Protein AF-0000000083252903 (afdb_homodimer)

Sequence (616 aa):
MNEPTLRIGMIGLDTSHAIAFAELLHDGQHAYHVPGGRITAAYPGGSSDFELSYSRVGGFTDRLRDQYDVDIADSPEAVAEACDAILLTSVDGRVHPEQFRRIAGFRKPVFVDKPLAVTSADAEAILSLARQYGTPVMSCSALRFAEGLSEALRDEAAGRIIGMDSYGPMAQQPTQPGLFWYGVHLADMLFRSLGPDCVQVSAVSNDAHDLIVGEWANGAIGTMRGNRMGNDRFGVMLHRENDTRSVDVYAHPKPYYASMLEQIMGMFRTGVPAVALEETVRIMRFLEAANESRATGRAIRVKAHIAEMNEPTLRIGMIGLDTSHAIAFAELLHDGQHAYHVPGGRITAAYPGGSSDFELSYSRVGGFTDRLRDQYDVDIADSPEAVAEACDAILLTSVDGRVHPEQFRRIAGFRKPVFVDKPLAVTSADAEAILSLARQYGTPVMSCSALRFAEGLSEALRDEAAGRIIGMDSYGPMAQQPTQPGLFWYGVHLADMLFRSLGPDCVQVSAVSNDAHDLIVGEWANGAIGTMRGNRMGNDRFGVMLHRENDTRSVDVYAHPKPYYASMLEQIMGMFRTGVPAVALEETVRIMRFLEAANESRATGRAIRVKAHIAE

pLDDT: mean 96.58, std 7.53, range [38.03, 98.94]

Solvent-accessible surface area (backbone atoms only — not comparable to full-atom values): 31007 Å² total; per-residue (Å²): 131,85,73,74,68,38,38,25,14,36,35,20,24,18,30,73,60,51,58,53,50,48,47,32,32,65,34,84,79,44,96,64,41,45,81,59,38,38,64,47,29,25,18,46,77,65,39,94,87,37,67,69,18,56,75,33,20,64,63,45,41,49,45,41,37,71,74,59,63,26,44,78,40,95,36,64,50,57,21,55,71,72,30,61,25,35,40,37,32,40,54,57,27,80,50,39,49,60,58,44,63,64,37,39,83,72,44,42,29,31,38,35,39,51,37,62,27,71,42,36,68,48,26,45,50,45,51,51,50,28,60,74,53,64,21,34,48,29,49,58,42,39,62,53,39,8,53,42,51,50,55,60,75,65,43,65,88,32,48,60,74,57,33,36,40,24,36,25,42,41,59,75,43,94,88,32,63,60,40,39,62,33,40,41,45,40,48,39,40,47,36,73,70,74,43,72,52,52,42,32,26,31,30,51,63,60,97,47,37,36,40,37,43,35,35,31,77,89,65,32,46,36,37,39,38,28,32,61,73,48,38,81,59,49,34,36,39,42,32,19,34,62,37,72,45,79,33,50,52,74,73,44,89,64,54,26,62,49,47,35,48,52,47,50,51,47,15,58,73,70,53,53,53,86,43,57,50,67,48,45,34,44,51,35,35,45,41,51,31,35,44,50,5,47,74,68,63,39,74,28,69,35,74,83,68,76,76,127,130,86,73,76,67,39,38,26,13,35,35,19,24,19,29,72,60,50,57,52,51,48,48,31,32,66,34,81,81,44,95,62,41,42,81,58,38,38,64,47,27,25,18,47,76,65,38,92,89,36,67,69,18,57,74,33,19,63,62,44,42,49,46,40,36,72,76,60,64,25,43,78,41,94,36,61,50,57,21,56,70,73,30,61,25,36,41,39,31,40,56,57,25,79,51,39,48,61,57,45,65,64,38,40,82,73,44,42,28,34,38,35,38,50,37,62,27,71,42,36,67,49,27,45,50,45,52,51,49,27,60,73,52,65,21,35,47,31,49,57,41,40,63,53,41,8,54,43,51,49,52,58,75,64,42,63,86,32,47,58,75,56,34,37,39,25,36,27,41,41,60,74,44,95,89,32,64,61,40,38,62,32,40,41,47,40,48,37,39,48,37,73,72,74,43,71,52,51,42,33,25,31,30,52,63,59,96,47,37,38,42,36,41,36,34,29,77,89,64,32,47,38,37,39,38,29,31,62,72,48,38,81,59,50,36,36,38,42,32,17,35,63,38,72,46,80,33,52,52,74,73,44,87,64,54,26,61,48,47,36,48,51,44,50,51,47,16,59,72,69,54,54,53,87,46,58,51,67,49,44,33,44,50,35,34,45,41,49,31,35,45,50,6,50,74,68,64,39,74,28,70,37,73,81,68,77,76,126

Secondary structure (DSSP, 8-state):
--PPPEEEEEE---SHHHHHHHHHHH-TTSTT---SEEEEEEE----TT-HHHHTTHHHHHHHHHHHH--EE-SSHHHHHHH-SEEEE--S-GGGHHHHHHHHGGG---EEEPSPS-SSHHHHHHHHHHHHHHT--EE---GGGG-HHHHHHHH-GGG-SEEEEEEEEE---BTTB-GGGTTHHHHHHHHHHHH-S-EEEEEEEE-SSEEEEEEEETTS-EEEEEEESSS----EEEEEESS-EEEEETTSSSS-HHHHHHHHHHHHHHHS--SS-HHHHHHHHHHHHHHHHHHHH-S-EE-------/---PPEEEEEE---SHHHHHHHHHHH-TTSTT---SEEEEEEE----TT-HHHHTTHHHHHHHHHHHH--EE-SSHHHHHHH-SEEEE--S-GGGHHHHHHHHGGG---EEEPSPS-SSHHHHHHHHHHHHHHT--EE---GGGG-HHHHHHHH-GGG-SEEEEEEEEE---BTTB-GGGTTHHHHHHHHHHHH-S-EEEEEEEE-SSEEEEEEEETTS-EEEEEEESSS----EEEEEESS-EEEEETTSSSS-HHHHHHHHHHHHHHHS--SS-HHHHHHHHHHHHHHHHHHHH-S-EE-------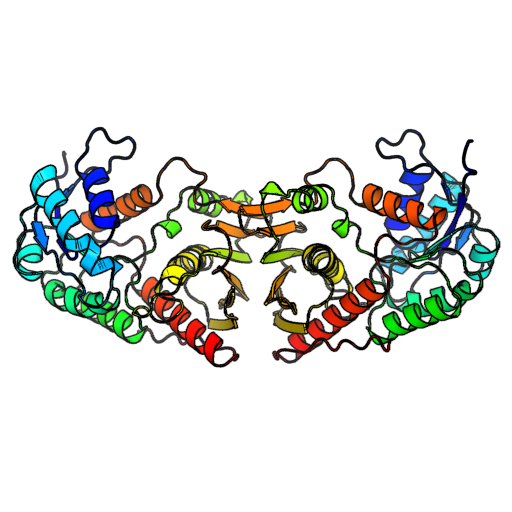

Organism: NCBI:txid582686

InterPro domains:
  IPR000683 Gfo/Idh/MocA-like oxidoreductase, N-terminal [PF01408] (32-138)
  IPR036291 NAD(P)-binding domain superfamily [SSF51735] (5-194)
  IPR051317 Gfo/Idh/MocA family oxidoreductases [PTHR43708] (4-203)

Foldseek 3Di:
DPQAAWAEEEEAQLDPLLVVLQCLEQPPPPPLRDYRYHHAEYELDFDPPFCSTVVRSVVRVCCCCPVRVHHYDHALCVRLVVTQAYEYEHLQQACLLVSCLSNLQSLHAYEYEFPVHLALVSLVSSVVSCVVNVRQYDYADLLLQQPQLVVVLPPCVLAAFQEKEKEFAQDDDPSRQGRRNPVRSRLRNRCSRPNQAFWKKAWDDDPFWIWIWTAGPVGGIYIYIHGNPDDGWIWMWIDHPRDIDITGSPPDPDDSSSRVVNQSVVCSVPVDHPDDSLSSSSSSLVRVQHSVNNVPVDMGTSDSPPDD/DPQAAWAEEEEAQLDPLLVVLQCLEQPPPPPLRDYRYHHAEYELDFDPPFCSTVVRSVVRVCCCCPVRVHHYDHALCVRLVVTQAYEYEHLQQDCLLVSCLSNLQSLHAYEYEFPVHLALVSLVSSVVSCVVNVRQYDYADLLLQQPQLVVVLPPCVLAAFQEKEKEFAQDDDPSRQGCRNPVRSRLRNRCSRPNQAFWKKAWDDDPFWIWIWTAGPVGGIYIYIHGNPDDGWIWMWIDHPRDIDITGSPPDPDDSSSRVVNQSVVCSVPVDHPDDSLSSSSSSLVRVQHSVNNVPVDMGTSDSPPDD

Radius of gyration: 29.29 Å; Cα contacts (8 Å, |Δi|>4): 1433; chains: 2; bounding box: 43×90×61 Å

Structure (mmCIF, N/CA/C/O backbone):
data_AF-0000000083252903-model_v1
#
loop_
_entity.id
_entity.type
_entity.pdbx_description
1 polymer 'Putative dehydrogenase'
#
loop_
_atom_site.group_PDB
_atom_site.id
_atom_site.type_symbol
_atom_site.label_atom_id
_atom_site.label_alt_id
_atom_site.label_comp_id
_atom_site.label_asym_id
_atom_site.label_entity_id
_atom_site.label_seq_id
_atom_site.pdbx_PDB_ins_code
_atom_site.Cartn_x
_atom_site.Cartn_y
_atom_site.Cartn_z
_atom_site.occupancy
_atom_site.B_iso_or_equiv
_atom_site.auth_seq_id
_atom_site.auth_comp_id
_atom_site.auth_asym_id
_atom_site.auth_atom_id
_atom_site.pdbx_PDB_model_num
ATOM 1 N N . MET A 1 1 ? -7.961 -47.125 6.57 1 39.38 1 MET A N 1
ATOM 2 C CA . MET A 1 1 ? -7.527 -47.781 5.332 1 39.38 1 MET A CA 1
ATOM 3 C C . MET A 1 1 ? -6.402 -46.969 4.672 1 39.38 1 MET A C 1
ATOM 5 O O . MET A 1 1 ? -6.496 -45.75 4.527 1 39.38 1 MET A O 1
ATOM 9 N N . ASN A 1 2 ? -5.117 -47.375 4.695 1 54.28 2 ASN A N 1
ATOM 10 C CA . ASN A 1 2 ? -3.885 -46.719 4.262 1 54.28 2 ASN A CA 1
ATOM 11 C C . ASN A 1 2 ? -3.963 -46.281 2.803 1 54.28 2 ASN A C 1
ATOM 13 O O . ASN A 1 2 ? -4.047 -47.125 1.904 1 54.28 2 ASN A O 1
ATOM 17 N N . GLU A 1 3 ? -4.469 -45.156 2.469 1 71.69 3 GLU A N 1
ATOM 18 C CA . GLU A 1 3 ? -4.605 -44.688 1.093 1 71.69 3 GLU A CA 1
ATOM 19 C C . GLU A 1 3 ? -3.316 -44.906 0.306 1 71.69 3 GLU A C 1
ATOM 21 O O . GLU A 1 3 ? -2.219 -44.719 0.837 1 71.69 3 GLU A O 1
ATOM 26 N N . PRO A 1 4 ? -3.398 -45.625 -0.854 1 85.94 4 PRO A N 1
ATOM 27 C CA . PRO A 1 4 ? -2.217 -45.938 -1.664 1 85.94 4 PRO A CA 1
ATOM 28 C C . PRO A 1 4 ? -1.398 -44.688 -1.998 1 85.94 4 PRO A C 1
ATOM 30 O O . PRO A 1 4 ? -1.954 -43.594 -2.113 1 85.94 4 PRO A O 1
ATOM 33 N N . THR A 1 5 ? -0.111 -44.844 -1.939 1 94.56 5 THR A N 1
ATOM 34 C CA . THR A 1 5 ? 0.814 -43.781 -2.322 1 94.56 5 THR A CA 1
ATOM 35 C C . THR A 1 5 ? 0.675 -43.469 -3.807 1 94.56 5 THR A C 1
ATOM 37 O O . THR A 1 5 ? 0.764 -44.344 -4.656 1 94.56 5 THR A O 1
ATOM 40 N N . LEU A 1 6 ? 0.426 -42.25 -4.145 1 98.44 6 LEU A N 1
ATOM 41 C CA . LEU A 1 6 ? 0.274 -41.812 -5.527 1 98.44 6 LEU A CA 1
ATOM 42 C C . LEU A 1 6 ? 1.622 -41.75 -6.238 1 98.44 6 LEU A C 1
ATOM 44 O O . LEU A 1 6 ? 2.609 -41.281 -5.68 1 98.44 6 LEU A O 1
ATOM 48 N N . ARG A 1 7 ? 1.689 -42.344 -7.48 1 98.75 7 ARG A N 1
ATOM 49 C CA . ARG A 1 7 ? 2.822 -42.125 -8.375 1 98.75 7 ARG A CA 1
ATOM 50 C C . ARG A 1 7 ? 2.709 -40.75 -9.062 1 98.75 7 ARG A C 1
ATOM 52 O O . ARG A 1 7 ? 1.848 -40.562 -9.922 1 98.75 7 ARG A O 1
ATOM 59 N N . ILE A 1 8 ? 3.58 -39.906 -8.695 1 98.88 8 ILE A N 1
ATOM 60 C CA . ILE A 1 8 ? 3.531 -38.562 -9.211 1 98.88 8 ILE A CA 1
ATOM 61 C C . ILE A 1 8 ? 4.57 -38.375 -10.312 1 98.88 8 ILE A C 1
ATOM 63 O O . ILE A 1 8 ? 5.727 -38.781 -10.156 1 98.88 8 ILE A O 1
ATOM 67 N N . GLY A 1 9 ? 4.102 -37.906 -11.445 1 98.88 9 GLY A N 1
ATOM 68 C CA . GLY A 1 9 ? 5.012 -37.5 -12.508 1 98.88 9 GLY A CA 1
ATOM 69 C C . GLY A 1 9 ? 5.426 -36.062 -12.438 1 98.88 9 GLY A C 1
ATOM 70 O O . GLY A 1 9 ? 4.668 -35.219 -11.953 1 98.88 9 GLY A O 1
ATOM 71 N N . MET A 1 10 ? 6.602 -35.75 -12.953 1 98.88 10 MET A N 1
ATOM 72 C CA . MET A 1 10 ? 7.078 -34.375 -13.031 1 98.88 10 MET A CA 1
ATOM 73 C C . MET A 1 10 ? 7.559 -34.062 -14.438 1 98.88 10 MET A C 1
ATOM 75 O O . MET A 1 10 ? 8.32 -34.812 -15.031 1 98.88 10 MET A O 1
ATOM 79 N N . ILE A 1 11 ? 7.016 -33 -14.969 1 98.88 11 ILE A N 1
ATOM 80 C CA . ILE A 1 11 ? 7.391 -32.531 -16.297 1 98.88 11 ILE A CA 1
ATOM 81 C C . ILE A 1 11 ? 8.039 -31.156 -16.219 1 98.88 11 ILE A C 1
ATOM 83 O O . ILE A 1 11 ? 7.395 -30.188 -15.805 1 98.88 11 ILE A O 1
ATOM 87 N N . GLY A 1 12 ? 9.227 -31.016 -16.719 1 98.69 12 GLY A N 1
ATOM 88 C CA . GLY A 1 12 ? 10.047 -29.828 -16.484 1 98.69 12 GLY A CA 1
ATOM 89 C C . GLY A 1 12 ? 10.836 -29.891 -15.195 1 98.69 12 GLY A C 1
ATOM 90 O O . GLY A 1 12 ? 10.25 -29.828 -14.109 1 98.69 12 GLY A O 1
ATOM 91 N N . LEU A 1 13 ? 12.172 -30.016 -15.281 1 98.62 13 LEU A N 1
ATOM 92 C CA . LEU A 1 13 ? 13.031 -30.156 -14.109 1 98.62 13 LEU A CA 1
ATOM 93 C C . LEU A 1 13 ? 14.016 -29 -14.016 1 98.62 13 LEU A C 1
ATOM 95 O O . LEU A 1 13 ? 15.203 -29.203 -13.773 1 98.62 13 LEU A O 1
ATOM 99 N N . ASP A 1 14 ? 13.531 -27.781 -14.328 1 98.19 14 ASP A N 1
ATOM 100 C CA . ASP A 1 14 ? 14.406 -26.625 -14.398 1 98.19 14 ASP A CA 1
ATOM 101 C C . ASP A 1 14 ? 13.961 -25.531 -13.43 1 98.19 14 ASP A C 1
ATOM 103 O O . ASP A 1 14 ? 14.422 -24.391 -13.516 1 98.19 14 ASP A O 1
ATOM 107 N N . THR A 1 15 ? 13.055 -25.797 -12.5 1 96.75 15 THR A N 1
ATOM 108 C CA . THR A 1 15 ? 12.656 -24.891 -11.438 1 96.75 15 THR A CA 1
ATOM 109 C C . THR A 1 15 ? 13.062 -25.438 -10.07 1 96.75 15 THR A C 1
ATOM 111 O O . THR A 1 15 ? 13.086 -26.656 -9.867 1 96.75 15 THR A O 1
ATOM 114 N N . SER A 1 16 ? 13.383 -24.562 -9.102 1 93.94 16 SER A N 1
ATOM 115 C CA . SER A 1 16 ? 13.711 -24.969 -7.742 1 93.94 16 SER A CA 1
ATOM 116 C C . SER A 1 16 ? 12.547 -25.719 -7.098 1 93.94 16 SER A C 1
ATOM 118 O O . SER A 1 16 ? 12.742 -26.484 -6.152 1 93.94 16 SER A O 1
ATOM 120 N N . HIS A 1 17 ? 11.359 -25.516 -7.586 1 94.69 17 HIS A N 1
ATOM 121 C CA . HIS A 1 17 ? 10.188 -26.203 -7.074 1 94.69 17 HIS A CA 1
ATOM 122 C C . HIS A 1 17 ? 10.32 -27.719 -7.273 1 94.69 17 HIS A C 1
ATOM 124 O O . HIS A 1 17 ? 9.805 -28.5 -6.473 1 94.69 17 HIS A O 1
ATOM 130 N N . ALA A 1 18 ? 10.969 -28.109 -8.328 1 95.38 18 ALA A N 1
ATOM 131 C CA . ALA A 1 18 ? 11.148 -29.531 -8.594 1 95.38 18 ALA A CA 1
ATOM 132 C C . ALA A 1 18 ? 11.867 -30.234 -7.438 1 95.38 18 ALA A C 1
ATOM 134 O O . ALA A 1 18 ? 11.414 -31.266 -6.953 1 95.38 18 ALA A O 1
ATOM 135 N N . ILE A 1 19 ? 12.898 -29.578 -6.953 1 95.69 19 ILE A N 1
ATOM 136 C CA . ILE A 1 19 ? 13.703 -30.141 -5.887 1 95.69 19 ILE A CA 1
ATOM 137 C C . ILE A 1 19 ? 12.984 -30 -4.551 1 95.69 19 ILE A C 1
ATOM 139 O O . ILE A 1 19 ? 12.969 -30.922 -3.734 1 95.69 19 ILE A O 1
ATOM 143 N N . ALA A 1 20 ? 12.359 -28.844 -4.387 1 96.5 20 ALA A N 1
ATOM 144 C CA . ALA A 1 20 ? 11.648 -28.594 -3.137 1 96.5 20 ALA A CA 1
ATOM 145 C C . ALA A 1 20 ? 10.516 -29.594 -2.938 1 96.5 20 ALA A C 1
ATOM 147 O O . ALA A 1 20 ? 10.336 -30.125 -1.84 1 96.5 20 ALA A O 1
ATOM 148 N N . PHE A 1 21 ? 9.766 -29.875 -3.979 1 97.75 21 PHE A N 1
ATOM 149 C CA . PHE A 1 21 ? 8.648 -30.812 -3.893 1 97.75 21 PHE A CA 1
ATOM 150 C C . PHE A 1 21 ? 9.148 -32.219 -3.652 1 97.75 21 PHE A C 1
ATOM 152 O O . PHE A 1 21 ? 8.562 -32.969 -2.871 1 97.75 21 PHE A O 1
ATOM 159 N N . ALA A 1 22 ? 10.219 -32.594 -4.297 1 97.75 22 ALA A N 1
ATOM 160 C CA . ALA A 1 22 ? 10.797 -33.938 -4.082 1 97.75 22 ALA A CA 1
ATOM 161 C C . ALA A 1 22 ? 11.18 -34.125 -2.619 1 97.75 22 ALA A C 1
ATOM 163 O O . ALA A 1 22 ? 10.883 -35.156 -2.027 1 97.75 22 ALA A O 1
ATOM 164 N N . GLU A 1 23 ? 11.805 -33.094 -2.078 1 97.5 23 GLU A N 1
ATOM 165 C CA . GLU A 1 23 ? 12.227 -33.188 -0.683 1 97.5 23 GLU A CA 1
ATOM 166 C C . GLU A 1 23 ? 11.023 -33.312 0.249 1 97.5 23 GLU A C 1
ATOM 168 O O . GLU A 1 23 ? 11.031 -34.188 1.145 1 97.5 23 GLU A O 1
ATOM 173 N N . LEU A 1 24 ? 9.992 -32.594 0.058 1 98.12 24 LEU A N 1
ATOM 174 C CA . LEU A 1 24 ? 8.82 -32.594 0.917 1 98.12 24 LEU A CA 1
ATOM 175 C C . LEU A 1 24 ? 8.039 -33.875 0.783 1 98.12 24 LEU A C 1
ATOM 177 O O . LEU A 1 24 ? 7.402 -34.344 1.74 1 98.12 24 LEU A O 1
ATOM 181 N N . LEU A 1 25 ? 8.094 -34.5 -0.379 1 98.06 25 LEU A N 1
ATOM 182 C CA . LEU A 1 25 ? 7.324 -35.719 -0.64 1 98.06 25 LEU A CA 1
ATOM 183 C C . LEU A 1 25 ? 8.086 -36.969 -0.178 1 98.06 25 LEU A C 1
ATOM 185 O O . LEU A 1 25 ? 7.492 -37.875 0.398 1 98.06 25 LEU A O 1
ATOM 189 N N . HIS A 1 26 ? 9.414 -37 -0.37 1 97.38 26 HIS A N 1
ATOM 190 C CA . HIS A 1 26 ? 10.18 -38.219 -0.226 1 97.38 26 HIS A CA 1
ATOM 191 C C . HIS A 1 26 ? 10.766 -38.344 1.177 1 97.38 26 HIS A C 1
ATOM 193 O O . HIS A 1 26 ? 10.977 -39.438 1.671 1 97.38 26 HIS A O 1
ATOM 199 N N . ASP A 1 27 ? 11.094 -37.219 1.799 1 96.31 27 ASP A N 1
ATOM 200 C CA . ASP A 1 27 ? 11.75 -37.25 3.104 1 96.31 27 ASP A CA 1
ATOM 201 C C . ASP A 1 27 ? 10.719 -37.344 4.23 1 96.31 27 ASP A C 1
ATOM 203 O O . ASP A 1 27 ? 10.25 -36.312 4.723 1 96.31 27 ASP A O 1
ATOM 207 N N . GLY A 1 28 ? 10.508 -38.5 4.691 1 95.06 28 GLY A N 1
ATOM 208 C CA . GLY A 1 28 ? 9.539 -38.75 5.754 1 95.06 28 GLY A CA 1
ATOM 209 C C . GLY A 1 28 ? 9.914 -38.062 7.059 1 95.06 28 GLY A C 1
ATOM 210 O O . GLY A 1 28 ? 9.07 -37.875 7.938 1 95.06 28 GLY A O 1
ATOM 211 N N . GLN A 1 29 ? 11.125 -37.625 7.246 1 96.12 29 GLN A N 1
ATOM 212 C CA . GLN A 1 29 ? 11.594 -37.031 8.484 1 96.12 29 GLN A CA 1
ATOM 213 C C . GLN A 1 29 ? 11.586 -35.5 8.391 1 96.12 29 GLN A C 1
ATOM 215 O O . GLN A 1 29 ? 11.859 -34.812 9.375 1 96.12 29 GLN A O 1
ATOM 220 N N . HIS A 1 30 ? 11.328 -35.031 7.191 1 95.75 30 HIS A N 1
ATOM 221 C CA . HIS A 1 30 ? 11.227 -33.562 7.043 1 95.75 30 HIS A CA 1
ATOM 222 C C . HIS A 1 30 ? 10.148 -33 7.957 1 95.75 30 HIS A C 1
ATOM 224 O O . HIS A 1 30 ? 9.055 -33.562 8.07 1 95.75 30 HIS A O 1
ATOM 230 N N . ALA A 1 31 ? 10.352 -31.844 8.617 1 97.31 31 ALA A N 1
ATOM 231 C CA . ALA A 1 31 ? 9.438 -31.234 9.586 1 97.31 31 ALA A CA 1
ATOM 232 C C . ALA A 1 31 ? 8.094 -30.922 8.945 1 97.31 31 ALA A C 1
ATOM 234 O O . ALA A 1 31 ? 7.059 -30.938 9.617 1 97.31 31 ALA A O 1
ATOM 235 N N . TYR A 1 32 ? 8.133 -30.734 7.629 1 98 32 TYR A N 1
ATOM 236 C CA . TYR A 1 32 ? 6.91 -30.391 6.914 1 98 32 TYR A CA 1
ATOM 237 C C . TYR A 1 32 ? 6.633 -31.391 5.797 1 98 32 TYR A C 1
ATOM 239 O O . TYR A 1 32 ? 6.137 -31.031 4.73 1 98 32 TYR A O 1
ATOM 247 N N . HIS A 1 33 ? 7.008 -32.594 6.012 1 98.12 33 HIS A N 1
ATOM 248 C CA . HIS A 1 33 ? 6.727 -33.688 5.074 1 98.12 33 HIS A CA 1
ATOM 249 C C . HIS A 1 33 ? 5.258 -33.688 4.66 1 98.12 33 HIS A C 1
ATOM 251 O O . HIS A 1 33 ? 4.371 -33.531 5.5 1 98.12 33 HIS A O 1
ATOM 257 N N . VAL A 1 34 ? 5.062 -33.844 3.348 1 98.19 34 VAL A N 1
ATOM 258 C CA . VAL A 1 34 ? 3.715 -33.969 2.801 1 98.19 34 VAL A CA 1
ATOM 259 C C . VAL A 1 34 ? 3.488 -35.375 2.312 1 98.19 34 VAL A C 1
ATOM 261 O O . VAL A 1 34 ? 3.916 -35.75 1.216 1 98.19 34 VAL A O 1
ATOM 264 N N . PRO A 1 35 ? 2.744 -36.188 3.037 1 96.88 35 PRO A N 1
ATOM 265 C CA . PRO A 1 35 ? 2.607 -37.594 2.713 1 96.88 35 PRO A CA 1
ATOM 266 C C . PRO A 1 35 ? 1.646 -37.844 1.555 1 96.88 35 PRO A C 1
ATOM 268 O O . PRO A 1 35 ? 0.936 -36.938 1.127 1 96.88 35 PRO A O 1
ATOM 271 N N . GLY A 1 36 ? 1.714 -39.094 1.036 1 97.12 36 GLY A N 1
ATOM 272 C CA . GLY A 1 36 ? 0.65 -39.562 0.158 1 97.12 36 GLY A CA 1
ATOM 273 C C . GLY A 1 36 ? 1.105 -39.75 -1.274 1 97.12 36 GLY A C 1
ATOM 274 O O . GLY A 1 36 ? 0.376 -40.312 -2.086 1 97.12 36 GLY A O 1
ATOM 275 N N . GLY A 1 37 ? 2.334 -39.312 -1.561 1 97.81 37 GLY A N 1
ATOM 276 C CA . GLY A 1 37 ? 2.799 -39.438 -2.93 1 97.81 37 GLY A CA 1
ATOM 277 C C . GLY A 1 37 ? 4.312 -39.5 -3.045 1 97.81 37 GLY A C 1
ATOM 278 O O . GLY A 1 37 ? 5.023 -39.156 -2.104 1 97.81 37 GLY A O 1
ATOM 279 N N . ARG A 1 38 ? 4.75 -39.969 -4.199 1 97.94 38 ARG A N 1
ATOM 280 C CA . ARG A 1 38 ? 6.16 -40 -4.562 1 97.94 38 ARG A CA 1
ATOM 281 C C . ARG A 1 38 ? 6.352 -39.688 -6.039 1 97.94 38 ARG A C 1
ATOM 283 O O . ARG A 1 38 ? 5.582 -40.156 -6.887 1 97.94 38 ARG A O 1
ATOM 290 N N . ILE A 1 39 ? 7.398 -38.969 -6.273 1 98.75 39 ILE A N 1
ATOM 291 C CA . ILE A 1 39 ? 7.758 -38.75 -7.672 1 98.75 39 ILE A CA 1
ATOM 292 C C . ILE A 1 39 ? 8.438 -40 -8.227 1 98.75 39 ILE A C 1
ATOM 294 O O . ILE A 1 39 ? 9.477 -40.406 -7.719 1 98.75 39 ILE A O 1
ATOM 298 N N . THR A 1 40 ? 7.852 -40.594 -9.32 1 98.69 40 THR A N 1
ATOM 299 C CA . THR A 1 40 ? 8.367 -41.875 -9.773 1 98.69 40 THR A CA 1
ATOM 300 C C . THR A 1 40 ? 8.891 -41.75 -11.203 1 98.69 40 THR A C 1
ATOM 302 O O . THR A 1 40 ? 9.719 -42.562 -11.633 1 98.69 40 THR A O 1
ATOM 305 N N . ALA A 1 41 ? 8.406 -40.812 -11.961 1 98.81 41 ALA A N 1
ATOM 306 C CA . ALA A 1 41 ? 8.836 -40.594 -13.336 1 98.81 41 ALA A CA 1
ATOM 307 C C . ALA A 1 41 ? 8.898 -39.094 -13.664 1 98.81 41 ALA A C 1
ATOM 309 O O . ALA A 1 41 ? 8.109 -38.312 -13.148 1 98.81 41 ALA A O 1
ATOM 310 N N . ALA A 1 42 ? 9.852 -38.75 -14.5 1 98.88 42 ALA A N 1
ATOM 311 C CA . ALA A 1 42 ? 10 -37.344 -14.82 1 98.88 42 ALA A CA 1
ATOM 312 C C . ALA A 1 42 ? 10.539 -37.156 -16.234 1 98.88 42 ALA A C 1
ATOM 314 O O . ALA A 1 42 ? 11.141 -38.062 -16.797 1 98.88 42 ALA A O 1
ATOM 315 N N . TYR A 1 43 ? 10.258 -36.031 -16.797 1 98.81 43 TYR A N 1
ATOM 316 C CA . TYR A 1 43 ? 10.773 -35.562 -18.062 1 98.81 43 TYR A CA 1
ATOM 317 C C . TYR A 1 43 ? 11.484 -34.219 -17.906 1 98.81 43 TYR A C 1
ATOM 319 O O . TYR A 1 43 ? 10.891 -33.25 -17.422 1 98.81 43 TYR A O 1
ATOM 327 N N . PRO A 1 44 ? 12.727 -34.125 -18.297 1 98.38 44 PRO A N 1
ATOM 328 C CA . PRO A 1 44 ? 13.516 -32.938 -17.938 1 98.38 44 PRO A CA 1
ATOM 329 C C . PRO A 1 44 ? 12.961 -31.641 -18.547 1 98.38 44 PRO A C 1
ATOM 331 O O . PRO A 1 44 ? 12.844 -30.625 -17.859 1 98.38 44 PRO A O 1
ATOM 334 N N . GLY A 1 45 ? 12.547 -31.781 -19.844 1 96.62 45 GLY A N 1
ATOM 335 C CA . GLY A 1 45 ? 12.18 -30.562 -20.531 1 96.62 45 GLY A CA 1
ATOM 336 C C . GLY A 1 45 ? 13.336 -29.594 -20.703 1 96.62 45 GLY A C 1
ATOM 337 O O . GLY A 1 45 ? 14.43 -29.984 -21.094 1 96.62 45 GLY A O 1
ATOM 338 N N . GLY A 1 46 ? 13.094 -28.266 -20.422 1 94.56 46 GLY A N 1
ATOM 339 C CA . GLY A 1 46 ? 14.109 -27.234 -20.547 1 94.56 46 GLY A CA 1
ATOM 340 C C . GLY A 1 46 ? 13.844 -26.266 -21.688 1 94.56 46 GLY A C 1
ATOM 341 O O . GLY A 1 46 ? 13.141 -26.594 -22.641 1 94.56 46 GLY A O 1
ATOM 342 N N . SER A 1 47 ? 14.375 -25.047 -21.516 1 97.19 47 SER A N 1
ATOM 343 C CA . SER A 1 47 ? 14.352 -24 -22.516 1 97.19 47 SER A CA 1
ATOM 344 C C . SER A 1 47 ? 15.75 -23.469 -22.828 1 97.19 47 SER A C 1
ATOM 346 O O . SER A 1 47 ? 16.453 -23.016 -21.922 1 97.19 47 SER A O 1
ATOM 348 N N . SER A 1 48 ? 16.141 -23.516 -24.094 1 95.94 48 SER A N 1
ATOM 349 C CA . SER A 1 48 ? 17.516 -23.219 -24.469 1 95.94 48 SER A CA 1
ATOM 350 C C . SER A 1 48 ? 17.781 -21.719 -24.422 1 95.94 48 SER A C 1
ATOM 352 O O . SER A 1 48 ? 18.938 -21.281 -24.391 1 95.94 48 SER A O 1
ATOM 354 N N . ASP A 1 49 ? 16.781 -20.875 -24.391 1 97.12 49 ASP A N 1
ATOM 355 C CA . ASP A 1 49 ? 16.984 -19.422 -24.453 1 97.12 49 ASP A CA 1
ATOM 356 C C . ASP A 1 49 ? 16.578 -18.766 -23.141 1 97.12 49 ASP A C 1
ATOM 358 O O . ASP A 1 49 ? 16.359 -17.547 -23.094 1 97.12 49 ASP A O 1
ATOM 362 N N . PHE A 1 50 ? 16.422 -19.578 -22.141 1 96.75 50 PHE A N 1
ATOM 363 C CA . PHE A 1 50 ? 16.109 -19.094 -20.797 1 96.75 50 PHE A CA 1
ATOM 364 C C . PHE A 1 50 ? 17.156 -19.578 -19.797 1 96.75 50 PHE A C 1
ATOM 366 O O . PHE A 1 50 ? 17.125 -20.734 -19.375 1 96.75 50 PHE A O 1
ATOM 373 N N . GLU A 1 51 ? 18 -18.719 -19.328 1 96.06 51 GLU A N 1
ATOM 374 C CA . GLU A 1 51 ? 19.172 -19.062 -18.531 1 96.06 51 GLU A CA 1
ATOM 375 C C . GLU A 1 51 ? 18.781 -19.828 -17.281 1 96.06 51 GLU A C 1
ATOM 377 O O . GLU A 1 51 ? 19.438 -20.781 -16.891 1 96.06 51 GLU A O 1
ATOM 382 N N . LEU A 1 52 ? 17.703 -19.438 -16.656 1 95.44 52 LEU A N 1
ATOM 383 C CA . LEU A 1 52 ? 17.266 -20.109 -15.43 1 95.44 52 LEU A CA 1
ATOM 384 C C . LEU A 1 52 ? 16.828 -21.531 -15.719 1 95.44 52 LEU A C 1
ATOM 386 O O . LEU A 1 52 ? 16.672 -22.344 -14.797 1 95.44 52 LEU A O 1
ATOM 390 N N . SER A 1 53 ? 16.562 -21.766 -16.984 1 97.44 53 SER A N 1
ATOM 391 C CA . SER A 1 53 ? 16.203 -23.125 -17.391 1 97.44 53 SER A CA 1
ATOM 392 C C . SER A 1 53 ? 17.422 -23.938 -17.766 1 97.44 53 SER A C 1
ATOM 394 O O . SER A 1 53 ? 17.797 -24.891 -17.078 1 97.44 53 SER A O 1
ATOM 396 N N . TYR A 1 54 ? 18.172 -23.516 -18.734 1 97.19 54 TYR A N 1
ATOM 397 C CA . TYR A 1 54 ? 19.234 -24.328 -19.297 1 97.19 54 TYR A CA 1
ATOM 398 C C . TYR A 1 54 ? 20.391 -24.484 -18.312 1 97.19 54 TYR A C 1
ATOM 400 O O . TYR A 1 54 ? 21.141 -25.453 -18.391 1 97.19 54 TYR A O 1
ATOM 408 N N . SER A 1 55 ? 20.5 -23.578 -17.359 1 97.75 55 SER A N 1
ATOM 409 C CA . SER A 1 55 ? 21.625 -23.672 -16.422 1 97.75 55 SER A CA 1
ATOM 410 C C . SER A 1 55 ? 21.312 -24.625 -15.281 1 97.75 55 SER A C 1
ATOM 412 O O . SER A 1 55 ? 22.203 -25.031 -14.539 1 97.75 55 SER A O 1
ATOM 414 N N . ARG A 1 56 ? 20.016 -25.062 -15.148 1 98.12 56 ARG A N 1
ATOM 415 C CA . ARG A 1 56 ? 19.641 -25.781 -13.945 1 98.12 56 ARG A CA 1
ATOM 416 C C . ARG A 1 56 ? 19.109 -27.172 -14.289 1 98.12 56 ARG A C 1
ATOM 418 O O . ARG A 1 56 ? 19.172 -28.094 -13.461 1 98.12 56 ARG A O 1
ATOM 425 N N . VAL A 1 57 ? 18.594 -27.359 -15.461 1 98.38 57 VAL A N 1
ATOM 426 C CA . VAL A 1 57 ? 17.828 -28.547 -15.812 1 98.38 57 VAL A CA 1
ATOM 427 C C . VAL A 1 57 ? 18.688 -29.797 -15.641 1 98.38 57 VAL A C 1
ATOM 429 O O . VAL A 1 57 ? 18.234 -30.812 -15.133 1 98.38 57 VAL A O 1
ATOM 432 N N . GLY A 1 58 ? 19.938 -29.766 -16.047 1 98.25 58 GLY A N 1
ATOM 433 C CA . GLY A 1 58 ? 20.828 -30.906 -15.906 1 98.25 58 GLY A CA 1
ATOM 434 C C . GLY A 1 58 ? 21.062 -31.297 -14.461 1 98.25 58 GLY A C 1
ATOM 435 O O . GLY A 1 58 ? 20.906 -32.469 -14.102 1 98.25 58 GLY A O 1
ATOM 436 N N . GLY A 1 59 ? 21.438 -30.328 -13.641 1 98.38 59 GLY A N 1
ATOM 437 C CA . GLY A 1 59 ? 21.688 -30.578 -12.234 1 98.38 59 GLY A CA 1
ATOM 438 C C . GLY A 1 59 ? 20.484 -31.125 -11.492 1 98.38 59 GLY A C 1
ATOM 439 O O . GLY A 1 59 ? 20.609 -32.062 -10.711 1 98.38 59 GLY A O 1
ATOM 440 N N . PHE A 1 60 ? 19.344 -30.562 -11.758 1 98.5 60 PHE A N 1
ATOM 441 C CA . PHE A 1 60 ? 18.125 -31.016 -11.094 1 98.5 60 PHE A CA 1
ATOM 442 C C . PHE A 1 60 ? 17.734 -32.406 -11.562 1 98.5 60 PHE A C 1
ATOM 444 O O . PHE A 1 60 ? 17.266 -33.219 -10.773 1 98.5 60 PHE A O 1
ATOM 451 N N . THR A 1 61 ? 17.922 -32.688 -12.844 1 98.56 61 THR A N 1
ATOM 452 C CA . THR A 1 61 ? 17.656 -34.031 -13.375 1 98.56 61 THR A CA 1
ATOM 453 C C . THR A 1 61 ? 18.516 -35.062 -12.68 1 98.56 61 THR A C 1
ATOM 455 O O . THR A 1 61 ? 18.016 -36.094 -12.242 1 98.56 61 THR A O 1
ATOM 458 N N . ASP A 1 62 ? 19.766 -34.75 -12.516 1 98.56 62 ASP A N 1
ATOM 459 C CA . ASP A 1 62 ? 20.688 -35.656 -11.852 1 98.56 62 ASP A CA 1
ATOM 460 C C . ASP A 1 62 ? 20.266 -35.906 -10.406 1 98.56 62 ASP A C 1
ATOM 462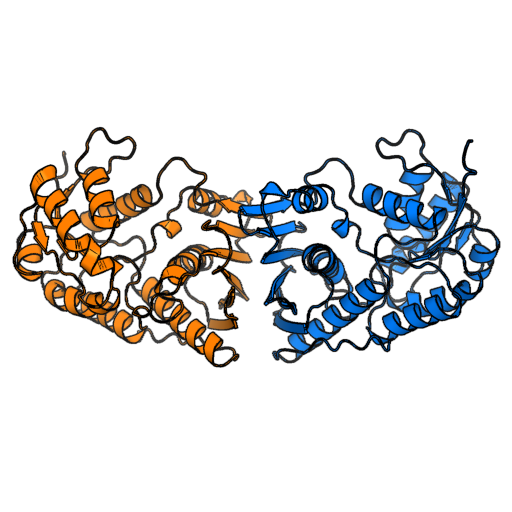 O O . ASP A 1 62 ? 20.312 -37.062 -9.93 1 98.56 62 ASP A O 1
ATOM 466 N N . ARG A 1 63 ? 19.891 -34.906 -9.773 1 98.12 63 ARG A N 1
ATOM 467 C CA . ARG A 1 63 ? 19.484 -35.031 -8.375 1 98.12 63 ARG A CA 1
ATOM 468 C C . ARG A 1 63 ? 18.234 -35.906 -8.234 1 98.12 63 ARG A C 1
ATOM 470 O O . ARG A 1 63 ? 18.172 -36.781 -7.355 1 98.12 63 ARG A O 1
ATOM 477 N N . LEU A 1 64 ? 17.25 -35.688 -9.094 1 98.38 64 LEU A N 1
ATOM 478 C CA . LEU A 1 64 ? 16.016 -36.469 -9.031 1 98.38 64 LEU A CA 1
ATOM 479 C C . LEU A 1 64 ? 16.297 -37.938 -9.352 1 98.38 64 LEU A C 1
ATOM 481 O O . LEU A 1 64 ? 15.766 -38.812 -8.68 1 98.38 64 LEU A O 1
ATOM 485 N N . ARG A 1 65 ? 17.109 -38.125 -10.328 1 98.31 65 ARG A N 1
ATOM 486 C CA . ARG A 1 65 ? 17.469 -39.5 -10.734 1 98.31 65 ARG A CA 1
ATOM 487 C C . ARG A 1 65 ? 18.266 -40.188 -9.648 1 98.31 65 ARG A C 1
ATOM 489 O O . ARG A 1 65 ? 17.922 -41.312 -9.227 1 98.31 65 ARG A O 1
ATOM 496 N N . ASP A 1 66 ? 19.281 -39.531 -9.117 1 98.19 66 ASP A N 1
ATOM 497 C CA . ASP A 1 66 ? 20.297 -40.219 -8.312 1 98.19 66 ASP A CA 1
ATOM 498 C C . ASP A 1 66 ? 19.922 -40.188 -6.832 1 98.19 66 ASP A C 1
ATOM 500 O O . ASP A 1 66 ? 20.203 -41.156 -6.113 1 98.19 66 ASP A O 1
ATOM 504 N N . GLN A 1 67 ? 19.344 -39.156 -6.395 1 97 67 GLN A N 1
ATOM 505 C CA . GLN A 1 67 ? 19.047 -39.031 -4.973 1 97 67 GLN A CA 1
ATOM 506 C C . GLN A 1 67 ? 17.641 -39.562 -4.656 1 97 67 GLN A C 1
ATOM 508 O O . GLN A 1 67 ? 17.406 -40.062 -3.555 1 97 67 GLN A O 1
ATOM 513 N N . TYR A 1 68 ? 16.719 -39.469 -5.637 1 97.19 68 TYR A N 1
ATOM 514 C CA . TYR A 1 68 ? 15.344 -39.812 -5.316 1 97.19 68 TYR A CA 1
ATOM 515 C C . TYR A 1 68 ? 14.859 -41 -6.141 1 97.19 68 TYR A C 1
ATOM 517 O O . TYR A 1 68 ? 13.695 -41.406 -6.055 1 97.19 68 TYR A O 1
ATOM 525 N N . ASP A 1 69 ? 15.703 -41.562 -6.988 1 97.31 69 ASP A N 1
ATOM 526 C CA . ASP A 1 69 ? 15.43 -42.75 -7.777 1 97.31 69 ASP A CA 1
ATOM 527 C C . ASP A 1 69 ? 14.242 -42.531 -8.719 1 97.31 69 ASP A C 1
ATOM 529 O O . ASP A 1 69 ? 13.375 -43.375 -8.836 1 97.31 69 ASP A O 1
ATOM 533 N N . VAL A 1 70 ? 14.172 -41.375 -9.305 1 98.69 70 VAL A N 1
ATOM 534 C CA . VAL A 1 70 ? 13.109 -41.031 -10.25 1 98.69 70 VAL A CA 1
ATOM 535 C C . VAL A 1 70 ? 13.492 -41.5 -11.648 1 98.69 70 VAL A C 1
ATOM 537 O O . VAL A 1 70 ? 14.617 -41.281 -12.102 1 98.69 70 VAL A O 1
ATOM 540 N N . ASP A 1 71 ? 12.617 -42.219 -12.289 1 98.81 71 ASP A N 1
ATOM 541 C CA . ASP A 1 71 ? 12.828 -42.656 -13.672 1 98.81 71 ASP A CA 1
ATOM 542 C C . ASP A 1 71 ? 12.742 -41.469 -14.633 1 98.81 71 ASP A C 1
ATOM 544 O O . ASP A 1 71 ? 11.742 -40.75 -14.641 1 98.81 71 ASP A O 1
ATOM 548 N N . ILE A 1 72 ? 13.766 -41.25 -15.422 1 98.81 72 ILE A N 1
ATOM 549 C CA . ILE A 1 72 ? 13.766 -40.156 -16.375 1 98.81 72 ILE A CA 1
ATOM 550 C C . ILE A 1 72 ? 13.242 -40.656 -17.734 1 98.81 72 ILE A C 1
ATOM 552 O O . ILE A 1 72 ? 13.891 -41.469 -18.391 1 98.81 72 ILE A O 1
ATOM 556 N N . ALA A 1 73 ? 12.102 -40.125 -18.109 1 98.69 73 ALA A N 1
ATOM 557 C CA . ALA A 1 73 ? 11.422 -40.531 -19.344 1 98.69 73 ALA A CA 1
ATOM 558 C C . ALA A 1 73 ? 11.859 -39.656 -20.516 1 98.69 73 ALA A C 1
ATOM 560 O O . ALA A 1 73 ? 12.484 -38.625 -20.344 1 98.69 73 ALA A O 1
ATOM 561 N N . ASP A 1 74 ? 11.445 -40.125 -21.734 1 97.69 74 ASP A N 1
ATOM 562 C CA . ASP A 1 74 ? 11.906 -39.438 -22.953 1 97.69 74 ASP A CA 1
ATOM 563 C C . ASP A 1 74 ? 10.836 -38.5 -23.5 1 97.69 74 ASP A C 1
ATOM 565 O O . ASP A 1 74 ? 11.07 -37.781 -24.469 1 97.69 74 ASP A O 1
ATOM 569 N N . SER A 1 75 ? 9.656 -38.5 -22.812 1 98.56 75 SER A N 1
ATOM 570 C CA . SER A 1 75 ? 8.586 -37.625 -23.266 1 98.56 75 SER A CA 1
ATOM 571 C C . SER A 1 75 ? 7.586 -37.344 -22.141 1 98.56 75 SER A C 1
ATOM 573 O O . SER A 1 75 ? 7.473 -38.125 -21.203 1 98.56 75 SER A O 1
ATOM 575 N N . PRO A 1 76 ? 6.848 -36.219 -22.281 1 98.81 76 PRO A N 1
ATOM 576 C CA . PRO A 1 76 ? 5.766 -35.969 -21.328 1 98.81 76 PRO A CA 1
ATOM 577 C C . PRO A 1 76 ? 4.703 -37.062 -21.328 1 98.81 76 PRO A C 1
ATOM 579 O O . PRO A 1 76 ? 4.168 -37.406 -20.266 1 98.81 76 PRO A O 1
ATOM 582 N N . GLU A 1 77 ? 4.395 -37.625 -22.453 1 98.88 77 GLU A N 1
ATOM 583 C CA . GLU A 1 77 ? 3.385 -38.688 -22.562 1 98.88 77 GLU A CA 1
ATOM 584 C C . GLU A 1 77 ? 3.795 -39.938 -21.781 1 98.88 77 GLU A C 1
ATOM 586 O O . GLU A 1 77 ? 2.959 -40.562 -21.125 1 98.88 77 GLU A O 1
ATOM 591 N N . ALA A 1 78 ? 5.07 -40.25 -21.891 1 98.88 78 ALA A N 1
ATOM 592 C CA . ALA A 1 78 ? 5.566 -41.406 -21.141 1 98.88 78 ALA A CA 1
ATOM 593 C C . ALA A 1 78 ? 5.402 -41.188 -19.641 1 98.88 78 ALA A C 1
ATOM 595 O O . ALA A 1 78 ? 5.082 -42.125 -18.906 1 98.88 78 ALA A O 1
ATOM 596 N N . VAL A 1 79 ? 5.645 -39.969 -19.172 1 98.88 79 VAL A N 1
ATOM 597 C CA . VAL A 1 79 ? 5.434 -39.656 -17.766 1 98.88 79 VAL A CA 1
ATOM 598 C C . VAL A 1 79 ? 3.957 -39.812 -17.422 1 98.88 79 VAL A C 1
ATOM 600 O O . VAL A 1 79 ? 3.621 -40.438 -16.406 1 98.88 79 VAL A O 1
ATOM 603 N N . ALA A 1 80 ? 3.068 -39.25 -18.266 1 98.81 80 ALA A N 1
ATOM 604 C CA . ALA A 1 80 ? 1.631 -39.281 -18 1 98.81 80 ALA A CA 1
ATOM 605 C C . ALA A 1 80 ? 1.131 -40.75 -17.953 1 98.81 80 ALA A C 1
ATOM 607 O O . ALA A 1 80 ? 0.263 -41.062 -17.141 1 98.81 80 ALA A O 1
ATOM 608 N N . GLU A 1 81 ? 1.687 -41.562 -18.781 1 98.5 81 GLU A N 1
ATOM 609 C CA . GLU A 1 81 ? 1.29 -42.969 -18.828 1 98.5 81 GLU A CA 1
ATOM 610 C C . GLU A 1 81 ? 1.68 -43.688 -17.531 1 98.5 81 GLU A C 1
ATOM 612 O O . GLU A 1 81 ? 0.948 -44.562 -17.047 1 98.5 81 GLU A O 1
ATOM 617 N N . ALA A 1 82 ? 2.742 -43.312 -16.969 1 98.5 82 ALA A N 1
ATOM 618 C CA . ALA A 1 82 ? 3.359 -44.094 -15.891 1 98.5 82 ALA A CA 1
ATOM 619 C C . ALA A 1 82 ? 2.877 -43.594 -14.523 1 98.5 82 ALA A C 1
ATOM 621 O O . ALA A 1 82 ? 3.172 -44.219 -13.5 1 98.5 82 ALA A O 1
ATOM 622 N N . CYS A 1 83 ? 2.086 -42.531 -14.438 1 98.69 83 CYS A N 1
ATOM 623 C CA . CYS A 1 83 ? 1.842 -41.906 -13.141 1 98.69 83 CYS A CA 1
ATOM 624 C C . CYS A 1 83 ? 0.351 -41.688 -12.914 1 98.69 83 CYS A C 1
ATOM 626 O O . CYS A 1 83 ? -0.456 -41.906 -13.82 1 98.69 83 CYS A O 1
ATOM 628 N N . ASP A 1 84 ? -0.029 -41.312 -11.672 1 98.62 84 ASP A N 1
ATOM 629 C CA . ASP A 1 84 ? -1.411 -41.094 -11.258 1 98.62 84 ASP A CA 1
ATOM 630 C C . ASP A 1 84 ? -1.771 -39.625 -11.305 1 98.62 84 ASP A C 1
ATOM 632 O O . ASP A 1 84 ? -2.945 -39.281 -11.406 1 98.62 84 ASP A O 1
ATOM 636 N N . ALA A 1 85 ? -0.812 -38.781 -11.164 1 98.88 85 ALA A N 1
ATOM 637 C CA . ALA A 1 85 ? -0.934 -37.312 -11.148 1 98.88 85 ALA A CA 1
ATOM 638 C C . ALA A 1 85 ? 0.354 -36.656 -11.633 1 98.88 85 ALA A C 1
ATOM 640 O O . ALA A 1 85 ? 1.403 -37.281 -11.703 1 98.88 85 ALA A O 1
ATOM 641 N N . ILE A 1 86 ? 0.269 -35.375 -12 1 98.94 86 ILE A N 1
ATOM 642 C CA . ILE A 1 86 ? 1.418 -34.781 -12.68 1 98.94 86 ILE A CA 1
ATOM 643 C C . ILE A 1 86 ? 1.695 -33.375 -12.117 1 98.94 86 ILE A C 1
ATOM 645 O O . ILE A 1 86 ? 0.774 -32.594 -11.953 1 98.94 86 ILE A O 1
ATOM 649 N N . LEU A 1 87 ? 2.936 -33.094 -11.773 1 98.88 87 LEU A N 1
ATOM 650 C CA . LEU A 1 87 ? 3.484 -31.781 -11.547 1 98.88 87 LEU A CA 1
ATOM 651 C C . LEU A 1 87 ? 4.172 -31.25 -12.805 1 98.88 87 LEU A C 1
ATOM 653 O O . LEU A 1 87 ? 5.219 -31.75 -13.203 1 98.88 87 LEU A O 1
ATOM 657 N N . LEU A 1 88 ? 3.537 -30.312 -13.461 1 98.88 88 LEU A N 1
ATOM 658 C CA . LEU A 1 88 ? 4.172 -29.609 -14.578 1 98.88 88 LEU A CA 1
ATOM 659 C C . LEU A 1 88 ? 4.934 -28.391 -14.086 1 98.88 88 LEU A C 1
ATOM 661 O O . LEU A 1 88 ? 4.336 -27.328 -13.852 1 98.88 88 LEU A O 1
ATOM 665 N N . THR A 1 89 ? 6.328 -28.453 -14.023 1 98.44 89 THR A N 1
ATOM 666 C CA . THR A 1 89 ? 7.102 -27.484 -13.25 1 98.44 89 THR A CA 1
ATOM 667 C C . THR A 1 89 ? 8.148 -26.797 -14.125 1 98.44 89 THR A C 1
ATOM 669 O O . THR A 1 89 ? 9.172 -26.344 -13.625 1 98.44 89 THR A O 1
ATOM 672 N N . SER A 1 90 ? 7.914 -26.844 -15.492 1 98.38 90 SER A N 1
ATOM 673 C CA . SER A 1 90 ? 8.82 -26.047 -16.312 1 98.38 90 SER A CA 1
ATOM 674 C C . SER A 1 90 ? 8.844 -24.594 -15.859 1 98.38 90 SER A C 1
ATOM 676 O O . SER A 1 90 ? 7.797 -23.984 -15.641 1 98.38 90 SER A O 1
ATOM 678 N N . VAL A 1 91 ? 10.086 -24.016 -15.711 1 97.56 91 VAL A N 1
ATOM 679 C CA . VAL A 1 91 ? 10.227 -22.656 -15.203 1 97.56 91 VAL A CA 1
ATOM 680 C C . VAL A 1 91 ? 9.727 -21.656 -16.25 1 97.56 91 VAL A C 1
ATOM 682 O O . VAL A 1 91 ? 9.219 -20.594 -15.891 1 97.56 91 VAL A O 1
ATOM 685 N N . ASP A 1 92 ? 9.812 -22.016 -17.547 1 97.88 92 ASP A N 1
ATOM 686 C CA . ASP A 1 92 ? 9.406 -21.172 -18.672 1 97.88 92 ASP A CA 1
ATOM 687 C C . ASP A 1 92 ? 7.914 -21.297 -18.938 1 97.88 92 ASP A C 1
ATOM 689 O O . ASP A 1 92 ? 7.457 -22.297 -19.484 1 97.88 92 ASP A O 1
ATOM 693 N N . GLY A 1 93 ? 7.145 -20.234 -18.594 1 98 93 GLY A N 1
ATOM 694 C CA . GLY A 1 93 ? 5.703 -20.25 -18.781 1 98 93 GLY A CA 1
ATOM 695 C C . GLY A 1 93 ? 5.297 -20.391 -20.234 1 98 93 GLY A C 1
ATOM 696 O O . GLY A 1 93 ? 4.168 -20.797 -20.531 1 98 93 GLY A O 1
ATOM 697 N N . ARG A 1 94 ? 6.18 -20.219 -21.234 1 97.81 94 ARG A N 1
ATOM 698 C CA . ARG A 1 94 ? 5.895 -20.266 -22.656 1 97.81 94 ARG A CA 1
ATOM 699 C C . ARG A 1 94 ? 5.652 -21.703 -23.109 1 97.81 94 ARG A C 1
ATOM 701 O O . ARG A 1 94 ? 4.961 -21.938 -24.109 1 97.81 94 ARG A O 1
ATOM 708 N N . VAL A 1 95 ? 6.137 -22.641 -22.359 1 98.31 95 VAL A N 1
ATOM 709 C CA . VAL A 1 95 ? 6.094 -24.016 -22.859 1 98.31 95 VAL A CA 1
ATOM 710 C C . VAL A 1 95 ? 4.906 -24.75 -22.234 1 98.31 95 VAL A C 1
ATOM 712 O O . VAL A 1 95 ? 4.551 -25.844 -22.656 1 98.31 95 VAL A O 1
ATOM 715 N N . HIS A 1 96 ? 4.266 -24.172 -21.25 1 98.81 96 HIS A N 1
ATOM 716 C CA . HIS A 1 96 ? 3.213 -24.844 -20.484 1 98.81 96 HIS A CA 1
ATOM 717 C C . HIS A 1 96 ? 2.053 -25.25 -21.391 1 98.81 96 HIS A C 1
ATOM 719 O O . HIS A 1 96 ? 1.544 -26.359 -21.297 1 98.81 96 HIS A O 1
ATOM 725 N N . PRO A 1 97 ? 1.598 -24.359 -22.312 1 98.69 97 PRO A N 1
ATOM 726 C CA . PRO A 1 97 ? 0.461 -24.75 -23.156 1 98.69 97 PRO A CA 1
ATOM 727 C C . PRO A 1 97 ? 0.734 -26.016 -23.969 1 98.69 97 PRO A C 1
ATOM 729 O O . PRO A 1 97 ? -0.099 -26.922 -24 1 98.69 97 PRO A O 1
ATOM 732 N N . GLU A 1 98 ? 1.854 -26.078 -24.562 1 98.62 98 GLU A N 1
ATOM 733 C CA . GLU A 1 98 ? 2.189 -27.25 -25.375 1 98.62 98 GLU A CA 1
ATOM 734 C C . GLU A 1 98 ? 2.402 -28.484 -24.5 1 98.62 98 GLU A C 1
ATOM 736 O O . GLU A 1 98 ? 1.953 -29.578 -24.844 1 98.62 98 GLU A O 1
ATOM 741 N N . GLN A 1 99 ? 3.109 -28.359 -23.422 1 98.81 99 GLN A N 1
ATOM 742 C CA . GLN A 1 99 ? 3.322 -29.5 -22.516 1 98.81 99 GLN A CA 1
ATOM 743 C C . GLN A 1 99 ? 1.995 -30.047 -22 1 98.81 99 GLN A C 1
ATOM 745 O O . GLN A 1 99 ? 1.8 -31.25 -21.938 1 98.81 99 GLN A O 1
ATOM 750 N N . PHE A 1 100 ? 1.105 -29.156 -21.609 1 98.88 100 PHE A N 1
ATOM 751 C CA . PHE A 1 100 ? -0.197 -29.594 -21.125 1 98.88 100 PHE A CA 1
ATOM 752 C C . PHE A 1 100 ? -0.991 -30.281 -22.234 1 98.88 100 PHE A C 1
ATOM 754 O O . PHE A 1 100 ? -1.645 -31.297 -22 1 98.88 100 PHE A O 1
ATOM 761 N N . ARG A 1 101 ? -0.958 -29.672 -23.422 1 98.81 101 ARG A N 1
ATOM 762 C CA . ARG A 1 101 ? -1.664 -30.266 -24.547 1 98.81 101 ARG A CA 1
ATOM 763 C C . ARG A 1 101 ? -1.266 -31.719 -24.75 1 98.81 101 ARG A C 1
ATOM 765 O O . ARG A 1 101 ? -2.109 -32.562 -25.062 1 98.81 101 ARG A O 1
ATOM 772 N N . ARG A 1 102 ? -0.054 -32.031 -24.531 1 98.75 102 ARG A N 1
ATOM 773 C CA . ARG A 1 102 ? 0.491 -33.375 -24.781 1 98.75 102 ARG A CA 1
ATOM 774 C C . ARG A 1 102 ? -0.01 -34.375 -23.734 1 98.75 102 ARG A C 1
ATOM 776 O O . ARG A 1 102 ? 0.028 -35.562 -23.953 1 98.75 102 ARG A O 1
ATOM 783 N N . ILE A 1 103 ? -0.5 -33.875 -22.594 1 98.81 103 ILE A N 1
ATOM 784 C CA . ILE A 1 103 ? -0.801 -34.812 -21.516 1 98.81 103 ILE A CA 1
ATOM 785 C C . ILE A 1 103 ? -2.271 -34.688 -21.125 1 98.81 103 ILE A C 1
ATOM 787 O O . ILE A 1 103 ? -2.793 -35.531 -20.391 1 98.81 103 ILE A O 1
ATOM 791 N N . ALA A 1 104 ? -3.002 -33.719 -21.625 1 98.69 104 ALA A N 1
ATOM 792 C CA . ALA A 1 104 ? -4.371 -33.406 -21.203 1 98.69 104 ALA A CA 1
ATOM 793 C C . ALA A 1 104 ? -5.277 -34.625 -21.406 1 98.69 104 ALA A C 1
ATOM 795 O O . ALA A 1 104 ? -6.133 -34.938 -20.578 1 98.69 104 ALA A O 1
ATOM 796 N N . GLY A 1 105 ? -5.062 -35.375 -22.422 1 98.38 105 GLY A N 1
ATOM 797 C CA . GLY A 1 105 ? -5.926 -36.469 -22.797 1 98.38 105 GLY A CA 1
ATOM 798 C C . GLY A 1 105 ? -5.793 -37.688 -21.875 1 98.38 105 GLY A C 1
ATOM 799 O O . GLY A 1 105 ? -6.629 -38.594 -21.906 1 98.38 105 GLY A O 1
ATOM 800 N N . PHE A 1 106 ? -4.75 -37.719 -21.047 1 98.62 106 PHE A N 1
ATOM 801 C CA . PHE A 1 106 ? -4.59 -38.812 -20.078 1 98.62 106 PHE A CA 1
ATOM 802 C C . PHE A 1 106 ? -5.523 -38.594 -18.891 1 98.62 106 PHE A C 1
ATOM 804 O O . PHE A 1 106 ? -5.703 -39.5 -18.078 1 98.62 106 PHE A O 1
ATOM 811 N N . ARG A 1 107 ? -6.086 -37.375 -18.719 1 98.5 107 ARG A N 1
ATOM 812 C CA . ARG A 1 107 ? -7.152 -37.062 -17.781 1 98.5 107 ARG A CA 1
ATOM 813 C C . ARG A 1 107 ? -6.691 -37.219 -16.344 1 98.5 107 ARG A C 1
ATOM 815 O O . ARG A 1 107 ? -7.488 -37.594 -15.469 1 98.5 107 ARG A O 1
ATOM 822 N N . LYS A 1 108 ? -5.348 -37.156 -16.156 1 98.56 108 LYS A N 1
ATOM 823 C CA . LYS A 1 108 ? -4.781 -37.188 -14.812 1 98.56 108 LYS A CA 1
ATOM 824 C C . LYS A 1 108 ? -4.773 -35.781 -14.203 1 98.56 108 LYS A C 1
ATOM 826 O O . LYS A 1 108 ? -4.602 -34.781 -14.922 1 98.56 108 LYS A O 1
ATOM 831 N N . PRO A 1 109 ? -4.973 -35.656 -12.836 1 98.88 109 PRO A N 1
ATOM 832 C CA . PRO A 1 109 ? -4.828 -34.344 -12.219 1 98.88 109 PRO A CA 1
ATOM 833 C C . PRO A 1 109 ? -3.453 -33.719 -12.461 1 98.88 109 PRO A C 1
ATOM 835 O O . PRO A 1 109 ? -2.438 -34.438 -12.375 1 98.88 109 PRO A O 1
ATOM 838 N N . VAL A 1 110 ? -3.447 -32.406 -12.789 1 98.94 110 VAL A N 1
ATOM 839 C CA . VAL A 1 110 ? -2.199 -31.734 -13.141 1 98.94 110 VAL A CA 1
ATOM 840 C C . VAL A 1 110 ? -2.082 -30.406 -12.375 1 98.94 110 VAL A C 1
ATOM 842 O O . VAL A 1 110 ? -3.012 -29.594 -12.375 1 98.94 110 VAL A O 1
ATOM 845 N N . PHE A 1 111 ? -0.99 -30.234 -11.68 1 98.94 111 PHE A N 1
ATOM 846 C CA . PHE A 1 111 ? -0.583 -28.906 -11.219 1 98.94 111 PHE A CA 1
ATOM 847 C C . PHE A 1 111 ? 0.39 -28.266 -12.195 1 98.94 111 PHE A C 1
ATOM 849 O O . PHE A 1 111 ? 1.396 -28.875 -12.57 1 98.94 111 PHE A O 1
ATOM 856 N N . VAL A 1 112 ? 0.11 -27.094 -12.633 1 98.88 112 VAL A N 1
ATOM 857 C CA . VAL A 1 112 ? 1.017 -26.328 -13.477 1 98.88 112 VAL A CA 1
ATOM 858 C C . VAL A 1 112 ? 1.649 -25.188 -12.68 1 98.88 112 VAL A C 1
ATOM 860 O O . VAL A 1 112 ? 0.944 -24.344 -12.133 1 98.88 112 VAL A O 1
ATOM 863 N N . ASP A 1 113 ? 2.928 -25.156 -12.562 1 98.25 113 ASP A N 1
ATOM 864 C CA . ASP A 1 113 ? 3.623 -24.125 -11.805 1 98.25 113 ASP A CA 1
ATOM 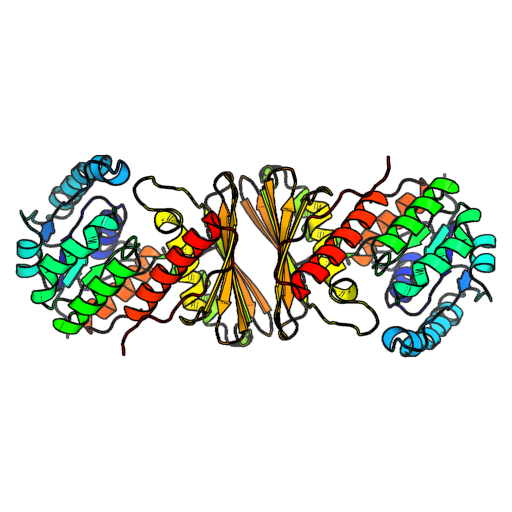865 C C . ASP A 1 113 ? 3.404 -22.75 -12.438 1 98.25 113 ASP A C 1
ATOM 867 O O . ASP A 1 113 ? 3.051 -22.641 -13.617 1 98.25 113 ASP A O 1
ATOM 871 N N . LYS A 1 114 ? 3.568 -21.734 -11.664 1 98.31 114 LYS A N 1
ATOM 872 C CA . LYS A 1 114 ? 3.334 -20.375 -12.117 1 98.31 114 LYS A CA 1
ATOM 873 C C . LYS A 1 114 ? 4.492 -19.859 -12.977 1 98.31 114 LYS A C 1
ATOM 875 O O . LYS A 1 114 ? 5.637 -20.281 -12.789 1 98.31 114 LYS A O 1
ATOM 880 N N . PRO A 1 115 ? 4.281 -18.953 -13.875 1 98.19 115 PRO A N 1
ATOM 881 C CA . PRO A 1 115 ? 2.924 -18.594 -14.297 1 98.19 115 PRO A CA 1
ATOM 882 C C . PRO A 1 115 ? 2.279 -19.672 -15.18 1 98.19 115 PRO A C 1
ATOM 884 O O . PRO A 1 115 ? 2.982 -20.406 -15.867 1 98.19 115 PRO A O 1
ATOM 887 N N . LEU A 1 116 ? 0.937 -19.75 -15.172 1 98.69 116 LEU A N 1
ATOM 888 C CA . LEU A 1 116 ? 0.219 -20.719 -15.984 1 98.69 116 LEU A CA 1
ATOM 889 C C . LEU A 1 116 ? 0.61 -20.594 -17.453 1 98.69 116 LEU A C 1
ATOM 891 O O . LEU A 1 116 ? 0.832 -21.594 -18.125 1 98.69 116 LEU A O 1
ATOM 895 N N . ALA A 1 117 ? 0.66 -19.422 -17.938 1 98.38 117 ALA A N 1
ATOM 896 C CA . ALA A 1 117 ? 1.053 -19.016 -19.281 1 98.38 117 ALA A CA 1
ATOM 897 C C . ALA A 1 117 ? 1.533 -17.562 -19.297 1 98.38 117 ALA A C 1
ATOM 899 O O . ALA A 1 117 ? 1.441 -16.875 -18.281 1 98.38 117 ALA A O 1
ATOM 900 N N . VAL A 1 118 ? 2.059 -17.125 -20.484 1 98.31 118 VAL A N 1
ATOM 901 C CA . VAL A 1 118 ? 2.576 -15.758 -20.5 1 98.31 118 VAL A CA 1
ATOM 902 C C . VAL A 1 118 ? 1.69 -14.891 -21.391 1 98.31 118 VAL A C 1
ATOM 904 O O . VAL A 1 118 ? 2.096 -13.797 -21.812 1 98.31 118 VAL A O 1
ATOM 907 N N . THR A 1 119 ? 0.539 -15.367 -21.766 1 97.69 119 THR A N 1
ATOM 908 C CA . THR A 1 119 ? -0.565 -14.625 -22.375 1 97.69 119 THR A CA 1
ATOM 909 C C . THR A 1 119 ? -1.907 -15.156 -21.875 1 97.69 119 THR A C 1
ATOM 911 O O . THR A 1 119 ? -2.021 -16.328 -21.516 1 97.69 119 THR A O 1
ATOM 914 N N . SER A 1 120 ? -2.891 -14.312 -21.875 1 97.06 120 SER A N 1
ATOM 915 C CA . SER A 1 120 ? -4.223 -14.758 -21.469 1 97.06 120 SER A CA 1
ATOM 916 C C . SER A 1 120 ? -4.812 -15.727 -22.484 1 97.06 120 SER A C 1
ATOM 918 O O . SER A 1 120 ? -5.555 -16.641 -22.125 1 97.06 120 SER A O 1
ATOM 920 N N . ALA A 1 121 ? -4.484 -15.57 -23.734 1 97.69 121 ALA A N 1
ATOM 921 C CA . ALA A 1 121 ? -4.949 -16.484 -24.766 1 97.69 121 ALA A CA 1
ATOM 922 C C . ALA A 1 121 ? -4.438 -17.906 -24.516 1 97.69 121 ALA A C 1
ATOM 924 O O . ALA A 1 121 ? -5.195 -18.875 -24.625 1 97.69 121 ALA A O 1
ATOM 925 N N . ASP A 1 122 ? -3.174 -18.031 -24.188 1 98.44 122 ASP A N 1
ATOM 926 C CA . ASP A 1 122 ? -2.592 -19.344 -23.891 1 98.44 122 ASP A CA 1
ATOM 927 C C . ASP A 1 122 ? -3.209 -19.938 -22.625 1 98.44 122 ASP A C 1
ATOM 929 O O . ASP A 1 122 ? -3.426 -21.141 -22.547 1 98.44 122 ASP A O 1
ATOM 933 N N . ALA A 1 123 ? -3.418 -19.109 -21.641 1 98.44 123 ALA A N 1
ATOM 934 C CA . ALA A 1 123 ? -4.082 -19.578 -20.422 1 98.44 123 ALA A CA 1
ATOM 935 C C . ALA A 1 123 ? -5.477 -20.125 -20.734 1 98.44 123 ALA A C 1
ATOM 937 O O . ALA A 1 123 ? -5.867 -21.172 -20.234 1 98.44 123 ALA A O 1
ATOM 938 N N . GLU A 1 124 ? -6.188 -19.422 -21.562 1 97.81 124 GLU A N 1
ATOM 939 C CA . GLU A 1 124 ? -7.523 -19.844 -21.969 1 97.81 124 GLU A CA 1
ATOM 940 C C . GLU A 1 124 ? -7.465 -21.156 -22.75 1 97.81 124 GLU A C 1
ATOM 942 O O . GLU A 1 124 ? -8.367 -22 -22.625 1 97.81 124 GLU A O 1
ATOM 947 N N . ALA A 1 125 ? -6.484 -21.281 -23.531 1 98.31 125 ALA A N 1
ATOM 948 C CA . ALA A 1 125 ? -6.309 -22.531 -24.266 1 98.31 125 ALA A CA 1
ATOM 949 C C . ALA A 1 125 ? -6.121 -23.719 -23.312 1 98.31 125 ALA A C 1
ATOM 951 O O . ALA A 1 125 ? -6.68 -24.797 -23.531 1 98.31 125 ALA A O 1
ATOM 952 N N . ILE A 1 126 ? -5.344 -23.516 -22.281 1 98.75 126 ILE A N 1
ATOM 953 C CA . ILE A 1 126 ? -5.156 -24.562 -21.281 1 98.75 126 ILE A CA 1
ATOM 954 C C . ILE A 1 126 ? -6.492 -24.891 -20.609 1 98.75 126 ILE A C 1
ATOM 956 O O . ILE A 1 126 ? -6.844 -26.047 -20.438 1 98.75 126 ILE A O 1
ATOM 960 N N . LEU A 1 127 ? -7.219 -23.844 -20.25 1 98.62 127 LEU A N 1
ATOM 961 C CA . LEU A 1 127 ? -8.523 -24.031 -19.625 1 98.62 127 LEU A CA 1
ATOM 962 C C . LEU A 1 127 ? -9.461 -24.812 -20.531 1 98.62 127 LEU A C 1
ATOM 964 O O . LEU A 1 127 ? -10.133 -25.75 -20.078 1 98.62 127 LEU A O 1
ATOM 968 N N . SER A 1 128 ? -9.523 -24.422 -21.766 1 98.31 128 SER A N 1
ATOM 969 C CA . SER A 1 128 ? -10.391 -25.078 -22.734 1 98.31 128 SER A CA 1
ATOM 970 C C . SER A 1 128 ? -10.055 -26.562 -22.875 1 98.31 128 SER A C 1
ATOM 972 O O . SER A 1 128 ? -10.945 -27.406 -22.891 1 98.31 128 SER A O 1
ATOM 974 N N . LEU A 1 129 ? -8.805 -26.859 -22.953 1 98.56 129 LEU A N 1
ATOM 975 C CA . LEU A 1 129 ? -8.359 -28.25 -23.078 1 98.56 129 LEU A CA 1
ATOM 976 C C . LEU A 1 129 ? -8.711 -29.031 -21.812 1 98.56 129 LEU A C 1
ATOM 978 O O . LEU A 1 129 ? -9.125 -30.203 -21.906 1 98.56 129 LEU A O 1
ATOM 982 N N . ALA A 1 130 ? -8.438 -28.438 -20.672 1 98.81 130 ALA A N 1
ATOM 983 C CA . ALA A 1 130 ? -8.797 -29.078 -19.406 1 98.81 130 ALA A CA 1
ATOM 984 C C . ALA A 1 130 ? -10.273 -29.438 -19.375 1 98.81 130 ALA A C 1
ATOM 986 O O . ALA A 1 130 ? -10.648 -30.547 -18.953 1 98.81 130 ALA A O 1
ATOM 987 N N . ARG A 1 131 ? -11.117 -28.547 -19.812 1 98.12 131 ARG A N 1
ATOM 988 C CA . ARG A 1 131 ? -12.562 -28.766 -19.844 1 98.12 131 ARG A CA 1
ATOM 989 C C . ARG A 1 131 ? -12.914 -29.859 -20.844 1 98.12 131 ARG A C 1
ATOM 991 O O . ARG A 1 131 ? -13.734 -30.734 -20.531 1 98.12 131 ARG A O 1
ATOM 998 N N . GLN A 1 132 ? -12.352 -29.797 -21.953 1 98.38 132 GLN A N 1
ATOM 999 C CA . GLN A 1 132 ? -12.617 -30.781 -23 1 98.38 132 GLN A CA 1
ATOM 1000 C C . GLN A 1 132 ? -12.383 -32.188 -22.5 1 98.38 132 GLN A C 1
ATOM 1002 O O . GLN A 1 132 ? -13.195 -33.094 -22.75 1 98.38 132 GLN A O 1
ATOM 1007 N N . TYR A 1 133 ? -11.344 -32.406 -21.781 1 98.5 133 TYR A N 1
ATOM 1008 C CA . TYR A 1 133 ? -10.969 -33.781 -21.375 1 98.5 133 TYR A CA 1
ATOM 1009 C C . TYR A 1 133 ? -11.453 -34.062 -19.969 1 98.5 133 TYR A C 1
ATOM 1011 O O . TYR A 1 133 ? -11.359 -35.219 -19.5 1 98.5 133 TYR A O 1
ATOM 1019 N N . GLY A 1 134 ? -11.945 -33.031 -19.25 1 98.31 134 GLY A N 1
ATOM 1020 C CA . GLY A 1 134 ? -12.32 -33.188 -17.859 1 98.31 134 GLY A CA 1
ATOM 1021 C C . GLY A 1 134 ? -11.125 -33.375 -16.938 1 98.31 134 GLY A C 1
ATOM 1022 O O . GLY A 1 134 ? -11.219 -34.094 -15.93 1 98.31 134 GLY A O 1
ATOM 1023 N N . THR A 1 135 ? -9.969 -32.906 -17.344 1 98.62 135 THR A N 1
ATOM 1024 C CA . THR A 1 135 ? -8.742 -33.031 -16.562 1 98.62 135 THR A CA 1
ATOM 1025 C C . THR A 1 135 ? -8.703 -32 -15.438 1 98.62 135 THR A C 1
ATOM 1027 O O . THR A 1 135 ? -8.766 -30.797 -15.703 1 98.62 135 THR A O 1
ATOM 1030 N N . PRO A 1 136 ? -8.555 -32.406 -14.109 1 98.62 136 PRO A N 1
ATOM 1031 C CA . PRO A 1 136 ? -8.383 -31.438 -13.039 1 98.62 136 PRO A CA 1
ATOM 1032 C C . PRO A 1 136 ? -7.051 -30.688 -13.133 1 98.62 136 PRO A C 1
ATOM 1034 O O . PRO A 1 136 ? -5.996 -31.312 -13.281 1 98.62 136 PRO A O 1
ATOM 1037 N N . VAL A 1 137 ? -7.094 -29.359 -13.141 1 98.88 137 VAL A N 1
ATOM 1038 C CA . VAL A 1 137 ? -5.883 -28.547 -13.258 1 98.88 137 VAL A CA 1
ATOM 1039 C C . VAL A 1 137 ? -5.895 -27.453 -12.195 1 98.88 137 VAL A C 1
ATOM 1041 O O . VAL A 1 137 ? -6.93 -26.828 -11.945 1 98.88 137 VAL A O 1
ATOM 1044 N N . MET A 1 138 ? -4.762 -27.281 -11.562 1 98.81 138 MET A N 1
ATOM 1045 C CA . MET A 1 138 ? -4.539 -26.188 -10.617 1 98.81 138 MET A CA 1
ATOM 1046 C C . MET A 1 138 ? -3.223 -25.469 -10.914 1 98.81 138 MET A C 1
ATOM 1048 O O . MET A 1 138 ? -2.242 -26.109 -11.305 1 98.81 138 MET A O 1
ATOM 1052 N N . SER A 1 139 ? -3.195 -24.188 -10.836 1 98.88 139 SER A N 1
ATOM 1053 C CA . SER A 1 139 ? -2.002 -23.359 -10.922 1 98.88 139 SER A CA 1
ATOM 1054 C C . SER A 1 139 ? -2.082 -22.172 -9.969 1 98.88 139 SER A C 1
ATOM 1056 O O . SER A 1 139 ? -3.127 -21.531 -9.852 1 98.88 139 SER A O 1
ATOM 1058 N N . CYS A 1 140 ? -0.956 -21.938 -9.266 1 98.56 140 CYS A N 1
ATOM 1059 C CA . CYS A 1 140 ? -0.911 -20.781 -8.367 1 98.56 140 CYS A CA 1
ATOM 1060 C C . CYS A 1 140 ? 0.516 -20.5 -7.914 1 98.56 140 CYS A C 1
ATOM 1062 O O . CYS A 1 140 ? 1.406 -21.344 -8.094 1 98.56 140 CYS A O 1
ATOM 1064 N N . SER A 1 141 ? 0.716 -19.312 -7.438 1 98.5 141 SER A N 1
ATOM 1065 C CA . SER A 1 141 ? 1.911 -19 -6.66 1 98.5 141 SER A CA 1
ATOM 1066 C C . SER A 1 141 ? 1.845 -19.625 -5.266 1 98.5 141 SER A C 1
ATOM 1068 O O . SER A 1 141 ? 0.775 -19.672 -4.656 1 98.5 141 SER A O 1
ATOM 1070 N N . ALA A 1 142 ? 2.996 -20.062 -4.73 1 98.25 142 ALA A N 1
ATOM 1071 C CA . ALA A 1 142 ? 3.043 -20.594 -3.369 1 98.25 142 ALA A CA 1
ATOM 1072 C C . ALA A 1 142 ? 2.646 -19.531 -2.35 1 98.25 142 ALA A C 1
ATOM 1074 O O . ALA A 1 142 ? 2.111 -19.844 -1.286 1 98.25 142 ALA A O 1
ATOM 1075 N N . LEU A 1 143 ? 2.861 -18.234 -2.676 1 98.62 143 LEU A N 1
ATOM 1076 C CA . LEU A 1 143 ? 2.611 -17.141 -1.739 1 98.62 143 LEU A CA 1
ATOM 1077 C C . LEU A 1 143 ? 1.121 -17.016 -1.438 1 98.62 143 LEU A C 1
ATOM 1079 O O . LEU A 1 143 ? 0.738 -16.484 -0.389 1 98.62 143 LEU A O 1
ATOM 1083 N N . ARG A 1 144 ? 0.288 -17.5 -2.355 1 98.62 144 ARG A N 1
ATOM 1084 C CA . ARG A 1 144 ? -1.153 -17.547 -2.133 1 98.62 144 ARG A CA 1
ATOM 1085 C C . ARG A 1 144 ? -1.483 -18.281 -0.839 1 98.62 144 ARG A C 1
ATOM 1087 O O . ARG A 1 144 ? -2.469 -17.969 -0.17 1 98.62 144 ARG A O 1
ATOM 1094 N N . PHE A 1 145 ? -0.587 -19.219 -0.491 1 98.56 145 PHE A N 1
ATOM 1095 C CA . PHE A 1 145 ? -0.874 -20.094 0.641 1 98.56 145 PHE A CA 1
ATOM 1096 C C . PHE A 1 145 ? 0.112 -19.859 1.776 1 98.56 145 PHE A C 1
ATOM 1098 O O . PHE A 1 145 ? 0.319 -20.719 2.625 1 98.56 145 PHE A O 1
ATOM 1105 N N . ALA A 1 146 ? 0.835 -18.734 1.731 1 98.69 146 ALA A N 1
ATOM 1106 C CA . ALA A 1 146 ? 1.626 -18.375 2.906 1 98.69 146 ALA A CA 1
ATOM 1107 C C . ALA A 1 146 ? 0.769 -18.375 4.168 1 98.69 146 ALA A C 1
ATOM 1109 O O . ALA A 1 146 ? -0.32 -17.797 4.191 1 98.69 146 ALA A O 1
ATOM 1110 N N . GLU A 1 147 ? 1.318 -19 5.184 1 98.56 147 GLU A N 1
ATOM 1111 C CA . GLU A 1 147 ? 0.523 -19.219 6.387 1 98.56 147 GLU A CA 1
ATOM 1112 C C . GLU A 1 147 ? 0.088 -17.891 7.004 1 98.56 147 GLU A C 1
ATOM 1114 O O . GLU A 1 147 ? -1.042 -17.766 7.48 1 98.56 147 GLU A O 1
ATOM 1119 N N . GLY A 1 148 ? 0.934 -16.922 7.039 1 98.31 148 GLY A N 1
ATOM 1120 C CA . GLY A 1 148 ? 0.569 -15.609 7.559 1 98.31 148 GLY A CA 1
ATOM 1121 C C . GLY A 1 148 ? -0.618 -14.992 6.844 1 98.31 148 GLY A C 1
ATOM 1122 O O . GLY A 1 148 ? -1.494 -14.398 7.477 1 98.31 148 GLY A O 1
ATOM 1123 N N . LEU A 1 149 ? -0.667 -15.07 5.523 1 98.69 149 LEU A N 1
ATOM 1124 C CA . LEU A 1 149 ? -1.799 -14.562 4.754 1 98.69 149 LEU A CA 1
ATOM 1125 C C . LEU A 1 149 ? -3.062 -15.359 5.062 1 98.69 149 LEU A C 1
ATOM 1127 O O . LEU A 1 149 ? -4.129 -14.781 5.281 1 98.69 149 LEU A O 1
ATOM 1131 N N . SER A 1 150 ? -2.887 -16.703 5.074 1 98.5 150 SER A N 1
ATOM 1132 C CA . SER A 1 150 ? -4.027 -17.562 5.387 1 98.5 150 SER A CA 1
ATOM 1133 C C . SER A 1 150 ? -4.621 -17.203 6.746 1 98.5 150 SER A C 1
ATOM 1135 O O . SER A 1 150 ? -5.844 -17.141 6.895 1 98.5 150 SER A O 1
ATOM 1137 N N . GLU A 1 151 ? -3.75 -17.031 7.738 1 97.88 151 GLU A N 1
ATOM 1138 C CA . GLU A 1 151 ? -4.199 -16.656 9.07 1 97.88 151 GLU A CA 1
ATOM 1139 C C . GLU A 1 151 ? -4.938 -15.312 9.039 1 97.88 151 GLU A C 1
ATOM 1141 O O . GLU A 1 151 ? -5.996 -15.172 9.656 1 97.88 151 GLU A O 1
ATOM 1146 N N . ALA A 1 152 ? -4.406 -14.344 8.352 1 98.06 152 ALA A N 1
ATOM 1147 C CA . ALA A 1 152 ? -5.031 -13.031 8.242 1 98.06 152 ALA A CA 1
ATOM 1148 C C . ALA A 1 152 ? -6.406 -13.125 7.586 1 98.06 152 ALA A C 1
ATOM 1150 O O . ALA A 1 152 ? -7.352 -12.453 8 1 98.06 152 ALA A O 1
ATOM 1151 N N . LEU A 1 153 ? -6.562 -13.953 6.598 1 98.12 153 LEU A N 1
ATOM 1152 C CA . LEU A 1 153 ? -7.805 -14.078 5.84 1 98.12 153 LEU A CA 1
ATOM 1153 C C . LEU A 1 153 ? -8.875 -14.789 6.668 1 98.12 153 LEU A C 1
ATOM 1155 O O . LEU A 1 153 ? -10.07 -14.633 6.406 1 98.12 153 LEU A O 1
ATOM 1159 N N . ARG A 1 154 ? -8.453 -15.523 7.664 1 97.19 154 ARG A N 1
ATOM 1160 C CA . ARG A 1 154 ? -9.398 -16.266 8.492 1 97.19 154 ARG A CA 1
ATOM 1161 C C . ARG A 1 154 ? -9.852 -15.438 9.688 1 97.19 154 ARG A C 1
ATOM 1163 O O . ARG A 1 154 ? -10.75 -15.852 10.422 1 97.19 154 ARG A O 1
ATOM 1170 N N . ASP A 1 155 ? -9.227 -14.281 9.859 1 96.25 155 ASP A N 1
ATOM 1171 C CA . ASP A 1 155 ? -9.562 -13.453 11.016 1 96.25 155 ASP A CA 1
ATOM 1172 C C . ASP A 1 155 ? -10.922 -12.781 10.828 1 96.25 155 ASP A C 1
ATOM 1174 O O . ASP A 1 155 ? -10.992 -11.617 10.43 1 96.25 155 ASP A O 1
ATOM 1178 N N . GLU A 1 156 ? -11.922 -13.359 11.227 1 93.44 156 GLU A N 1
ATOM 1179 C CA . GLU A 1 156 ? -13.289 -12.875 11.047 1 93.44 156 GLU A CA 1
ATOM 1180 C C . GLU A 1 156 ? -13.555 -11.641 11.898 1 93.44 156 GLU A C 1
ATOM 1182 O O . GLU A 1 156 ? -14.398 -10.812 11.555 1 93.44 156 GLU A O 1
ATOM 1187 N N . ALA A 1 157 ? -12.891 -11.562 12.969 1 96.12 157 ALA A N 1
ATOM 1188 C CA . ALA A 1 157 ? -13.109 -10.453 13.883 1 96.12 157 ALA A CA 1
ATOM 1189 C C . ALA A 1 157 ? -12.711 -9.125 13.242 1 96.12 157 ALA A C 1
ATOM 1191 O O . ALA A 1 157 ? -13.227 -8.07 13.617 1 96.12 157 ALA A O 1
ATOM 1192 N N . ALA A 1 158 ? -11.922 -9.203 12.211 1 95.88 158 ALA A N 1
ATOM 1193 C CA . ALA A 1 158 ? -11.422 -7.996 11.547 1 95.88 158 ALA A CA 1
ATOM 1194 C C . ALA A 1 158 ? -12.438 -7.477 10.531 1 95.88 158 ALA A C 1
ATOM 1196 O O . ALA A 1 158 ? -12.242 -6.414 9.938 1 95.88 158 ALA A O 1
ATOM 1197 N N . GLY A 1 159 ? -13.547 -8.227 10.305 1 97.44 159 GLY A N 1
ATOM 1198 C CA . GLY A 1 159 ? -14.586 -7.77 9.398 1 97.44 159 GLY A CA 1
ATOM 1199 C C . GLY A 1 159 ? -14.281 -8.078 7.945 1 97.44 159 GLY A C 1
ATOM 1200 O O . GLY A 1 159 ? -13.312 -8.773 7.641 1 97.44 159 GLY A O 1
ATOM 1201 N N . ARG A 1 160 ? -15.133 -7.574 7.102 1 97.25 160 ARG A N 1
ATOM 1202 C CA . ARG A 1 160 ? -15.016 -7.832 5.672 1 97.25 160 ARG A CA 1
ATOM 1203 C C . ARG A 1 160 ? -13.766 -7.176 5.098 1 97.25 160 ARG A C 1
ATOM 1205 O O . ARG A 1 160 ? -13.328 -6.133 5.582 1 97.25 160 ARG A O 1
ATOM 1212 N N . ILE A 1 161 ? -13.18 -7.781 4.113 1 98.19 161 ILE A N 1
ATOM 1213 C CA . ILE A 1 161 ? -12.047 -7.207 3.4 1 98.19 161 ILE A CA 1
ATOM 1214 C C . ILE A 1 161 ? -12.516 -6.051 2.525 1 98.19 161 ILE A C 1
ATOM 1216 O O . ILE A 1 161 ? -13.477 -6.188 1.764 1 98.19 161 ILE A O 1
ATOM 1220 N N . ILE A 1 162 ? -11.836 -4.914 2.562 1 97.88 162 ILE A N 1
ATOM 1221 C CA . ILE A 1 162 ? -12.273 -3.758 1.786 1 97.88 162 ILE A CA 1
ATOM 1222 C C . ILE A 1 162 ? -11.188 -3.361 0.79 1 97.88 162 ILE A C 1
ATOM 1224 O O . ILE A 1 162 ? -11.398 -2.479 -0.046 1 97.88 162 ILE A O 1
ATOM 1228 N N . GLY A 1 163 ? -10.047 -3.939 0.861 1 98.44 163 GLY A N 1
ATOM 1229 C CA . GLY A 1 163 ? -8.945 -3.686 -0.052 1 98.44 163 GLY A CA 1
ATOM 1230 C C . GLY A 1 163 ? -7.664 -4.387 0.353 1 98.44 163 GLY A C 1
ATOM 1231 O O . GLY A 1 163 ? -7.586 -4.973 1.434 1 98.44 163 GLY A O 1
ATOM 1232 N N . MET A 1 164 ? -6.641 -4.312 -0.516 1 98.81 164 MET A N 1
ATOM 1233 C CA . MET A 1 164 ? -5.344 -4.914 -0.214 1 98.81 164 MET A CA 1
ATOM 1234 C C . MET A 1 164 ? -4.242 -4.285 -1.058 1 98.81 164 MET A C 1
ATOM 1236 O O . MET A 1 164 ? -4.465 -3.941 -2.221 1 98.81 164 MET A O 1
ATOM 1240 N N . ASP A 1 165 ? -3.08 -4.168 -0.465 1 98.88 165 ASP A N 1
ATOM 1241 C CA . ASP A 1 165 ? -1.866 -3.746 -1.158 1 98.88 165 ASP A CA 1
ATOM 1242 C C . ASP A 1 165 ? -0.783 -4.82 -1.07 1 98.88 165 ASP A C 1
ATOM 1244 O O . ASP A 1 165 ? -0.311 -5.145 0.021 1 98.88 165 ASP A O 1
ATOM 1248 N N . SER A 1 166 ? -0.43 -5.371 -2.168 1 98.88 166 SER A N 1
ATOM 1249 C CA . SER A 1 166 ? 0.665 -6.336 -2.199 1 98.88 166 SER A CA 1
ATOM 1250 C C . SER A 1 166 ? 1.955 -5.691 -2.693 1 98.88 166 SER A C 1
ATOM 1252 O O . SER A 1 166 ? 1.92 -4.676 -3.393 1 98.88 166 SER A O 1
ATOM 1254 N N . TYR A 1 167 ? 3.078 -6.238 -2.24 1 98.81 167 TYR A N 1
ATOM 1255 C CA . TYR A 1 167 ? 4.359 -5.691 -2.668 1 98.81 167 TYR A CA 1
ATOM 1256 C C . TYR A 1 167 ? 5.418 -6.785 -2.754 1 98.81 167 TYR A C 1
ATOM 1258 O O . TYR A 1 167 ? 5.301 -7.824 -2.1 1 98.81 167 TYR A O 1
ATOM 1266 N N . GLY A 1 168 ? 6.414 -6.559 -3.576 1 98.5 168 GLY A N 1
ATOM 1267 C CA . GLY A 1 168 ? 7.547 -7.469 -3.701 1 98.5 168 GLY A CA 1
ATOM 1268 C C . GLY A 1 168 ? 8.5 -7.078 -4.809 1 98.5 168 GLY A C 1
ATOM 1269 O O . GLY A 1 168 ? 8.312 -6.059 -5.473 1 98.5 168 GLY A O 1
ATOM 1270 N N . PRO A 1 169 ? 9.562 -7.898 -4.934 1 98 169 PRO A N 1
ATOM 1271 C CA . PRO A 1 169 ? 10.445 -7.695 -6.078 1 98 169 PRO A CA 1
ATOM 1272 C C . PRO A 1 169 ? 9.734 -7.891 -7.418 1 98 169 PRO A C 1
ATOM 1274 O O . PRO A 1 169 ? 8.766 -8.656 -7.5 1 98 169 PRO A O 1
ATOM 1277 N N . MET A 1 170 ? 10.219 -7.168 -8.422 1 98.06 170 MET A N 1
ATOM 1278 C CA . MET A 1 170 ? 9.617 -7.23 -9.75 1 98.06 170 MET A CA 1
ATOM 1279 C C . MET A 1 170 ? 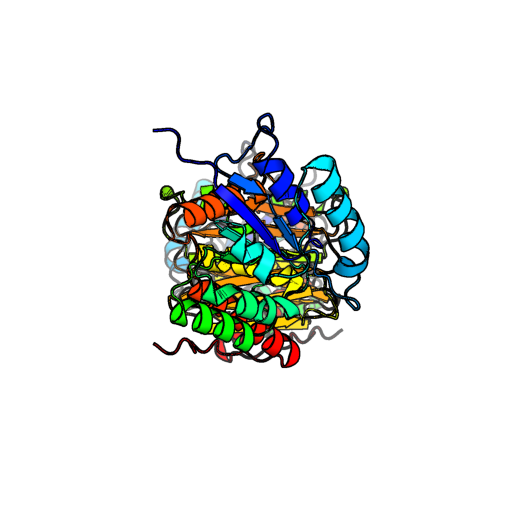10.688 -7.355 -10.828 1 98.06 170 MET A C 1
ATOM 1281 O O . MET A 1 170 ? 10.711 -6.578 -11.789 1 98.06 170 MET A O 1
ATOM 1285 N N . ALA A 1 171 ? 11.492 -8.344 -10.609 1 95.69 171 ALA A N 1
ATOM 1286 C CA . ALA A 1 171 ? 12.5 -8.609 -11.633 1 95.69 171 ALA A CA 1
ATOM 1287 C C . ALA A 1 171 ? 11.852 -8.938 -12.977 1 95.69 171 ALA A C 1
ATOM 1289 O O . ALA A 1 171 ? 10.766 -9.531 -13.023 1 95.69 171 ALA A O 1
ATOM 1290 N N . GLN A 1 172 ? 12.57 -8.562 -14 1 94.12 172 GLN A N 1
ATOM 1291 C CA . GLN A 1 172 ? 12.109 -8.852 -15.359 1 94.12 172 GLN A CA 1
ATOM 1292 C C . GLN A 1 172 ? 12.961 -9.938 -16.016 1 94.12 172 GLN A C 1
ATOM 1294 O O . GLN A 1 172 ? 14.156 -10.047 -15.727 1 94.12 172 GLN A O 1
ATOM 1299 N N . GLN A 1 173 ? 12.289 -10.719 -16.734 1 94.31 173 GLN A N 1
ATOM 1300 C CA . GLN A 1 173 ? 12.922 -11.742 -17.547 1 94.31 173 GLN A CA 1
ATOM 1301 C C . GLN A 1 173 ? 12.57 -11.562 -19.031 1 94.31 173 GLN A C 1
ATOM 1303 O O . GLN A 1 173 ? 11.391 -11.531 -19.391 1 94.31 173 GLN A O 1
ATOM 1308 N N . PRO A 1 174 ? 13.547 -11.469 -19.875 1 92 174 PRO A N 1
ATOM 1309 C CA . PRO A 1 174 ? 13.289 -11.18 -21.297 1 92 174 PRO A CA 1
ATOM 1310 C C . PRO A 1 174 ? 12.289 -12.156 -21.922 1 92 174 PRO A C 1
ATOM 1312 O O . PRO A 1 174 ? 11.508 -11.766 -22.781 1 92 174 PRO A O 1
ATOM 1315 N N . THR A 1 175 ? 12.273 -13.336 -21.453 1 94.19 175 THR A N 1
ATOM 1316 C CA . THR A 1 175 ? 11.43 -14.344 -22.078 1 94.19 175 THR A CA 1
ATOM 1317 C C . THR A 1 175 ? 10.031 -14.352 -21.453 1 94.19 175 THR A C 1
ATOM 1319 O O . THR A 1 175 ? 9.125 -15.023 -21.969 1 94.19 175 THR A O 1
ATOM 1322 N N . GLN A 1 176 ? 9.844 -13.734 -20.359 1 95.19 176 GLN A N 1
ATOM 1323 C CA . GLN A 1 176 ? 8.562 -13.602 -19.672 1 95.19 176 GLN A CA 1
ATOM 1324 C C . GLN A 1 176 ? 8.062 -12.164 -19.719 1 95.19 176 GLN A C 1
ATOM 1326 O O . GLN A 1 176 ? 8.531 -11.312 -18.969 1 95.19 176 GLN A O 1
ATOM 1331 N N . PRO A 1 177 ? 7.164 -11.883 -20.531 1 95 177 PRO A N 1
ATOM 1332 C CA . PRO A 1 177 ? 6.781 -10.492 -20.797 1 95 177 PRO A CA 1
ATOM 1333 C C . PRO A 1 177 ? 6.289 -9.773 -19.547 1 95 177 PRO A C 1
ATOM 1335 O O . PRO A 1 177 ? 5.281 -10.172 -18.953 1 95 177 PRO A O 1
ATOM 1338 N N . GLY A 1 178 ? 7.023 -8.727 -19.188 1 96.38 178 GLY A N 1
ATOM 1339 C CA . GLY A 1 178 ? 6.594 -7.77 -18.188 1 96.38 178 GLY A CA 1
ATOM 1340 C C . GLY A 1 178 ? 6.363 -8.398 -16.828 1 96.38 178 GLY A C 1
ATOM 1341 O O . GLY A 1 178 ? 7.281 -8.977 -16.234 1 96.38 178 GLY A O 1
ATOM 1342 N N . LEU A 1 179 ? 5.039 -8.43 -16.438 1 98.25 179 LEU A N 1
ATOM 1343 C CA . LEU A 1 179 ? 4.676 -8.711 -15.047 1 98.25 179 LEU A CA 1
ATOM 1344 C C . LEU A 1 179 ? 4.398 -10.195 -14.852 1 98.25 179 LEU A C 1
ATOM 1346 O O . LEU A 1 179 ? 4.133 -10.641 -13.734 1 98.25 179 LEU A O 1
ATOM 1350 N N . PHE A 1 180 ? 4.516 -11.031 -15.852 1 98.31 180 PHE A N 1
ATOM 1351 C CA . PHE A 1 180 ? 4.164 -12.438 -15.727 1 98.31 180 PHE A CA 1
ATOM 1352 C C . PHE A 1 180 ? 5.145 -13.164 -14.812 1 98.31 180 PHE A C 1
ATOM 1354 O O . PHE A 1 180 ? 4.758 -14.078 -14.086 1 98.31 180 PHE A O 1
ATOM 1361 N N . TRP A 1 181 ? 6.41 -12.742 -14.766 1 96.19 181 TRP A N 1
ATOM 1362 C CA . TRP A 1 181 ? 7.465 -13.461 -14.055 1 96.19 181 TRP A CA 1
ATOM 1363 C C . TRP A 1 181 ? 7.32 -13.297 -12.547 1 96.19 181 TRP A C 1
ATOM 1365 O O . TRP A 1 181 ? 7.035 -14.258 -11.836 1 96.19 181 TRP A O 1
ATOM 1375 N N . TYR A 1 182 ? 7.363 -12.055 -12.062 1 97.31 182 TYR A N 1
ATOM 1376 C CA . TYR A 1 182 ? 7.285 -11.852 -10.625 1 97.31 182 TYR A CA 1
ATOM 1377 C C . TYR A 1 182 ? 5.938 -11.266 -10.219 1 97.31 182 TYR A C 1
ATOM 1379 O O . TYR A 1 182 ? 5.48 -11.461 -9.094 1 97.31 182 TYR A O 1
ATOM 1387 N N . GLY A 1 183 ? 5.273 -10.617 -11.125 1 98.31 183 GLY A N 1
ATOM 1388 C CA . GLY A 1 183 ? 3.988 -10.016 -10.812 1 98.31 183 GLY A CA 1
ATOM 1389 C C . GLY A 1 183 ? 2.918 -11.031 -10.461 1 98.31 183 GLY A C 1
ATOM 1390 O O . GLY A 1 183 ? 2.006 -10.734 -9.688 1 98.31 183 GLY A O 1
ATOM 1391 N N . VAL A 1 184 ? 3.084 -12.172 -10.992 1 98.56 184 VAL A N 1
ATOM 1392 C CA . VAL A 1 184 ? 2.096 -13.227 -10.758 1 98.56 184 VAL A C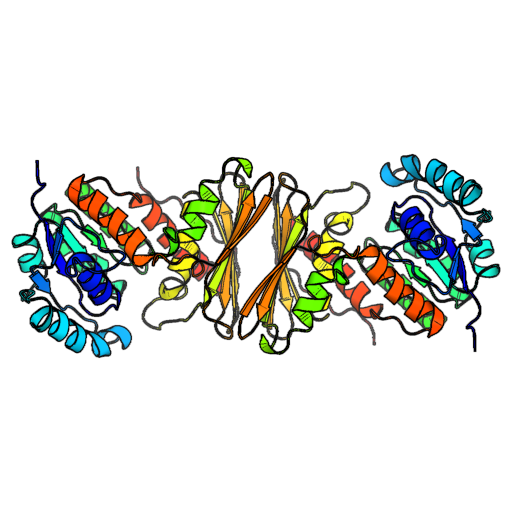A 1
ATOM 1393 C C . VAL A 1 184 ? 2.016 -13.539 -9.266 1 98.56 184 VAL A C 1
ATOM 1395 O O . VAL A 1 184 ? 0.941 -13.859 -8.75 1 98.56 184 VAL A O 1
ATOM 1398 N N . HIS A 1 185 ? 3.162 -13.461 -8.477 1 98.69 185 HIS A N 1
ATOM 1399 C CA . HIS A 1 185 ? 3.156 -13.695 -7.039 1 98.69 185 HIS A CA 1
ATOM 1400 C C . HIS A 1 185 ? 2.26 -12.688 -6.324 1 98.69 185 HIS A C 1
ATOM 1402 O O . HIS A 1 185 ? 1.466 -13.062 -5.457 1 98.69 185 HIS A O 1
ATOM 1408 N N . LEU A 1 186 ? 2.336 -11.492 -6.711 1 98.88 186 LEU A N 1
ATOM 1409 C CA . LEU A 1 186 ? 1.557 -10.43 -6.09 1 98.88 186 LEU A CA 1
ATOM 1410 C C . LEU A 1 186 ? 0.087 -10.523 -6.488 1 98.88 186 LEU A C 1
ATOM 1412 O O . LEU A 1 186 ? -0.8 -10.383 -5.645 1 98.88 186 LEU A O 1
ATOM 1416 N N . ALA A 1 187 ? -0.121 -10.797 -7.75 1 98.88 187 ALA A N 1
ATOM 1417 C CA . ALA A 1 187 ? -1.486 -10.891 -8.258 1 98.88 187 ALA A CA 1
ATOM 1418 C C . ALA A 1 187 ? -2.232 -12.055 -7.602 1 98.88 187 ALA A C 1
ATOM 1420 O O . ALA A 1 187 ? -3.41 -11.922 -7.258 1 98.88 187 ALA A O 1
ATOM 1421 N N . ASP A 1 188 ? -1.56 -13.133 -7.457 1 98.81 188 ASP A N 1
ATOM 1422 C CA . ASP A 1 188 ? -2.195 -14.305 -6.867 1 98.81 188 ASP A CA 1
ATOM 1423 C C . ASP A 1 188 ? -2.672 -14.016 -5.445 1 98.81 188 ASP A C 1
ATOM 1425 O O . ASP A 1 188 ? -3.775 -14.414 -5.062 1 98.81 188 ASP A O 1
ATOM 1429 N N . MET A 1 189 ? -1.847 -13.328 -4.645 1 98.81 189 MET A N 1
ATOM 1430 C CA . MET A 1 189 ? -2.262 -12.953 -3.297 1 98.81 189 MET A CA 1
ATOM 1431 C C . MET A 1 189 ? -3.457 -12.008 -3.34 1 98.81 189 MET A C 1
ATOM 1433 O O . MET A 1 189 ? -4.387 -12.141 -2.543 1 98.81 189 MET A O 1
ATOM 1437 N N . LEU A 1 190 ? -3.484 -11.109 -4.262 1 98.69 190 LEU A N 1
ATOM 1438 C CA . LEU A 1 190 ? -4.578 -10.164 -4.418 1 98.69 190 LEU A CA 1
ATOM 1439 C C . LEU A 1 190 ? -5.883 -10.883 -4.75 1 98.69 190 LEU A C 1
ATOM 1441 O O . LEU A 1 190 ? -6.902 -10.656 -4.098 1 98.69 190 LEU A O 1
ATOM 1445 N N . PHE A 1 191 ? -5.848 -11.773 -5.727 1 98.69 191 PHE A N 1
ATOM 1446 C CA . PHE A 1 191 ? -7.055 -12.445 -6.191 1 98.69 191 PHE A CA 1
ATOM 1447 C C . PHE A 1 191 ? -7.57 -13.422 -5.145 1 98.69 191 PHE A C 1
ATOM 1449 O O . PHE A 1 191 ? -8.781 -13.609 -5 1 98.69 191 PHE A O 1
ATOM 1456 N N . ARG A 1 192 ? -6.629 -14.055 -4.43 1 98.69 192 ARG A N 1
ATOM 1457 C CA . ARG A 1 192 ? -7.07 -14.883 -3.311 1 98.69 192 ARG A CA 1
ATOM 1458 C C . ARG A 1 192 ? -7.887 -14.07 -2.314 1 98.69 192 ARG A C 1
ATOM 1460 O O . ARG A 1 192 ? -8.859 -14.57 -1.743 1 98.69 192 ARG A O 1
ATOM 1467 N N . SER A 1 193 ? -7.52 -12.844 -2.107 1 98.62 193 SER A N 1
ATOM 1468 C CA . SER A 1 193 ? -8.055 -12.023 -1.026 1 98.62 193 SER A CA 1
ATOM 1469 C C . SER A 1 193 ? -9.266 -11.227 -1.487 1 98.62 193 SER A C 1
ATOM 1471 O O . SER A 1 193 ? -10.227 -11.062 -0.733 1 98.62 193 SER A O 1
ATOM 1473 N N . LEU A 1 194 ? -9.258 -10.758 -2.777 1 98.44 194 LEU A N 1
ATOM 1474 C CA . LEU A 1 194 ? -10.281 -9.82 -3.221 1 98.44 194 LEU A CA 1
ATOM 1475 C C . LEU A 1 194 ? -11.273 -10.5 -4.164 1 98.44 194 LEU A C 1
ATOM 1477 O O . LEU A 1 194 ? -12.32 -9.93 -4.488 1 98.44 194 LEU A O 1
ATOM 1481 N N . GLY A 1 195 ? -10.953 -11.742 -4.594 1 97.69 195 GLY A N 1
ATOM 1482 C CA . GLY A 1 195 ? -11.797 -12.445 -5.543 1 97.69 195 GLY A CA 1
ATOM 1483 C C . GLY A 1 195 ? -11.383 -12.234 -6.984 1 97.69 195 GLY A C 1
ATOM 1484 O O . GLY A 1 195 ? -10.43 -11.5 -7.262 1 97.69 195 GLY A O 1
ATOM 1485 N N . PRO A 1 196 ? -12.055 -12.828 -7.891 1 96.69 196 PRO A N 1
ATOM 1486 C CA . PRO A 1 196 ? -11.578 -12.93 -9.273 1 96.69 196 PRO A CA 1
ATOM 1487 C C . PRO A 1 196 ? -12.094 -11.797 -10.156 1 96.69 196 PRO A C 1
ATOM 1489 O O . PRO A 1 196 ? -11.727 -11.703 -11.328 1 96.69 196 PRO A O 1
ATOM 1492 N N . ASP A 1 197 ? -12.875 -10.852 -9.648 1 96.75 197 ASP A N 1
ATOM 1493 C CA . ASP A 1 197 ? -13.656 -9.977 -10.516 1 96.75 197 ASP A CA 1
ATOM 1494 C C . ASP A 1 197 ? -13.031 -8.586 -10.602 1 96.75 197 ASP A C 1
ATOM 1496 O O . ASP A 1 197 ? -13.719 -7.582 -10.391 1 96.75 197 ASP A O 1
ATOM 1500 N N . CYS A 1 198 ? -11.758 -8.531 -10.906 1 98.19 198 CYS A N 1
ATOM 1501 C CA . CYS A 1 198 ? -11.148 -7.254 -11.258 1 98.19 198 CYS A CA 1
ATOM 1502 C C . CYS A 1 198 ? -11.656 -6.754 -12.602 1 98.19 198 CYS A C 1
ATOM 1504 O O . CYS A 1 198 ? -11.633 -7.492 -13.594 1 98.19 198 CYS A O 1
ATOM 1506 N N . VAL A 1 199 ? -12.016 -5.484 -12.711 1 97.94 199 VAL A N 1
ATOM 1507 C CA . VAL A 1 199 ? -12.719 -5.039 -13.914 1 97.94 199 VAL A CA 1
ATOM 1508 C C . VAL A 1 199 ? -11.844 -4.051 -14.68 1 97.94 199 VAL A C 1
ATOM 1510 O O . VAL A 1 199 ? -12.047 -3.838 -15.883 1 97.94 199 VAL A O 1
ATOM 1513 N N . GLN A 1 200 ? -10.945 -3.422 -14 1 98.19 200 GLN A N 1
ATOM 1514 C CA . GLN A 1 200 ? -10.094 -2.424 -14.625 1 98.19 200 GLN A CA 1
ATOM 1515 C C . GLN A 1 200 ? -8.742 -2.33 -13.922 1 98.19 200 GLN A C 1
ATOM 1517 O O . GLN A 1 200 ? -8.656 -2.555 -12.711 1 98.19 200 GLN A O 1
ATOM 1522 N N . VAL A 1 201 ? -7.695 -2.029 -14.711 1 98.62 201 VAL A N 1
ATOM 1523 C CA . VAL A 1 201 ? -6.359 -1.898 -14.133 1 98.62 201 VAL A CA 1
ATOM 1524 C C . VAL A 1 201 ? -5.664 -0.671 -14.719 1 98.62 201 VAL A C 1
ATOM 1526 O O . VAL A 1 201 ? -5.879 -0.325 -15.883 1 98.62 201 VAL A O 1
ATOM 1529 N N . SER A 1 202 ? -4.922 0.036 -13.938 1 98.5 202 SER A N 1
ATOM 1530 C CA . SER A 1 202 ? -4.031 1.112 -14.359 1 98.5 202 SER A CA 1
ATOM 1531 C C . SER A 1 202 ? -2.646 0.955 -13.734 1 98.5 202 SER A C 1
ATOM 1533 O O . SER A 1 202 ? -2.496 0.311 -12.695 1 98.5 202 SER A O 1
ATOM 1535 N N . ALA A 1 203 ? -1.65 1.487 -14.453 1 98.44 203 ALA A N 1
ATOM 1536 C CA . ALA A 1 203 ? -0.279 1.28 -13.992 1 98.44 203 ALA A CA 1
ATOM 1537 C C . ALA A 1 203 ? 0.522 2.576 -14.055 1 98.44 203 ALA A C 1
ATOM 1539 O O . ALA A 1 203 ? 0.349 3.379 -14.977 1 98.44 203 ALA A O 1
ATOM 1540 N N . VAL A 1 204 ? 1.262 2.859 -13.039 1 98.44 204 VAL A N 1
ATOM 1541 C CA . VAL A 1 204 ? 2.391 3.785 -13.062 1 98.44 204 VAL A CA 1
ATOM 1542 C C . VAL A 1 204 ? 3.701 3.002 -13.023 1 98.44 204 VAL A C 1
ATOM 1544 O O . VAL A 1 204 ? 3.902 2.16 -12.148 1 98.44 204 VAL A O 1
ATOM 1547 N N . SER A 1 205 ? 4.523 3.23 -14.016 1 97.81 205 SER A N 1
ATOM 1548 C CA . SER A 1 205 ? 5.727 2.412 -14.148 1 97.81 205 SER A CA 1
ATOM 1549 C C . SER A 1 205 ? 6.918 3.252 -14.594 1 97.81 205 SER A C 1
ATOM 1551 O O . SER A 1 205 ? 6.762 4.203 -15.367 1 97.81 205 SER A O 1
ATOM 1553 N N . ASN A 1 206 ? 8.016 2.959 -14.023 1 97.38 206 ASN A N 1
ATOM 1554 C CA . ASN A 1 206 ? 9.297 3.449 -14.523 1 97.38 206 ASN A CA 1
ATOM 1555 C C . ASN A 1 206 ? 10.367 2.365 -14.484 1 97.38 206 ASN A C 1
ATOM 1557 O O . ASN A 1 206 ? 10.055 1.18 -14.352 1 97.38 206 ASN A O 1
ATOM 1561 N N . ASP A 1 207 ? 11.609 2.66 -14.641 1 96.31 207 ASP A N 1
ATOM 1562 C CA . ASP A 1 207 ? 12.672 1.665 -14.781 1 96.31 207 ASP A CA 1
ATOM 1563 C C . ASP A 1 207 ? 12.812 0.838 -13.5 1 96.31 207 ASP A C 1
ATOM 1565 O O . ASP A 1 207 ? 13.141 -0.348 -13.562 1 96.31 207 ASP A O 1
ATOM 1569 N N . ALA A 1 208 ? 12.461 1.448 -12.344 1 97.5 208 ALA A N 1
ATOM 1570 C CA . ALA A 1 208 ? 12.805 0.805 -11.078 1 97.5 208 ALA A CA 1
ATOM 1571 C C . ALA A 1 208 ? 11.555 0.333 -10.344 1 97.5 208 ALA A C 1
ATOM 1573 O O . ALA A 1 208 ? 11.633 -0.477 -9.414 1 97.5 208 ALA A O 1
ATOM 1574 N N . HIS A 1 209 ? 10.398 0.889 -10.781 1 98 209 HIS A N 1
ATOM 1575 C CA . HIS A 1 209 ? 9.203 0.639 -9.977 1 98 209 HIS A CA 1
ATOM 1576 C C . HIS A 1 209 ? 7.984 0.39 -10.859 1 98 209 HIS A C 1
ATOM 1578 O O . HIS A 1 209 ? 7.887 0.945 -11.953 1 98 209 HIS A O 1
ATOM 1584 N N . ASP A 1 210 ? 7.16 -0.433 -10.398 1 98.38 210 ASP A N 1
ATOM 1585 C CA . ASP A 1 210 ? 5.801 -0.582 -10.914 1 98.38 210 ASP A CA 1
ATOM 1586 C C . ASP A 1 210 ? 4.773 -0.422 -9.797 1 98.38 210 ASP A C 1
ATOM 1588 O O . ASP A 1 210 ? 4.977 -0.915 -8.68 1 98.38 210 ASP A O 1
ATOM 1592 N N . LEU A 1 211 ? 3.764 0.337 -10.062 1 98.88 211 LEU A N 1
ATOM 1593 C CA . LEU A 1 211 ? 2.568 0.374 -9.227 1 98.88 211 LEU A CA 1
ATOM 1594 C C . LEU A 1 211 ? 1.315 0.13 -10.062 1 98.88 211 LEU A C 1
ATOM 1596 O O . LEU A 1 211 ? 0.954 0.956 -10.898 1 98.88 211 LEU A O 1
ATOM 1600 N N . ILE A 1 212 ? 0.719 -1.027 -9.836 1 98.88 212 ILE A N 1
ATOM 1601 C CA . ILE A 1 212 ? -0.505 -1.413 -10.523 1 98.88 212 ILE A CA 1
ATOM 1602 C C . ILE A 1 212 ? -1.706 -1.209 -9.602 1 98.88 212 ILE A C 1
ATOM 1604 O O . ILE A 1 212 ? -1.672 -1.597 -8.438 1 98.88 212 ILE A O 1
ATOM 1608 N N . VAL A 1 213 ? -2.746 -0.588 -10.086 1 98.94 213 VAL A N 1
ATOM 1609 C CA . VAL A 1 213 ? -3.996 -0.398 -9.359 1 98.94 213 VAL A CA 1
ATOM 1610 C C . VAL A 1 213 ? -5.121 -1.156 -10.055 1 98.94 213 VAL A C 1
ATOM 1612 O O . VAL A 1 213 ? -5.418 -0.901 -11.227 1 98.94 213 VAL A O 1
ATOM 1615 N N . GLY A 1 214 ? -5.703 -2.076 -9.328 1 98.81 214 GLY A N 1
ATOM 1616 C CA . GLY A 1 214 ? -6.863 -2.799 -9.82 1 98.81 214 GLY A CA 1
ATOM 1617 C C . GLY A 1 214 ? -8.156 -2.395 -9.133 1 98.81 214 GLY A C 1
ATOM 1618 O O . GLY A 1 214 ? -8.172 -2.158 -7.922 1 98.81 214 GLY A O 1
ATOM 1619 N N . GLU A 1 215 ? -9.18 -2.32 -9.898 1 98.62 215 GLU A N 1
ATOM 1620 C CA . GLU A 1 215 ? -10.531 -2.088 -9.398 1 98.62 215 GLU A CA 1
ATOM 1621 C C . GLU A 1 215 ? -11.391 -3.338 -9.539 1 98.62 215 GLU A C 1
ATOM 1623 O O . GLU A 1 215 ? -11.477 -3.918 -10.625 1 98.62 215 GLU A O 1
ATOM 1628 N N . TRP A 1 216 ? -11.961 -3.738 -8.461 1 98.25 216 TRP A N 1
ATOM 1629 C CA . TRP A 1 216 ? -12.812 -4.926 -8.477 1 98.25 216 TRP A CA 1
ATOM 1630 C C . TRP A 1 216 ? -14.281 -4.543 -8.625 1 98.25 216 TRP A C 1
ATOM 1632 O O . TRP A 1 216 ? -14.672 -3.416 -8.305 1 98.25 216 TRP A O 1
ATOM 1642 N N . ALA A 1 217 ? -15.109 -5.438 -9.039 1 97 217 ALA A N 1
ATOM 1643 C CA . ALA A 1 217 ? -16.516 -5.203 -9.336 1 97 217 ALA A CA 1
ATOM 1644 C C . ALA A 1 217 ? -17.281 -4.746 -8.094 1 97 217 ALA A C 1
ATOM 1646 O O . ALA A 1 217 ? -18.219 -3.951 -8.188 1 97 217 ALA A O 1
ATOM 1647 N N . ASN A 1 218 ? -16.875 -5.176 -6.945 1 96.12 218 ASN A N 1
ATOM 1648 C CA . ASN A 1 218 ? -17.562 -4.836 -5.707 1 96.12 218 ASN A CA 1
ATOM 1649 C C . ASN A 1 218 ? -17.078 -3.508 -5.137 1 96.12 218 ASN A C 1
ATOM 1651 O O . ASN A 1 218 ? -17.438 -3.145 -4.012 1 96.12 218 ASN A O 1
ATOM 1655 N N . GLY A 1 219 ? -16.172 -2.877 -5.809 1 96.88 219 GLY A N 1
ATOM 1656 C CA . GLY A 1 219 ? -15.719 -1.557 -5.398 1 96.88 219 GLY A CA 1
ATOM 1657 C C . GLY A 1 219 ? -14.367 -1.578 -4.707 1 96.88 219 GLY A C 1
ATOM 1658 O O . GLY A 1 219 ? -13.742 -0.531 -4.523 1 96.88 219 GLY A O 1
ATOM 1659 N N . ALA A 1 220 ? -13.883 -2.721 -4.348 1 98.06 220 ALA A N 1
ATOM 1660 C CA . ALA A 1 220 ? -12.578 -2.811 -3.699 1 98.06 220 ALA A CA 1
ATOM 1661 C C . ALA A 1 220 ? -11.461 -2.385 -4.648 1 98.06 220 ALA A C 1
ATOM 1663 O O . ALA A 1 220 ? -11.578 -2.549 -5.867 1 98.06 220 ALA A O 1
ATOM 1664 N N . ILE A 1 221 ? -10.469 -1.784 -4.105 1 98.75 221 ILE A N 1
ATOM 1665 C CA . ILE A 1 221 ? -9.266 -1.439 -4.844 1 98.75 221 ILE A CA 1
ATOM 1666 C C . ILE A 1 221 ? -8.086 -2.248 -4.309 1 98.75 221 ILE A C 1
ATOM 1668 O O . ILE A 1 221 ? -7.918 -2.385 -3.094 1 98.75 221 ILE A O 1
ATOM 1672 N N . GLY A 1 222 ? -7.371 -2.902 -5.125 1 98.88 222 GLY A N 1
ATOM 1673 C CA . GLY A 1 222 ? -6.125 -3.584 -4.801 1 98.88 222 GLY A CA 1
ATOM 1674 C C . GLY A 1 222 ? -4.93 -3.021 -5.539 1 98.88 222 GLY A C 1
ATOM 1675 O O . GLY A 1 222 ? -5.062 -2.502 -6.648 1 98.88 222 GLY A O 1
ATOM 1676 N N . THR A 1 223 ? -3.73 -3.125 -4.895 1 98.94 223 THR A N 1
ATOM 1677 C CA . THR A 1 223 ? -2.537 -2.635 -5.574 1 98.94 223 THR A CA 1
ATOM 1678 C C . THR A 1 223 ? -1.44 -3.697 -5.574 1 98.94 223 THR A C 1
ATOM 1680 O O . THR A 1 223 ? -1.405 -4.562 -4.695 1 98.94 223 THR A O 1
ATOM 1683 N N . MET A 1 224 ? -0.568 -3.641 -6.578 1 98.81 224 MET A N 1
ATOM 1684 C CA . MET A 1 224 ? 0.703 -4.355 -6.648 1 98.81 224 MET A CA 1
ATOM 1685 C C . MET A 1 224 ? 1.869 -3.379 -6.77 1 98.81 224 MET A C 1
ATOM 1687 O O . MET A 1 224 ? 1.969 -2.641 -7.75 1 98.81 224 MET A O 1
ATOM 1691 N N . ARG A 1 225 ? 2.674 -3.412 -5.785 1 98.88 225 ARG A N 1
ATOM 1692 C CA . ARG A 1 225 ? 3.895 -2.611 -5.836 1 98.88 225 ARG A CA 1
ATOM 1693 C C . ARG A 1 225 ? 5.113 -3.488 -6.09 1 98.88 225 ARG A C 1
ATOM 1695 O O . ARG A 1 225 ? 5.418 -4.383 -5.301 1 98.88 225 ARG A O 1
ATOM 1702 N N . GLY A 1 226 ? 5.785 -3.219 -7.168 1 98.69 226 GLY A N 1
ATOM 1703 C CA . GLY A 1 226 ? 6.996 -3.949 -7.516 1 98.69 226 GLY A CA 1
ATOM 1704 C C . GLY A 1 226 ? 8.234 -3.072 -7.562 1 98.69 226 GLY A C 1
ATOM 1705 O O . GLY A 1 226 ? 8.172 -1.93 -8.023 1 98.69 226 GLY A O 1
ATOM 1706 N N . ASN A 1 227 ? 9.32 -3.596 -7.098 1 97.81 227 ASN A N 1
ATOM 1707 C CA . ASN A 1 227 ? 10.562 -2.838 -7.156 1 97.81 227 ASN A CA 1
ATOM 1708 C C . ASN A 1 227 ? 11.672 -3.629 -7.848 1 97.81 227 ASN A C 1
ATOM 1710 O O . ASN A 1 227 ? 11.68 -4.859 -7.805 1 97.81 227 ASN A O 1
ATOM 1714 N N . ARG A 1 228 ? 12.523 -2.928 -8.5 1 97.88 228 ARG A N 1
ATOM 1715 C CA . ARG A 1 228 ? 13.711 -3.494 -9.125 1 97.88 228 ARG A CA 1
ATOM 1716 C C . ARG A 1 228 ? 14.977 -2.875 -8.555 1 97.88 228 ARG A C 1
ATOM 1718 O O . ARG A 1 228 ? 16.047 -2.936 -9.172 1 97.88 228 ARG A O 1
ATOM 1725 N N . MET A 1 229 ? 14.961 -2.164 -7.422 1 95.38 229 MET A N 1
ATOM 1726 C CA . MET A 1 229 ? 16.109 -1.528 -6.797 1 95.38 229 MET A CA 1
ATOM 1727 C C . MET A 1 229 ? 16.078 -1.689 -5.281 1 95.38 229 MET A C 1
ATOM 1729 O O . MET A 1 229 ? 16.828 -1.023 -4.562 1 95.38 229 MET A O 1
ATOM 1733 N N . GLY A 1 230 ? 15.344 -2.48 -4.777 1 94.81 230 GLY A N 1
ATOM 1734 C CA . GLY A 1 230 ? 15.18 -2.625 -3.34 1 94.81 230 GLY A CA 1
ATOM 1735 C C . GLY A 1 230 ? 15.383 -4.051 -2.857 1 94.81 230 GLY A C 1
ATOM 1736 O O . GLY A 1 230 ? 16.281 -4.75 -3.33 1 94.81 230 GLY A O 1
ATOM 1737 N N . ASN A 1 231 ? 14.609 -4.391 -1.871 1 95.31 231 ASN A N 1
ATOM 1738 C CA . ASN A 1 231 ? 14.742 -5.68 -1.204 1 95.31 231 ASN A CA 1
ATOM 1739 C C . ASN A 1 231 ? 13.844 -6.738 -1.837 1 95.31 231 ASN A C 1
ATOM 1741 O O . ASN A 1 231 ? 13.031 -6.426 -2.709 1 95.31 231 ASN A O 1
ATOM 1745 N N . ASP A 1 232 ? 14 -7.973 -1.405 1 96 232 ASP A N 1
ATOM 1746 C CA . ASP A 1 232 ? 13.336 -9.109 -2.037 1 96 232 ASP A CA 1
ATOM 1747 C C . ASP A 1 232 ? 12.18 -9.625 -1.175 1 96 232 ASP A C 1
ATOM 1749 O O . ASP A 1 232 ? 11.797 -10.789 -1.272 1 96 232 ASP A O 1
ATOM 1753 N N . ARG A 1 233 ? 11.664 -8.766 -0.389 1 95.56 233 ARG A N 1
ATOM 1754 C CA . ARG A 1 233 ? 10.617 -9.203 0.528 1 95.56 233 ARG A CA 1
ATOM 1755 C C . ARG A 1 233 ? 9.242 -9.086 -0.112 1 95.56 233 ARG A C 1
ATOM 1757 O O . ARG A 1 233 ? 8.93 -8.062 -0.735 1 95.56 233 ARG A O 1
ATOM 1764 N N . PHE A 1 234 ? 8.492 -10.164 0.061 1 98.19 234 PHE A N 1
ATOM 1765 C CA . PHE A 1 234 ? 7.082 -10.133 -0.322 1 98.19 234 PHE A CA 1
ATOM 1766 C C . PHE A 1 234 ? 6.199 -9.867 0.891 1 98.19 234 PHE A C 1
ATOM 1768 O O . PHE A 1 234 ? 6.52 -10.289 2.004 1 98.19 234 PHE A O 1
ATOM 1775 N N . GLY A 1 235 ? 5.105 -9.188 0.635 1 98.44 235 GLY A N 1
ATOM 1776 C CA . GLY A 1 235 ? 4.121 -9.016 1.688 1 98.44 235 GLY A CA 1
ATOM 1777 C C . GLY A 1 235 ? 2.852 -8.328 1.213 1 98.44 235 GLY A C 1
ATOM 1778 O O . GLY A 1 235 ? 2.686 -8.086 0.016 1 98.44 235 GLY A O 1
ATOM 1779 N N . VAL A 1 236 ? 1.933 -8.148 2.201 1 98.69 236 VAL A N 1
ATOM 1780 C CA . VAL A 1 236 ? 0.676 -7.477 1.884 1 98.69 236 VAL A CA 1
ATOM 1781 C C . VAL A 1 236 ? 0.249 -6.598 3.059 1 98.69 236 VAL A C 1
ATOM 1783 O O . VAL A 1 236 ? 0.692 -6.809 4.191 1 98.69 236 VAL A O 1
ATOM 1786 N N . MET A 1 237 ? -0.421 -5.59 2.771 1 98.69 237 MET A N 1
ATOM 1787 C CA . MET A 1 237 ? -1.28 -4.875 3.711 1 98.69 237 MET A CA 1
ATOM 1788 C C . MET A 1 237 ? -2.75 -5.172 3.439 1 98.69 237 MET A C 1
ATOM 1790 O O . MET A 1 237 ? -3.27 -4.836 2.373 1 98.69 237 MET A O 1
ATOM 1794 N N . LEU A 1 238 ? -3.373 -5.848 4.363 1 98.62 238 LEU A N 1
ATOM 1795 C CA . LEU A 1 238 ? -4.777 -6.23 4.234 1 98.62 238 LEU A CA 1
ATOM 1796 C C . LEU A 1 238 ? -5.676 -5.254 4.98 1 98.62 238 LEU A C 1
ATOM 1798 O O . LEU A 1 238 ? -5.527 -5.066 6.191 1 98.62 238 LEU A O 1
ATOM 1802 N N . HIS A 1 239 ? -6.566 -4.625 4.254 1 98.56 239 HIS A N 1
ATOM 1803 C CA . HIS A 1 239 ? -7.484 -3.65 4.828 1 98.56 239 HIS A CA 1
ATOM 1804 C C . HIS A 1 239 ? -8.867 -4.254 5.031 1 98.56 239 HIS A C 1
ATOM 1806 O O . HIS A 1 239 ? -9.484 -4.742 4.078 1 98.56 239 HIS A O 1
ATOM 1812 N N . ARG A 1 240 ? -9.312 -4.238 6.23 1 98.19 240 ARG A N 1
ATOM 1813 C CA . ARG A 1 240 ? -10.633 -4.742 6.59 1 98.19 240 ARG A CA 1
ATOM 1814 C C . ARG A 1 240 ? -11.453 -3.666 7.293 1 98.19 240 ARG A C 1
ATOM 1816 O O . ARG A 1 240 ? -10.945 -2.582 7.59 1 98.19 240 ARG A O 1
ATOM 1823 N N . GLU A 1 241 ? -12.719 -3.924 7.48 1 97.69 241 GLU A N 1
ATOM 1824 C CA . GLU A 1 241 ? -13.656 -2.982 8.078 1 97.69 241 GLU A CA 1
ATOM 1825 C C . GLU A 1 241 ? -13.188 -2.535 9.461 1 97.69 241 GLU A C 1
ATOM 1827 O O . GLU A 1 241 ? -13.398 -1.386 9.852 1 97.69 241 GLU A O 1
ATOM 1832 N N . ASN A 1 242 ? -12.484 -3.445 10.141 1 97.5 242 ASN A N 1
ATOM 1833 C CA . ASN A 1 242 ? -12.219 -3.129 11.539 1 97.5 242 ASN A CA 1
ATOM 1834 C C . ASN A 1 242 ? -10.719 -3.074 11.828 1 97.5 242 ASN A C 1
ATOM 1836 O O . ASN A 1 242 ? -10.305 -2.736 12.938 1 97.5 242 ASN A O 1
ATOM 1840 N N . ASP A 1 243 ? -9.938 -3.369 10.797 1 96.19 243 ASP A N 1
ATOM 1841 C CA . ASP A 1 243 ? -8.508 -3.404 11.062 1 96.19 243 ASP A CA 1
ATOM 1842 C C . ASP A 1 243 ? -7.707 -3.387 9.758 1 96.19 243 ASP A C 1
ATOM 1844 O O . ASP A 1 243 ? -8.25 -3.684 8.688 1 96.19 243 ASP A O 1
ATOM 1848 N N . THR A 1 244 ? -6.535 -2.924 9.781 1 97.69 244 THR A N 1
ATOM 1849 C CA . THR A 1 244 ? -5.527 -3.059 8.734 1 97.69 244 THR A CA 1
ATOM 1850 C C . THR A 1 244 ? -4.316 -3.834 9.25 1 97.69 244 THR A C 1
ATOM 1852 O O . THR A 1 244 ? -3.723 -3.463 10.266 1 97.69 244 THR A O 1
ATOM 1855 N N . ARG A 1 245 ? -3.92 -4.852 8.492 1 96.94 245 ARG A N 1
ATOM 1856 C CA . ARG A 1 245 ? -2.883 -5.758 8.984 1 96.94 245 ARG A CA 1
ATOM 1857 C C . ARG A 1 245 ? -1.796 -5.961 7.934 1 96.94 245 ARG A C 1
ATOM 1859 O O . ARG A 1 245 ? -2.094 -6.227 6.766 1 96.94 245 ARG A O 1
ATOM 1866 N N . SER A 1 246 ? -0.548 -5.801 8.375 1 98 246 SER A N 1
ATOM 1867 C CA . SER A 1 246 ? 0.582 -6.152 7.523 1 98 246 SER A CA 1
ATOM 1868 C C . SER A 1 246 ? 0.942 -7.629 7.664 1 98 246 SER A C 1
ATOM 1870 O O . SER A 1 246 ? 0.933 -8.172 8.766 1 98 246 SER A O 1
ATOM 1872 N N . VAL A 1 247 ? 1.22 -8.266 6.539 1 98.06 247 VAL A N 1
ATOM 1873 C CA . VAL A 1 247 ? 1.609 -9.672 6.539 1 98.06 247 VAL A CA 1
ATOM 1874 C C . VAL A 1 247 ? 2.963 -9.828 5.852 1 98.06 247 VAL A C 1
ATOM 1876 O O . VAL A 1 247 ? 3.105 -9.516 4.668 1 98.06 247 VAL A O 1
ATOM 1879 N N . ASP A 1 248 ? 3.941 -10.266 6.574 1 96.25 248 ASP A N 1
ATOM 1880 C CA . ASP A 1 248 ? 5.203 -10.766 6.043 1 96.25 248 ASP A CA 1
ATOM 1881 C C . ASP A 1 248 ? 5.102 -12.25 5.688 1 96.25 248 ASP A C 1
ATOM 1883 O O . ASP A 1 248 ? 5.02 -13.102 6.574 1 96.25 248 ASP A O 1
ATOM 1887 N N . VAL A 1 249 ? 5.203 -12.57 4.449 1 96.94 249 VAL A N 1
ATOM 1888 C CA . VAL A 1 249 ? 4.895 -13.93 4.02 1 96.94 249 VAL A CA 1
ATOM 1889 C C . VAL A 1 249 ? 5.992 -14.883 4.484 1 96.94 249 VAL A C 1
ATOM 1891 O O . VAL A 1 249 ? 5.82 -16.109 4.441 1 96.94 249 VAL A O 1
ATOM 1894 N N . TYR A 1 250 ? 7.109 -14.352 4.996 1 96.56 250 TYR A N 1
ATOM 1895 C CA . TYR A 1 250 ? 8.242 -15.164 5.422 1 96.56 250 TYR A CA 1
ATOM 1896 C C . TYR A 1 250 ? 8.188 -15.438 6.918 1 96.56 250 TYR A C 1
ATOM 1898 O O . TYR A 1 250 ? 8.969 -16.25 7.438 1 96.56 250 TYR A O 1
ATOM 1906 N N . ALA A 1 251 ? 7.309 -14.75 7.613 1 95.88 251 ALA A N 1
ATOM 1907 C CA . ALA A 1 251 ? 7.375 -14.711 9.07 1 95.88 251 ALA A CA 1
ATOM 1908 C C . ALA A 1 251 ? 7.016 -16.062 9.68 1 95.88 251 ALA A C 1
ATOM 1910 O O . ALA A 1 251 ? 7.496 -16.406 10.758 1 95.88 251 ALA A O 1
ATOM 1911 N N . HIS A 1 252 ? 6.191 -16.844 9.062 1 97.12 252 HIS A N 1
ATOM 1912 C CA . HIS A 1 252 ? 5.766 -18.125 9.602 1 97.12 252 HIS A CA 1
ATOM 1913 C C . HIS A 1 252 ? 6.82 -19.203 9.359 1 97.12 252 HIS A C 1
ATOM 1915 O O . HIS A 1 252 ? 7.426 -19.25 8.289 1 97.12 252 HIS A O 1
ATOM 1921 N N . PRO A 1 253 ? 7.012 -20.109 10.258 1 97.19 253 PRO A N 1
ATOM 1922 C CA . PRO A 1 253 ? 8.039 -21.125 10.102 1 97.19 253 PRO A CA 1
ATOM 1923 C C . PRO A 1 253 ? 7.715 -22.125 8.992 1 97.19 253 PRO A C 1
ATOM 1925 O O . PRO A 1 253 ? 8.625 -22.688 8.367 1 97.19 253 PRO A O 1
ATOM 1928 N N . LYS A 1 254 ? 6.461 -22.375 8.734 1 97.75 254 LYS A N 1
ATOM 1929 C CA . LYS A 1 254 ? 6.102 -23.312 7.664 1 97.75 254 LYS A CA 1
ATOM 1930 C C . LYS A 1 254 ? 6.348 -22.688 6.293 1 97.75 254 LYS A C 1
ATOM 1932 O O . LYS A 1 254 ? 5.812 -21.625 5.98 1 97.75 254 LYS A O 1
ATOM 1937 N N . PRO A 1 255 ? 7.117 -23.375 5.473 1 96.5 255 PRO A N 1
ATOM 1938 C CA . PRO A 1 255 ? 7.336 -22.844 4.121 1 96.5 255 PRO A CA 1
ATOM 1939 C C . PRO A 1 255 ? 6.062 -22.844 3.277 1 96.5 255 PRO A C 1
ATOM 1941 O O . PRO A 1 255 ? 5.262 -23.781 3.361 1 96.5 255 PRO A O 1
ATOM 1944 N N . TYR A 1 256 ? 5.914 -21.781 2.516 1 96.94 256 TYR A N 1
ATOM 1945 C CA . TYR A 1 256 ? 4.699 -21.672 1.71 1 96.94 256 TYR A CA 1
ATOM 1946 C C . TYR A 1 256 ? 4.676 -22.75 0.626 1 96.94 256 TYR A C 1
ATOM 1948 O O . TYR A 1 256 ? 3.605 -23.125 0.138 1 96.94 256 TYR A O 1
ATOM 1956 N N . TYR A 1 257 ? 5.816 -23.391 0.275 1 96.69 257 TYR A N 1
ATOM 1957 C CA . TYR A 1 257 ? 5.836 -24.5 -0.67 1 96.69 257 TYR A CA 1
ATOM 1958 C C . TYR A 1 257 ? 5.137 -25.719 -0.089 1 96.69 257 TYR A C 1
ATOM 1960 O O . TYR A 1 257 ? 4.484 -26.484 -0.815 1 96.69 257 TYR A O 1
ATOM 1968 N N . ALA A 1 258 ? 5.367 -25.906 1.19 1 98.12 258 ALA A N 1
ATOM 1969 C CA . ALA A 1 258 ? 4.699 -27.031 1.851 1 98.12 258 ALA A CA 1
ATOM 1970 C C . ALA A 1 258 ? 3.186 -26.828 1.875 1 98.12 258 ALA A C 1
ATOM 1972 O O . ALA A 1 258 ? 2.426 -27.75 1.569 1 98.12 258 ALA A O 1
ATOM 1973 N N . SER A 1 259 ? 2.771 -25.609 2.203 1 98.56 259 SER A N 1
ATOM 1974 C CA . SER A 1 259 ? 1.347 -25.297 2.217 1 98.56 259 SER A CA 1
ATOM 1975 C C . SER A 1 259 ? 0.727 -25.484 0.836 1 98.56 259 SER A C 1
ATOM 1977 O O . SER A 1 259 ? -0.366 -26.031 0.709 1 98.56 259 SER A O 1
ATOM 1979 N N . MET A 1 260 ? 1.4 -25.016 -0.193 1 98.56 260 MET A N 1
ATOM 1980 C CA . MET A 1 260 ? 0.919 -25.188 -1.562 1 98.56 260 MET A CA 1
ATOM 1981 C C . MET A 1 260 ? 0.842 -26.656 -1.938 1 98.56 260 MET A C 1
ATOM 1983 O O . MET A 1 260 ? -0.151 -27.109 -2.516 1 98.56 260 MET A O 1
ATOM 1987 N N . LEU A 1 261 ? 1.913 -27.438 -1.608 1 98.69 261 LEU A N 1
ATOM 1988 C CA . LEU A 1 261 ? 1.964 -28.844 -1.957 1 98.69 261 LEU A CA 1
ATOM 1989 C C . LEU A 1 261 ? 0.823 -29.609 -1.292 1 98.69 261 LEU A C 1
ATOM 1991 O O . LEU A 1 261 ? 0.258 -30.531 -1.887 1 98.69 261 LEU A O 1
ATOM 1995 N N . GLU A 1 262 ? 0.458 -29.234 -0.087 1 98.75 262 GLU A N 1
ATOM 1996 C CA . GLU A 1 262 ? -0.686 -29.844 0.579 1 98.75 262 GLU A CA 1
ATOM 1997 C C . GLU A 1 262 ? -1.965 -29.656 -0.229 1 98.75 262 GLU A C 1
ATOM 1999 O O . GLU A 1 262 ? -2.779 -30.578 -0.344 1 98.75 262 GLU A O 1
ATOM 2004 N N . GLN A 1 263 ? -2.127 -28.469 -0.77 1 98.75 263 GLN A N 1
ATOM 2005 C CA . GLN A 1 263 ? -3.299 -28.203 -1.601 1 98.75 263 GLN A CA 1
ATOM 2006 C C . GLN A 1 263 ? -3.242 -29 -2.898 1 98.75 263 GLN A C 1
ATOM 2008 O O . GLN A 1 263 ? -4.266 -29.5 -3.367 1 98.75 263 GLN A O 1
ATOM 2013 N N . ILE A 1 264 ? -2.072 -29.109 -3.463 1 98.81 264 ILE A N 1
ATOM 2014 C CA . ILE A 1 264 ? -1.877 -29.875 -4.684 1 98.81 264 ILE A CA 1
ATOM 2015 C C . ILE A 1 264 ? -2.23 -31.344 -4.43 1 98.81 264 ILE A C 1
ATOM 2017 O O . ILE A 1 264 ? -2.98 -31.953 -5.199 1 98.81 264 ILE A O 1
ATOM 2021 N N . MET A 1 265 ? -1.746 -31.906 -3.344 1 98.56 265 MET A N 1
ATOM 2022 C CA . MET A 1 265 ? -2.012 -33.312 -3.004 1 98.56 265 MET A CA 1
ATOM 2023 C C . MET A 1 265 ? -3.5 -33.531 -2.764 1 98.56 265 MET A C 1
ATOM 2025 O O . MET A 1 265 ? -4.031 -34.594 -3.096 1 98.56 265 MET A O 1
ATOM 2029 N N . GLY A 1 266 ? -4.117 -32.562 -2.141 1 98.56 266 GLY A N 1
ATOM 2030 C CA . GLY A 1 266 ? -5.566 -32.656 -2.012 1 98.56 266 GLY A CA 1
ATOM 2031 C C . GLY A 1 266 ? -6.273 -32.812 -3.34 1 98.56 266 GLY A C 1
ATOM 2032 O O . GLY A 1 266 ? -7.137 -33.688 -3.48 1 98.56 266 GLY A O 1
ATOM 2033 N N . MET A 1 267 ? -5.945 -32 -4.305 1 98.69 267 MET A N 1
ATOM 2034 C CA . MET A 1 267 ? -6.539 -32.125 -5.633 1 98.69 267 MET A CA 1
ATOM 2035 C C . MET A 1 267 ? -6.18 -33.438 -6.281 1 98.69 267 MET A C 1
ATOM 2037 O O . MET A 1 267 ? -7.008 -34.062 -6.949 1 98.69 267 MET A O 1
ATOM 2041 N N . PHE A 1 268 ? -4.887 -33.875 -6.125 1 98.69 268 PHE A N 1
ATOM 2042 C CA . PHE A 1 268 ? -4.461 -35.156 -6.695 1 98.69 268 PHE A CA 1
ATOM 2043 C C . PHE A 1 268 ? -5.324 -36.312 -6.18 1 98.69 268 PHE A C 1
ATOM 2045 O O . PHE A 1 268 ? -5.625 -37.25 -6.918 1 98.69 268 PHE A O 1
ATOM 2052 N N . ARG A 1 269 ? -5.766 -36.219 -4.977 1 97.69 269 ARG A N 1
ATOM 2053 C CA . ARG A 1 269 ? -6.531 -37.281 -4.348 1 97.69 269 ARG A CA 1
ATOM 2054 C C . ARG A 1 269 ? -8.016 -37.156 -4.684 1 97.69 269 ARG A C 1
ATOM 2056 O O . ARG A 1 269 ? -8.68 -38.188 -4.938 1 97.69 269 ARG A O 1
ATOM 2063 N N . THR A 1 270 ? -8.523 -35.938 -4.727 1 97.44 270 THR A N 1
ATOM 2064 C CA . THR A 1 270 ? -9.969 -35.75 -4.777 1 97.44 270 THR A CA 1
ATOM 2065 C C . THR A 1 270 ? -10.414 -35.375 -6.191 1 97.44 270 THR A C 1
ATOM 2067 O O . THR A 1 270 ? -11.602 -35.5 -6.52 1 97.44 270 THR A O 1
ATOM 2070 N N . GLY A 1 271 ? -9.469 -34.812 -6.949 1 98.06 271 GLY A N 1
ATOM 2071 C CA . GLY A 1 271 ? -9.82 -34.281 -8.258 1 98.06 271 GLY A CA 1
ATOM 2072 C C . GLY A 1 271 ? -10.398 -32.906 -8.219 1 98.06 271 GLY A C 1
ATOM 2073 O O . GLY A 1 271 ? -10.789 -32.344 -9.25 1 98.06 271 GLY A O 1
ATOM 2074 N N . VAL A 1 272 ? -10.438 -32.312 -7.027 1 98.31 272 VAL A N 1
ATOM 2075 C CA . VAL A 1 272 ? -11.031 -31 -6.867 1 98.31 272 VAL A CA 1
ATOM 2076 C C . VAL A 1 272 ? -9.953 -29.984 -6.523 1 98.31 272 VAL A C 1
ATOM 2078 O O . VAL A 1 272 ? -9.375 -30.016 -5.434 1 98.31 272 VAL A O 1
ATOM 2081 N N . PRO A 1 273 ? -9.695 -29.094 -7.438 1 98.62 273 PRO A N 1
ATOM 2082 C CA . PRO A 1 273 ? -8.656 -28.094 -7.16 1 98.62 273 PRO A CA 1
ATOM 2083 C C . PRO A 1 273 ? -9.086 -27.062 -6.109 1 98.62 273 PRO A C 1
ATOM 2085 O O . PRO A 1 273 ? -10.25 -26.672 -6.066 1 98.62 273 PRO A O 1
ATOM 2088 N N . ALA A 1 274 ? -8.125 -26.625 -5.32 1 98.12 274 ALA A N 1
ATOM 2089 C CA . ALA A 1 274 ? -8.375 -25.578 -4.328 1 98.12 274 ALA A CA 1
ATOM 2090 C C . ALA A 1 274 ? -8.484 -24.203 -4.996 1 98.12 274 ALA A C 1
ATOM 2092 O O . ALA A 1 274 ? -9.062 -23.281 -4.422 1 98.12 274 ALA A O 1
ATOM 2093 N N . VAL A 1 275 ? -7.895 -24.016 -6.164 1 98.44 275 VAL A N 1
ATOM 2094 C CA . VAL A 1 275 ? -7.961 -22.812 -6.98 1 98.44 275 VAL A CA 1
ATOM 2095 C C . VAL A 1 275 ? -8.594 -23.141 -8.328 1 98.44 275 VAL A C 1
ATOM 2097 O O . VAL A 1 275 ? -8.023 -23.891 -9.125 1 98.44 275 VAL A O 1
ATOM 2100 N N . ALA A 1 276 ? -9.734 -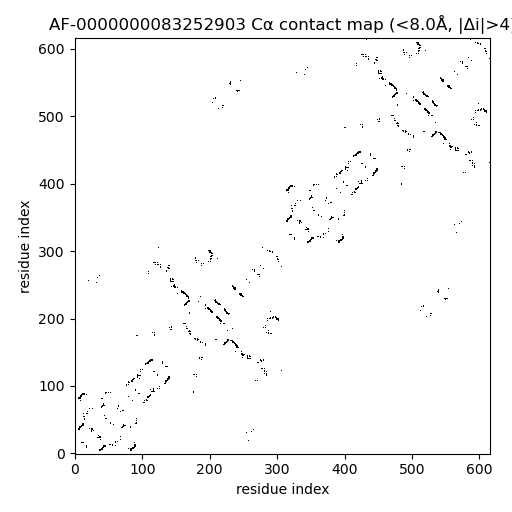22.562 -8.562 1 97.88 276 ALA A N 1
ATOM 2101 C CA . ALA A 1 276 ? -10.367 -22.781 -9.859 1 97.88 276 ALA A CA 1
ATOM 2102 C C . ALA A 1 276 ? -9.477 -22.281 -11 1 97.88 276 ALA A C 1
ATOM 2104 O O . ALA A 1 276 ? -8.922 -21.188 -10.93 1 97.88 276 ALA A O 1
ATOM 2105 N N . LEU A 1 277 ? -9.359 -23.094 -12.008 1 98.31 277 LEU A N 1
ATOM 2106 C CA . LEU A 1 277 ? -8.5 -22.734 -13.133 1 98.31 277 LEU A CA 1
ATOM 2107 C C . LEU A 1 277 ? -8.977 -21.438 -13.781 1 98.31 277 LEU A C 1
ATOM 2109 O O . LEU A 1 277 ? -8.156 -20.641 -14.242 1 98.31 277 LEU A O 1
ATOM 2113 N N . GLU A 1 278 ? -10.258 -21.172 -13.766 1 97.62 278 GLU A N 1
ATOM 2114 C CA . GLU A 1 278 ? -10.828 -19.953 -14.312 1 97.62 278 GLU A CA 1
ATOM 2115 C C . GLU A 1 278 ? -10.258 -18.719 -13.609 1 97.62 278 GLU A C 1
ATOM 2117 O O . GLU A 1 278 ? -10.023 -17.688 -14.25 1 97.62 278 GLU A O 1
ATOM 2122 N N . GLU A 1 279 ? -10.102 -18.828 -12.32 1 97.69 279 GLU A N 1
ATOM 2123 C CA . GLU A 1 279 ? -9.523 -17.719 -11.578 1 97.69 279 GLU A CA 1
ATOM 2124 C C . GLU A 1 279 ? -8.094 -17.438 -12.023 1 97.69 279 GLU A C 1
ATOM 2126 O O . GLU A 1 279 ? -7.695 -16.281 -12.164 1 97.69 279 GLU A O 1
ATOM 2131 N N . THR A 1 280 ? -7.332 -18.484 -12.219 1 98.44 280 THR A N 1
ATOM 2132 C CA . THR A 1 280 ? -5.953 -18.328 -12.664 1 98.44 280 THR A CA 1
ATOM 2133 C C . THR A 1 280 ? -5.902 -17.703 -14.062 1 98.44 280 THR A C 1
ATOM 2135 O O . THR A 1 280 ? -5.035 -16.875 -14.344 1 98.44 280 THR A O 1
ATOM 2138 N N . VAL A 1 281 ? -6.809 -18.062 -14.914 1 98.12 281 VAL A N 1
ATOM 2139 C CA . VAL A 1 281 ? -6.898 -17.453 -16.25 1 98.12 281 VAL A CA 1
ATOM 2140 C C . VAL A 1 281 ? -7.184 -15.961 -16.109 1 98.12 281 VAL A C 1
ATOM 2142 O O . VAL A 1 281 ? -6.598 -15.148 -16.828 1 98.12 281 VAL A O 1
ATOM 2145 N N . ARG A 1 282 ? -8.031 -15.602 -15.203 1 97.94 282 ARG A N 1
ATOM 2146 C CA . ARG A 1 282 ? -8.336 -14.195 -14.961 1 97.94 282 ARG A CA 1
ATOM 2147 C C . ARG A 1 282 ? -7.105 -13.453 -14.453 1 97.94 282 ARG A C 1
ATOM 2149 O O . ARG A 1 282 ? -6.906 -12.273 -14.766 1 97.94 282 ARG A O 1
ATOM 2156 N N . ILE A 1 283 ? -6.32 -14.109 -13.656 1 98.56 283 ILE A N 1
ATOM 2157 C CA . ILE A 1 283 ? -5.078 -13.508 -13.18 1 98.56 283 ILE A CA 1
ATOM 2158 C C . ILE A 1 283 ? -4.152 -13.227 -14.359 1 98.56 283 ILE A C 1
ATOM 2160 O O . ILE A 1 283 ? -3.535 -12.164 -14.43 1 98.56 283 ILE A O 1
ATOM 2164 N N . MET A 1 284 ? -4.062 -14.18 -15.359 1 98.25 284 MET A N 1
ATOM 2165 C CA . MET A 1 284 ? -3.236 -13.945 -16.531 1 98.25 284 MET A CA 1
ATOM 2166 C C . MET A 1 284 ? -3.756 -12.75 -17.328 1 98.25 284 MET A C 1
ATOM 2168 O O . MET A 1 284 ? -2.971 -11.945 -17.844 1 98.25 284 MET A O 1
ATOM 2172 N N . ARG A 1 285 ? -5.027 -12.656 -17.438 1 98.06 285 ARG A N 1
ATOM 2173 C CA . ARG A 1 285 ? -5.625 -11.531 -18.156 1 98.06 285 ARG A CA 1
ATOM 2174 C C . ARG A 1 285 ? -5.324 -10.219 -17.438 1 98.06 285 ARG A C 1
ATOM 2176 O O . ARG A 1 285 ? -5.02 -9.211 -18.078 1 98.06 285 ARG A O 1
ATOM 2183 N N . PHE A 1 286 ? -5.48 -10.273 -16.156 1 98.62 286 PHE A N 1
ATOM 2184 C CA . PHE A 1 286 ? -5.152 -9.109 -15.336 1 98.62 286 PHE A CA 1
ATOM 2185 C C . PHE A 1 286 ? -3.721 -8.656 -15.594 1 98.62 286 PHE A C 1
ATOM 2187 O O . PHE A 1 286 ? -3.475 -7.469 -15.828 1 98.62 286 PHE A O 1
ATOM 2194 N N . LEU A 1 287 ? -2.752 -9.547 -15.555 1 98.62 287 LEU A N 1
ATOM 2195 C CA . LEU A 1 287 ? -1.347 -9.227 -15.773 1 98.62 287 LEU A CA 1
ATOM 2196 C C . LEU A 1 287 ? -1.123 -8.688 -17.188 1 98.62 287 LEU A C 1
ATOM 2198 O O . LEU A 1 287 ? -0.341 -7.754 -17.375 1 98.62 287 LEU A O 1
ATOM 2202 N N . GLU A 1 288 ? -1.776 -9.305 -18.125 1 98.19 288 GLU A N 1
ATOM 2203 C CA . GLU A 1 288 ? -1.667 -8.836 -19.5 1 98.19 288 GLU A CA 1
ATOM 2204 C C . GLU A 1 288 ? -2.193 -7.414 -19.641 1 98.19 288 GLU A C 1
ATOM 2206 O O . GLU A 1 288 ? -1.556 -6.574 -20.281 1 98.19 288 GLU A O 1
ATOM 2211 N N . ALA A 1 289 ? -3.33 -7.148 -19.047 1 98.5 289 ALA A N 1
ATOM 2212 C CA . ALA A 1 289 ? -3.906 -5.805 -19.047 1 98.5 289 ALA A CA 1
ATOM 2213 C C . ALA A 1 289 ? -2.988 -4.812 -18.344 1 98.5 289 ALA A C 1
ATOM 2215 O O . ALA A 1 289 ? -2.822 -3.678 -18.812 1 98.5 289 ALA A O 1
ATOM 2216 N N . ALA A 1 290 ? -2.439 -5.199 -17.266 1 98.69 290 ALA A N 1
ATOM 2217 C CA . ALA A 1 290 ? -1.506 -4.344 -16.531 1 98.69 290 ALA A CA 1
ATOM 2218 C C . ALA A 1 290 ? -0.282 -4.016 -17.375 1 98.69 290 ALA A C 1
ATOM 2220 O O . ALA A 1 290 ? 0.202 -2.881 -17.375 1 98.69 290 ALA A O 1
ATOM 2221 N N . ASN A 1 291 ? 0.235 -5.043 -18.094 1 98.44 291 ASN A N 1
ATOM 2222 C CA . ASN A 1 291 ? 1.337 -4.805 -19.031 1 98.44 291 ASN A CA 1
ATOM 2223 C C . ASN A 1 291 ? 0.965 -3.766 -20.078 1 98.44 291 ASN A C 1
ATOM 2225 O O . ASN A 1 291 ? 1.772 -2.896 -20.422 1 98.44 291 ASN A O 1
ATOM 2229 N N . GLU A 1 292 ? -0.241 -3.918 -20.609 1 98.12 292 GLU A N 1
ATOM 2230 C CA . GLU A 1 292 ? -0.71 -2.941 -21.578 1 98.12 292 GLU A CA 1
ATOM 2231 C C . GLU A 1 292 ? -0.789 -1.545 -20.969 1 98.12 292 GLU A C 1
ATOM 2233 O O . GLU A 1 292 ? -0.383 -0.563 -21.594 1 98.12 292 GLU A O 1
ATOM 2238 N N . SER A 1 293 ? -1.336 -1.449 -19.781 1 98.25 293 SER A N 1
ATOM 2239 C CA . SER A 1 293 ? -1.426 -0.167 -19.094 1 98.25 293 SER A CA 1
ATOM 2240 C C . SER A 1 293 ? -0.044 0.44 -18.875 1 98.25 293 SER A C 1
ATOM 2242 O O . SER A 1 293 ? 0.146 1.645 -19.047 1 98.25 293 SER A O 1
ATOM 2244 N N . ARG A 1 294 ? 0.922 -0.335 -18.484 1 97.62 294 ARG A N 1
ATOM 2245 C CA . ARG A 1 294 ? 2.299 0.109 -18.297 1 97.62 294 ARG A CA 1
ATOM 2246 C C . ARG A 1 294 ? 2.848 0.747 -19.562 1 97.62 294 ARG A C 1
ATOM 2248 O O . ARG A 1 294 ? 3.557 1.754 -19.5 1 97.62 294 ARG A O 1
ATOM 2255 N N . ALA A 1 295 ? 2.553 0.144 -20.625 1 97.06 295 ALA A N 1
ATOM 2256 C CA . ALA A 1 295 ? 3.094 0.578 -21.906 1 97.06 295 ALA A CA 1
ATOM 2257 C C . ALA A 1 295 ? 2.381 1.831 -22.406 1 97.06 295 ALA A C 1
ATOM 2259 O O . ALA A 1 295 ? 3.002 2.707 -23.016 1 97.06 295 ALA A O 1
ATOM 2260 N N . THR A 1 296 ? 1.071 1.973 -22.109 1 96.19 296 THR A N 1
ATOM 2261 C CA . THR A 1 296 ? 0.275 3.012 -22.75 1 96.19 296 THR A CA 1
ATOM 2262 C C . THR A 1 296 ? -0.013 4.152 -21.781 1 96.19 296 THR A C 1
ATOM 2264 O O . THR A 1 296 ? -0.378 5.254 -22.203 1 96.19 296 THR A O 1
ATOM 2267 N N . GLY A 1 297 ? 0.013 3.869 -20.5 1 94.25 297 GLY A N 1
ATOM 2268 C CA . GLY A 1 297 ? -0.345 4.852 -19.5 1 94.25 297 GLY A CA 1
ATOM 2269 C C . GLY A 1 297 ? -1.843 4.992 -19.297 1 94.25 297 GLY A C 1
ATOM 2270 O O . GLY A 1 297 ? -2.299 5.848 -18.531 1 94.25 297 GLY A O 1
ATOM 2271 N N . ARG A 1 298 ? -2.559 4.141 -19.953 1 95.19 298 ARG A N 1
ATOM 2272 C CA . ARG A 1 298 ? -4.016 4.23 -19.906 1 95.19 298 ARG A CA 1
ATOM 2273 C C . ARG A 1 298 ? -4.594 3.146 -19 1 95.19 298 ARG A C 1
ATOM 2275 O O . ARG A 1 298 ? -3.988 2.088 -18.828 1 95.19 298 ARG A O 1
ATOM 2282 N N . ALA A 1 299 ? -5.719 3.486 -18.438 1 97.12 299 ALA A N 1
ATOM 2283 C CA . ALA A 1 299 ? -6.473 2.434 -17.766 1 97.12 299 ALA A CA 1
ATOM 2284 C C . ALA A 1 299 ? -6.992 1.403 -18.766 1 97.12 299 ALA A C 1
ATOM 2286 O O . ALA A 1 299 ? -7.445 1.761 -19.859 1 97.12 299 ALA A O 1
ATOM 2287 N N . ILE A 1 300 ? -6.883 0.105 -18.406 1 98.12 300 ILE A N 1
ATOM 2288 C CA . ILE A 1 300 ? -7.281 -0.973 -19.297 1 98.12 300 ILE A CA 1
ATOM 2289 C C . ILE A 1 300 ? -8.391 -1.801 -18.656 1 98.12 300 ILE A C 1
ATOM 2291 O O . ILE A 1 300 ? -8.258 -2.242 -17.516 1 98.12 300 ILE A O 1
ATOM 2295 N N . ARG A 1 301 ? -9.5 -2.014 -19.312 1 97.31 301 ARG A N 1
ATOM 2296 C CA . ARG A 1 301 ? -10.562 -2.898 -18.828 1 97.31 301 ARG A CA 1
ATOM 2297 C C . ARG A 1 301 ? -10.133 -4.359 -18.906 1 97.31 301 ARG A C 1
ATOM 2299 O O . ARG A 1 301 ? -9.523 -4.785 -19.891 1 97.31 301 ARG A O 1
ATOM 2306 N N . VAL A 1 302 ? -10.398 -5.008 -17.828 1 96.25 302 VAL A N 1
ATOM 2307 C CA . VAL A 1 302 ? -10.086 -6.434 -17.766 1 96.25 302 VAL A CA 1
ATOM 2308 C C . VAL A 1 302 ? -11.305 -7.242 -18.219 1 96.25 302 VAL A C 1
ATOM 2310 O O . VAL A 1 302 ? -12.312 -7.301 -17.5 1 96.25 302 VAL A O 1
ATOM 2313 N N . LYS A 1 303 ? -11.492 -7.484 -19.5 1 81.12 303 LYS A N 1
ATOM 2314 C CA . LYS A 1 303 ? -12.656 -8.156 -20.078 1 81.12 303 LYS A CA 1
ATOM 2315 C C . LYS A 1 303 ? -12.805 -9.57 -19.5 1 81.12 303 LYS A C 1
ATOM 2317 O O . LYS A 1 303 ? -11.812 -10.258 -19.281 1 81.12 303 LYS A O 1
ATOM 2322 N N . ALA A 1 304 ? -14.055 -9.922 -19.094 1 63.28 304 ALA A N 1
ATOM 2323 C CA . ALA A 1 304 ? -14.359 -11.289 -18.672 1 63.28 304 ALA A CA 1
ATOM 2324 C C . ALA A 1 304 ? -14.391 -12.227 -19.875 1 63.28 304 ALA A C 1
ATOM 2326 O O . ALA A 1 304 ? -15.07 -11.953 -20.875 1 63.28 304 ALA A O 1
ATOM 2327 N N . HIS A 1 305 ? -13.328 -12.492 -20.609 1 58.12 305 HIS A N 1
ATOM 2328 C CA . HIS A 1 305 ? -13.547 -13.352 -21.766 1 58.12 305 HIS A CA 1
ATOM 2329 C C . HIS A 1 305 ? -14.102 -14.711 -21.344 1 58.12 305 HIS A C 1
ATOM 2331 O O . HIS A 1 305 ? -14.211 -15.625 -22.156 1 58.12 305 HIS A O 1
ATOM 2337 N N . ILE A 1 306 ? -14.266 -15.164 -20.156 1 51.31 306 ILE A N 1
ATOM 2338 C CA . ILE A 1 306 ? -14.523 -16.594 -20.047 1 51.31 306 ILE A CA 1
ATOM 2339 C C . ILE A 1 306 ? -15.867 -16.938 -20.703 1 51.31 306 ILE A C 1
ATOM 2341 O O . ILE A 1 306 ? -16.906 -16.406 -20.297 1 51.31 306 ILE A O 1
ATOM 2345 N N . ALA A 1 307 ? -15.781 -17.266 -22.031 1 46.38 307 ALA A N 1
ATOM 2346 C CA . ALA A 1 307 ? -16.969 -17.844 -22.672 1 46.38 307 ALA A CA 1
ATOM 2347 C C . ALA A 1 307 ? -17.672 -18.812 -21.75 1 46.38 307 ALA A C 1
ATOM 2349 O O . ALA A 1 307 ? -17.062 -19.75 -21.219 1 46.38 307 ALA A O 1
ATOM 2350 N N . GLU A 1 308 ? -18.828 -18.406 -21.031 1 38.03 308 GLU A N 1
ATOM 2351 C CA . GLU A 1 308 ? -19.672 -19.484 -20.531 1 38.03 308 GLU A CA 1
ATOM 2352 C C . GLU A 1 308 ? -19.734 -20.641 -21.531 1 38.03 308 GLU A C 1
ATOM 2354 O O . GLU A 1 308 ? -19.734 -20.422 -22.75 1 38.03 308 GLU A O 1
ATOM 2359 N N . MET B 1 1 ? 20.422 29.516 32.375 1 39.31 1 MET B N 1
ATOM 2360 C CA . MET B 1 1 ? 19.578 30.719 32.344 1 39.31 1 MET B CA 1
ATOM 2361 C C . MET B 1 1 ? 18.141 30.375 31.953 1 39.31 1 MET B C 1
ATOM 2363 O O . MET B 1 1 ? 17.922 29.656 30.984 1 39.31 1 MET B O 1
ATOM 2367 N N . ASN B 1 2 ? 17.141 30.359 32.844 1 54.44 2 ASN B N 1
ATOM 2368 C CA . ASN B 1 2 ? 15.758 29.922 32.719 1 54.44 2 ASN B CA 1
ATOM 2369 C C . ASN B 1 2 ? 15.039 30.656 31.594 1 54.44 2 ASN B C 1
ATOM 2371 O O . ASN B 1 2 ? 14.852 31.875 31.656 1 54.44 2 ASN B O 1
ATOM 2375 N N . GLU B 1 3 ? 15.094 30.219 30.375 1 71.62 3 GLU B N 1
ATOM 2376 C CA . GLU B 1 3 ? 14.461 30.891 29.234 1 71.62 3 GLU B CA 1
ATOM 2377 C C . GLU B 1 3 ? 13.031 31.312 29.562 1 71.62 3 GLU B C 1
ATOM 2379 O O . GLU B 1 3 ? 12.297 30.578 30.234 1 71.62 3 GLU B O 1
ATOM 2384 N N . PRO B 1 4 ? 12.719 32.625 29.406 1 86.06 4 PRO B N 1
ATOM 2385 C CA . PRO B 1 4 ? 11.383 33.156 29.734 1 86.06 4 PRO B CA 1
ATOM 2386 C C . PRO B 1 4 ? 10.266 32.344 29.062 1 86.06 4 PRO B C 1
ATOM 2388 O O . PRO B 1 4 ? 10.453 31.797 27.984 1 86.06 4 PRO B O 1
ATOM 2391 N N . THR B 1 5 ? 9.219 32.156 29.812 1 94.62 5 THR B N 1
ATOM 2392 C CA . THR B 1 5 ? 8.023 31.5 29.297 1 94.62 5 THR B CA 1
ATOM 2393 C C . THR B 1 5 ? 7.371 32.312 28.203 1 94.62 5 THR B C 1
ATOM 2395 O O . THR B 1 5 ? 7.09 33.5 28.391 1 94.62 5 THR B O 1
ATOM 2398 N N . LEU B 1 6 ? 7.172 31.781 27.062 1 98.44 6 LEU B N 1
ATOM 2399 C CA . LEU B 1 6 ? 6.559 32.469 25.938 1 98.44 6 LEU B CA 1
ATOM 2400 C C . LEU B 1 6 ? 5.059 32.656 26.156 1 98.44 6 LEU B C 1
ATOM 2402 O O . LEU B 1 6 ? 4.379 31.719 26.594 1 98.44 6 LEU B O 1
ATOM 2406 N N . ARG B 1 7 ? 4.527 33.906 25.922 1 98.75 7 ARG B N 1
ATOM 2407 C CA . ARG B 1 7 ? 3.088 34.125 25.812 1 98.75 7 ARG B CA 1
ATOM 2408 C C . ARG B 1 7 ? 2.572 33.688 24.438 1 98.75 7 ARG B C 1
ATOM 2410 O O . ARG B 1 7 ? 2.863 34.344 23.438 1 98.75 7 ARG B O 1
ATOM 2417 N N . ILE B 1 8 ? 1.821 32.656 24.469 1 98.88 8 ILE B N 1
ATOM 2418 C CA . ILE B 1 8 ? 1.334 32.094 23.219 1 98.88 8 ILE B CA 1
ATOM 2419 C C . ILE B 1 8 ? -0.113 32.531 22.984 1 98.88 8 ILE B C 1
ATOM 2421 O O . ILE B 1 8 ? -0.942 32.438 23.891 1 98.88 8 ILE B O 1
ATOM 2425 N N . GLY B 1 9 ? -0.343 33.062 21.812 1 98.88 9 GLY B N 1
ATOM 2426 C CA . GLY B 1 9 ? -1.706 33.344 21.391 1 98.88 9 GLY B CA 1
ATOM 2427 C C . GLY B 1 9 ? -2.334 32.219 20.609 1 98.88 9 GLY B C 1
ATOM 2428 O O . GLY B 1 9 ? -1.634 31.453 19.922 1 98.88 9 GLY B O 1
ATOM 2429 N N . MET B 1 10 ? -3.65 32.125 20.672 1 98.88 10 MET B N 1
ATOM 2430 C CA . MET B 1 10 ? -4.383 31.125 19.906 1 98.88 10 MET B CA 1
ATOM 2431 C C . MET B 1 10 ? -5.531 31.766 19.125 1 98.88 10 MET B C 1
ATOM 2433 O O . MET B 1 10 ? -6.305 32.531 19.688 1 98.88 10 MET B O 1
ATOM 2437 N N . ILE B 1 11 ? -5.539 31.516 17.844 1 98.88 11 ILE B N 1
ATOM 2438 C CA . ILE B 1 11 ? -6.586 32.062 16.984 1 98.88 11 ILE B CA 1
ATOM 2439 C C . ILE B 1 11 ? -7.391 30.906 16.375 1 98.88 11 ILE B C 1
ATOM 2441 O O . ILE B 1 11 ? -6.848 30.094 15.617 1 98.88 11 ILE B O 1
ATOM 2445 N N . GLY B 1 12 ? -8.68 30.891 16.578 1 98.69 12 GLY B N 1
ATOM 2446 C CA . GLY B 1 12 ? -9.516 29.75 16.266 1 98.69 12 GLY B CA 1
ATOM 2447 C C . GLY B 1 12 ? -9.57 28.719 17.375 1 98.69 12 GLY B C 1
ATOM 2448 O O . GLY B 1 12 ? -8.57 28.062 17.672 1 98.69 12 GLY B O 1
ATOM 2449 N N . LEU B 1 13 ? -10.727 28.594 18.047 1 98.62 13 LEU B N 1
ATOM 2450 C CA . LEU B 1 13 ? -10.883 27.703 19.188 1 98.62 13 LEU B CA 1
ATOM 2451 C C . LEU B 1 13 ? -11.93 26.625 18.891 1 98.62 13 LEU B C 1
ATOM 2453 O O . LEU B 1 13 ? -12.789 26.344 19.734 1 98.62 13 LEU B O 1
ATOM 2457 N N . ASP B 1 14 ? -11.914 26.109 17.656 1 98.25 14 ASP B N 1
ATOM 2458 C CA . ASP B 1 14 ? -12.945 25.172 17.234 1 98.25 14 ASP B CA 1
ATOM 2459 C C . ASP B 1 14 ? -12.336 23.828 16.797 1 98.25 14 ASP B C 1
ATOM 2461 O O . ASP B 1 14 ? -13.016 23 16.203 1 98.25 14 ASP B O 1
ATOM 2465 N N . THR B 1 15 ? -11.07 23.562 17.047 1 96.81 15 THR B N 1
ATOM 2466 C CA . THR B 1 15 ? -10.414 22.281 16.812 1 96.81 15 THR B CA 1
ATOM 2467 C C . THR B 1 15 ? -10.008 21.641 18.125 1 96.81 15 THR B C 1
ATOM 2469 O O . THR B 1 15 ? -9.68 22.328 19.094 1 96.81 15 THR B O 1
ATOM 2472 N N . SER B 1 16 ? -10.008 20.297 18.188 1 94.06 16 SER B N 1
ATOM 2473 C CA . SER B 1 16 ? -9.562 19.562 19.375 1 94.06 16 SER B CA 1
ATOM 2474 C C . SER B 1 16 ? -8.102 19.875 19.688 1 94.06 16 SER B C 1
ATOM 2476 O O . SER B 1 16 ? -7.668 19.719 20.844 1 94.06 16 SER B O 1
ATOM 2478 N N . HIS B 1 17 ? -7.371 20.328 18.734 1 94.75 17 HIS B N 1
ATOM 2479 C CA . HIS B 1 17 ? -5.977 20.703 18.953 1 94.75 17 HIS B CA 1
ATOM 2480 C C . HIS B 1 17 ? -5.867 21.859 19.938 1 94.75 17 HIS B C 1
ATOM 2482 O O . HIS B 1 17 ? -4.883 21.953 20.672 1 94.75 17 HIS B O 1
ATOM 2488 N N . ALA B 1 18 ? -6.84 22.719 19.953 1 95.56 18 ALA B N 1
ATOM 2489 C CA . ALA B 1 18 ? -6.82 23.844 20.875 1 95.56 18 ALA B CA 1
ATOM 2490 C C . ALA B 1 18 ? -6.742 23.375 22.328 1 95.56 18 ALA B C 1
ATOM 2492 O O . ALA B 1 18 ? -5.906 23.844 23.094 1 95.56 18 ALA B O 1
ATOM 2493 N N . ILE B 1 19 ? -7.535 22.359 22.625 1 95.75 19 ILE B N 1
ATOM 2494 C CA . ILE B 1 19 ? -7.605 21.844 23.984 1 95.75 19 ILE B CA 1
ATOM 2495 C C . ILE B 1 19 ? -6.387 20.969 24.266 1 95.75 19 ILE B C 1
ATOM 2497 O O . ILE B 1 19 ? -5.797 21.031 25.344 1 95.75 19 ILE B O 1
ATOM 2501 N N . ALA B 1 20 ? -6.012 20.188 23.266 1 96.56 20 ALA B N 1
ATOM 2502 C CA . ALA B 1 20 ? -4.867 19.297 23.438 1 96.56 20 ALA B CA 1
ATOM 2503 C C . ALA B 1 20 ? -3.59 20.094 23.703 1 96.56 20 ALA B C 1
ATOM 2505 O O . ALA B 1 20 ? -2.805 19.734 24.578 1 96.56 20 ALA B O 1
ATOM 2506 N N . PHE B 1 21 ? -3.383 21.172 22.969 1 97.81 21 PHE B N 1
ATOM 2507 C CA . PHE B 1 21 ? -2.189 21.984 23.141 1 97.81 21 PHE B CA 1
ATOM 2508 C C . PHE B 1 21 ? -2.203 22.688 24.484 1 97.81 21 PHE B C 1
ATOM 2510 O O . PHE B 1 21 ? -1.171 22.797 25.156 1 97.81 21 PHE B O 1
ATOM 2517 N N . ALA B 1 22 ? -3.342 23.172 24.906 1 97.81 22 ALA B N 1
ATOM 2518 C CA . ALA B 1 22 ? -3.451 23.812 26.219 1 97.81 22 ALA B CA 1
ATOM 2519 C C . ALA B 1 22 ? -3.049 22.859 27.328 1 97.81 22 ALA B C 1
ATOM 2521 O O . ALA B 1 22 ? -2.295 23.234 28.234 1 97.81 22 ALA B O 1
ATOM 2522 N N . GLU B 1 23 ? -3.535 21.641 27.219 1 97.5 23 GLU B N 1
ATOM 2523 C CA . GLU B 1 23 ? -3.223 20.625 28.219 1 97.5 23 GLU B CA 1
ATOM 2524 C C . GLU B 1 23 ? -1.725 20.344 28.266 1 97.5 23 GLU B C 1
ATOM 2526 O O . GLU B 1 23 ? -1.127 20.297 29.344 1 97.5 23 GLU B O 1
ATOM 2531 N N . LEU B 1 24 ? -1.094 20.188 27.156 1 98.12 24 LEU B N 1
ATOM 2532 C CA . LEU B 1 24 ? 0.318 19.844 27.062 1 98.12 24 LEU B CA 1
ATOM 2533 C C . LEU B 1 24 ? 1.201 21 27.531 1 98.12 24 LEU B C 1
ATOM 2535 O O . LEU B 1 24 ? 2.291 20.781 28.062 1 98.12 24 LEU B O 1
ATOM 2539 N N . LEU B 1 25 ? 0.734 22.219 27.344 1 98.06 25 LEU B N 1
ATOM 2540 C CA . LEU B 1 25 ? 1.528 23.406 27.688 1 98.06 25 LEU B CA 1
ATOM 2541 C C . LEU B 1 25 ? 1.361 23.766 29.156 1 98.06 25 LEU B C 1
ATOM 2543 O O . LEU B 1 25 ? 2.332 24.125 29.812 1 98.06 25 LEU B O 1
ATOM 2547 N N . HIS B 1 26 ? 0.143 23.641 29.703 1 97.44 26 HIS B N 1
ATOM 2548 C CA . HIS B 1 26 ? -0.185 24.219 31 1 97.44 26 HIS B CA 1
ATOM 2549 C C . HIS B 1 26 ? 0.001 23.203 32.125 1 97.44 26 HIS B C 1
ATOM 2551 O O . HIS B 1 26 ? 0.291 23.578 33.25 1 97.44 26 HIS B O 1
ATOM 2557 N N . ASP B 1 27 ? -0.223 21.938 31.828 1 96.31 27 ASP B N 1
ATOM 2558 C CA . ASP B 1 27 ? -0.159 20.922 32.875 1 96.31 27 ASP B CA 1
ATOM 2559 C C . ASP B 1 27 ? 1.269 20.406 33.062 1 96.31 27 ASP B C 1
ATOM 2561 O O . ASP B 1 27 ? 1.682 19.453 32.406 1 96.31 27 ASP B O 1
ATOM 2565 N N . GLY B 1 28 ? 1.915 20.938 34.031 1 95.12 28 GLY B N 1
ATOM 2566 C CA . GLY B 1 28 ? 3.291 20.562 34.312 1 95.12 28 GLY B CA 1
ATOM 2567 C C . GLY B 1 28 ? 3.439 19.125 34.719 1 95.12 28 GLY B C 1
ATOM 2568 O O . GLY B 1 28 ? 4.539 18.562 34.688 1 95.12 28 GLY B O 1
ATOM 2569 N N . GLN B 1 29 ? 2.398 18.438 35.094 1 96.19 29 GLN B N 1
ATOM 2570 C CA . GLN B 1 29 ? 2.449 17.062 35.562 1 96.19 29 GLN B CA 1
ATOM 2571 C C . GLN B 1 29 ? 2.084 16.078 34.469 1 96.19 29 GLN B C 1
ATOM 2573 O O . GLN B 1 29 ? 2.168 14.867 34.656 1 96.19 29 GLN B O 1
ATOM 2578 N N . HIS B 1 30 ? 1.64 16.625 33.344 1 95.69 30 HIS B N 1
ATOM 2579 C CA . HIS B 1 30 ? 1.352 15.758 32.219 1 95.69 30 HIS B CA 1
ATOM 2580 C C . HIS B 1 30 ? 2.584 14.953 31.812 1 95.69 30 HIS B C 1
ATOM 2582 O O . HIS B 1 30 ? 3.689 15.5 31.75 1 95.69 30 HIS B O 1
ATOM 2588 N N . ALA B 1 31 ? 2.463 13.656 31.469 1 97.38 31 ALA B N 1
ATOM 2589 C CA . ALA B 1 31 ? 3.57 12.758 31.141 1 97.38 31 ALA B CA 1
ATOM 2590 C C . ALA B 1 31 ? 4.359 13.281 29.938 1 97.38 31 ALA B C 1
ATOM 2592 O O . ALA B 1 31 ? 5.562 13.039 29.828 1 97.38 31 ALA B O 1
ATOM 2593 N N . TYR B 1 32 ? 3.664 14.055 29.125 1 98.06 32 TYR B N 1
ATOM 2594 C CA . TYR B 1 32 ? 4.305 14.57 27.906 1 98.06 32 TYR B CA 1
ATOM 2595 C C . TYR B 1 32 ? 4.227 16.094 27.875 1 98.06 32 TYR B C 1
ATOM 2597 O O . TYR B 1 32 ? 4.07 16.688 26.797 1 98.06 32 TYR B O 1
ATOM 2605 N N . HIS B 1 33 ? 4.262 16.688 28.984 1 98.12 33 HIS B N 1
ATOM 2606 C CA . HIS B 1 33 ? 4.293 18.141 29.109 1 98.12 33 HIS B CA 1
ATOM 2607 C C . HIS B 1 33 ? 5.355 18.75 28.188 1 98.12 33 HIS B C 1
ATOM 2609 O O . HIS B 1 33 ? 6.473 18.234 28.109 1 98.12 33 HIS B O 1
ATOM 2615 N N . VAL B 1 34 ? 4.941 19.812 27.484 1 98.19 34 VAL B N 1
ATOM 2616 C CA . VAL B 1 34 ? 5.863 20.562 26.641 1 98.19 34 VAL B CA 1
ATOM 2617 C C . VAL B 1 34 ? 6.133 21.922 27.266 1 98.19 34 VAL B C 1
ATOM 2619 O O . VAL B 1 34 ? 5.328 22.844 27.109 1 98.19 34 VAL B O 1
ATOM 2622 N N . PRO B 1 35 ? 7.277 22.125 27.859 1 96.94 35 PRO B N 1
ATOM 2623 C CA . PRO B 1 35 ? 7.543 23.359 28.594 1 96.94 35 PRO B CA 1
ATOM 2624 C C . PRO B 1 35 ? 7.875 24.547 27.688 1 96.94 35 PRO B C 1
ATOM 2626 O O . PRO B 1 35 ? 8.086 24.359 26.484 1 96.94 35 PRO B O 1
ATOM 2629 N N . GLY B 1 36 ? 7.836 25.734 28.297 1 97.19 36 GLY B N 1
ATOM 2630 C CA . GLY B 1 36 ? 8.43 26.891 27.641 1 97.19 36 GLY B CA 1
ATOM 2631 C C . GLY B 1 36 ? 7.41 27.922 27.219 1 97.19 36 GLY B C 1
ATOM 2632 O O . GLY B 1 36 ? 7.77 29.031 26.828 1 97.19 36 GLY B O 1
ATOM 2633 N N . GLY B 1 37 ? 6.133 27.547 27.328 1 97.88 37 GLY B N 1
ATOM 2634 C CA . GLY B 1 37 ? 5.121 28.5 26.906 1 97.88 37 GLY B CA 1
ATOM 2635 C C . GLY B 1 37 ? 3.781 28.297 27.594 1 97.88 37 GLY B C 1
ATOM 2636 O O . GLY B 1 37 ? 3.543 27.25 28.203 1 97.88 37 GLY B O 1
ATOM 2637 N N . ARG B 1 38 ? 2.965 29.344 27.5 1 98 38 ARG B N 1
ATOM 2638 C CA . ARG B 1 38 ? 1.589 29.312 27.984 1 98 38 ARG B CA 1
ATOM 2639 C C . ARG B 1 38 ? 0.663 30.078 27.047 1 98 38 ARG B C 1
ATOM 2641 O O . ARG B 1 38 ? 1.021 31.141 26.547 1 98 38 ARG B O 1
ATOM 2648 N N . ILE B 1 39 ? -0.503 29.5 26.906 1 98.81 39 ILE B N 1
ATOM 2649 C CA . ILE B 1 39 ? -1.517 30.25 26.172 1 98.81 39 ILE B CA 1
ATOM 2650 C C . ILE B 1 39 ? -2.096 31.359 27.047 1 98.81 39 ILE B C 1
ATOM 2652 O O . ILE B 1 39 ? -2.664 31.062 28.109 1 98.81 39 ILE B O 1
ATOM 2656 N N . THR B 1 40 ? -1.98 32.656 26.594 1 98.69 40 THR B N 1
ATOM 2657 C CA . THR B 1 40 ? -2.369 33.75 27.484 1 98.69 40 THR B CA 1
ATOM 2658 C C . THR B 1 40 ? -3.514 34.531 26.875 1 98.69 40 THR B C 1
ATOM 2660 O O . THR B 1 40 ? -4.258 35.219 27.594 1 98.69 40 THR B O 1
ATOM 2663 N N . ALA B 1 41 ? -3.66 34.5 25.578 1 98.81 41 ALA B N 1
ATOM 2664 C CA . ALA B 1 41 ? -4.723 35.219 24.891 1 98.81 41 ALA B CA 1
ATOM 2665 C C . ALA B 1 41 ? -5.246 34.406 23.703 1 98.81 41 ALA B C 1
ATOM 2667 O O . ALA B 1 41 ? -4.488 33.688 23.062 1 98.81 41 ALA B O 1
ATOM 2668 N N . ALA B 1 42 ? -6.535 34.562 23.438 1 98.88 42 ALA B N 1
ATOM 2669 C CA . ALA B 1 42 ? -7.113 33.781 22.344 1 98.88 42 ALA B CA 1
ATOM 2670 C C . ALA B 1 42 ? -8.281 34.5 21.703 1 98.88 42 ALA B C 1
ATOM 2672 O O . ALA B 1 42 ? -8.875 35.406 22.312 1 98.88 42 ALA B O 1
ATOM 2673 N N . TYR B 1 43 ? -8.539 34.188 20.484 1 98.88 43 TYR B N 1
ATOM 2674 C CA . TYR B 1 43 ? -9.688 34.625 19.703 1 98.88 43 TYR B CA 1
ATOM 2675 C C . TYR B 1 43 ? -10.5 33.438 19.203 1 98.88 43 TYR B C 1
ATOM 2677 O O . TYR B 1 43 ? -9.969 32.562 18.516 1 98.88 43 TYR B O 1
ATOM 2685 N N . PRO B 1 44 ? -11.766 33.375 19.5 1 98.38 44 PRO B N 1
ATOM 2686 C CA . PRO B 1 44 ? -12.523 32.156 19.25 1 98.38 44 PRO B CA 1
ATOM 2687 C C . PRO B 1 44 ? -12.609 31.812 17.766 1 98.38 44 PRO B C 1
ATOM 2689 O O . PRO B 1 44 ? -12.406 30.656 17.391 1 98.38 44 PRO B O 1
ATOM 2692 N N . GLY B 1 45 ? -12.836 32.875 16.953 1 96.75 45 GLY B N 1
ATOM 2693 C CA . GLY B 1 45 ? -13.102 32.594 15.555 1 96.75 45 GLY B CA 1
ATOM 2694 C C . GLY B 1 45 ? -14.367 31.797 15.344 1 96.75 45 GLY B C 1
ATOM 2695 O O . GLY B 1 45 ? -15.406 32.094 15.93 1 96.75 45 GLY B O 1
ATOM 2696 N N . GLY B 1 46 ? -14.32 30.75 14.461 1 94.94 46 GLY B N 1
ATOM 2697 C CA . GLY B 1 46 ? -15.461 29.906 14.156 1 94.94 46 GLY B CA 1
ATOM 2698 C C . GLY B 1 46 ? -15.984 30.094 12.75 1 94.94 46 GLY B C 1
ATOM 2699 O O . GLY B 1 46 ? -15.773 31.141 12.133 1 94.94 46 GLY B O 1
ATOM 2700 N N . SER B 1 47 ? -16.609 29.016 12.25 1 97.25 47 SER B N 1
ATOM 2701 C CA . SER B 1 47 ? -17.297 29 10.961 1 97.25 47 SER B CA 1
ATOM 2702 C C . SER B 1 47 ? -18.734 28.547 11.102 1 97.25 47 SER B C 1
ATOM 2704 O O . SER B 1 47 ? -19.016 27.453 11.594 1 97.25 47 SER B O 1
ATOM 2706 N N . SER B 1 48 ? -19.656 29.375 10.617 1 96.12 48 SER B N 1
ATOM 2707 C CA . SER B 1 48 ? -21.078 29.141 10.852 1 96.12 48 SER B CA 1
ATOM 2708 C C . SER B 1 48 ? -21.594 28.016 9.961 1 96.12 48 SER B C 1
ATOM 2710 O O . SER B 1 48 ? -22.672 27.453 10.227 1 96.12 48 SER B O 1
ATOM 2712 N N . ASP B 1 49 ? -20.906 27.656 8.906 1 97.19 49 ASP B N 1
ATOM 2713 C CA . ASP B 1 49 ? -21.406 26.656 7.969 1 97.19 49 ASP B CA 1
ATOM 2714 C C . ASP B 1 49 ? -20.578 25.375 8.023 1 97.19 49 ASP B C 1
ATOM 2716 O O . ASP B 1 49 ? -20.625 24.547 7.109 1 97.19 49 ASP B O 1
ATOM 2720 N N . PHE B 1 50 ? -19.797 25.266 9.062 1 96.88 50 PHE B N 1
ATOM 2721 C CA . PHE B 1 50 ? -19.016 24.062 9.305 1 96.88 50 PHE B CA 1
ATOM 2722 C C . PHE B 1 50 ? -19.328 23.484 10.672 1 96.88 50 PHE B C 1
ATOM 2724 O O . PHE B 1 50 ? -18.859 23.984 11.695 1 96.88 50 PHE B O 1
ATOM 2731 N N . GLU B 1 51 ? -20.031 22.391 10.719 1 96.12 51 GLU B N 1
ATOM 2732 C CA . GLU B 1 51 ? -20.578 21.828 11.945 1 96.12 51 GLU B CA 1
ATOM 2733 C C . GLU B 1 51 ? -19.484 21.562 12.977 1 96.12 51 GLU B C 1
ATOM 2735 O O . GLU B 1 51 ? -19.672 21.797 14.172 1 96.12 51 GLU B O 1
ATOM 2740 N N . LEU B 1 52 ? -18.344 21.078 12.555 1 95.5 52 LEU B N 1
ATOM 2741 C CA . LEU B 1 52 ? -17.266 20.781 13.477 1 95.5 52 LEU B CA 1
ATOM 2742 C C . LEU B 1 52 ? -16.719 22.062 14.102 1 95.5 52 LEU B C 1
ATOM 2744 O O . LEU B 1 52 ? -15.984 22 15.094 1 95.5 52 LEU B O 1
ATOM 2748 N N . SER B 1 53 ? -17.031 23.156 13.461 1 97.5 53 SER B N 1
ATOM 2749 C CA . SER B 1 53 ? -16.625 24.438 14.008 1 97.5 53 SER B CA 1
ATOM 2750 C C . SER B 1 53 ? -17.688 25.016 14.938 1 97.5 53 SER B C 1
ATOM 2752 O O . SER B 1 53 ? -17.484 25.109 16.141 1 97.5 53 SER B O 1
ATOM 2754 N N . TYR B 1 54 ? -18.875 25.219 14.461 1 97.19 54 TYR B N 1
ATOM 2755 C CA . TYR B 1 54 ? -19.891 25.953 15.219 1 97.19 54 TYR B CA 1
ATOM 2756 C C . TYR B 1 54 ? -20.375 25.125 16.406 1 97.19 54 TYR B C 1
ATOM 2758 O O . TYR B 1 54 ? -20.859 25.688 17.391 1 97.19 54 TYR B O 1
ATOM 2766 N N . SER B 1 55 ? -20.203 23.812 16.359 1 97.81 55 SER B N 1
ATOM 2767 C CA . SER B 1 55 ? -20.703 22.984 17.453 1 97.81 55 SER B CA 1
ATOM 2768 C C . SER B 1 55 ? -19.703 22.922 18.594 1 97.81 55 SER B C 1
ATOM 2770 O O . SER B 1 55 ? -20.031 22.5 19.703 1 97.81 55 SER B O 1
ATOM 2772 N N . ARG B 1 56 ? -18.438 23.406 18.359 1 98.12 56 ARG B N 1
ATOM 2773 C CA . ARG B 1 56 ? -17.391 23.156 19.344 1 98.12 56 ARG B CA 1
ATOM 2774 C C . ARG B 1 56 ? -16.812 24.469 19.875 1 98.12 56 ARG B C 1
ATOM 2776 O O . ARG B 1 56 ? -16.281 24.516 20.984 1 98.12 56 ARG B O 1
ATOM 2783 N N . VAL B 1 57 ? -16.875 25.516 19.109 1 98.38 57 VAL B N 1
ATOM 2784 C CA . VAL B 1 57 ? -16.141 26.734 19.391 1 98.38 57 VAL B CA 1
ATOM 2785 C C . VAL B 1 57 ? -16.531 27.297 20.75 1 98.38 57 VAL B C 1
ATOM 2787 O O . VAL B 1 57 ? -15.688 27.75 21.516 1 98.38 57 VAL B O 1
ATOM 2790 N N . GLY B 1 58 ? -17.797 27.297 21.094 1 98.25 58 GLY B N 1
ATOM 2791 C CA . GLY B 1 58 ? -18.25 27.797 22.375 1 98.25 58 GLY B CA 1
ATOM 2792 C C . GLY B 1 58 ? -17.688 27.016 23.547 1 98.25 58 GLY B C 1
ATOM 2793 O O . GLY B 1 58 ? -17.156 27.594 24.484 1 98.25 58 GLY B O 1
ATOM 2794 N N . GLY B 1 59 ? -17.828 25.688 23.5 1 98.38 59 GLY B N 1
ATOM 2795 C CA . GLY B 1 59 ? -17.344 24.828 24.562 1 98.38 59 GLY B CA 1
ATOM 2796 C C . GLY B 1 59 ? -15.844 24.953 24.781 1 98.38 59 GLY B C 1
ATOM 2797 O O . GLY B 1 59 ? -15.375 25.016 25.922 1 98.38 59 GLY B O 1
ATOM 2798 N N . PHE B 1 60 ? -15.109 24.984 23.719 1 98.5 60 PHE B N 1
ATOM 2799 C CA . PHE B 1 60 ? -13.656 25.094 23.812 1 98.5 60 PHE B CA 1
ATOM 2800 C C . PHE B 1 60 ? -13.25 26.469 24.328 1 98.5 60 PHE B C 1
ATOM 2802 O O . PHE B 1 60 ? -12.305 26.578 25.109 1 98.5 60 PHE B O 1
ATOM 2809 N N . THR B 1 61 ? -13.945 27.5 23.922 1 98.62 61 THR B N 1
ATOM 2810 C CA . THR B 1 61 ? -13.688 28.844 24.422 1 98.62 61 THR B CA 1
ATOM 2811 C C . THR B 1 61 ? -13.875 28.906 25.938 1 98.62 61 THR B C 1
ATOM 2813 O O . THR B 1 61 ? -13.023 29.422 26.656 1 98.62 61 THR B O 1
ATOM 2816 N N . ASP B 1 62 ? -14.93 28.312 26.391 1 98.56 62 ASP B N 1
ATOM 2817 C CA . ASP B 1 62 ? -15.219 28.281 27.828 1 98.56 62 ASP B CA 1
ATOM 2818 C C . ASP B 1 62 ? -14.125 27.547 28.594 1 98.56 62 ASP B C 1
ATOM 2820 O O . ASP B 1 62 ? -13.695 27.984 29.656 1 98.56 62 ASP B O 1
ATOM 2824 N N . ARG B 1 63 ? -13.703 26.484 28.062 1 98.19 63 ARG B N 1
ATOM 2825 C CA . ARG B 1 63 ? -12.68 25.688 28.734 1 98.19 63 ARG B CA 1
ATOM 2826 C C . ARG B 1 63 ? -11.367 26.453 28.828 1 98.19 63 ARG B C 1
ATOM 2828 O O . ARG B 1 63 ? -10.711 26.453 29.875 1 98.19 63 ARG B O 1
ATOM 2835 N N . LEU B 1 64 ? -10.969 27.109 27.734 1 98.44 64 LEU B N 1
ATOM 2836 C CA . LEU B 1 64 ? -9.727 27.875 27.719 1 98.44 64 LEU B CA 1
ATOM 2837 C C . LEU B 1 64 ? -9.797 29.047 28.688 1 98.44 64 LEU B C 1
ATOM 2839 O O . LEU B 1 64 ? -8.844 29.312 29.438 1 98.44 64 LEU B O 1
ATOM 2843 N N . ARG B 1 65 ? -10.914 29.672 28.688 1 98.31 65 ARG B N 1
ATOM 2844 C CA . ARG B 1 65 ? -11.125 30.828 29.578 1 98.31 65 ARG B CA 1
ATOM 2845 C C . ARG B 1 65 ? -11.156 30.391 31.031 1 98.31 65 ARG B C 1
ATOM 2847 O O . ARG B 1 65 ? -10.43 30.938 31.875 1 98.31 65 ARG B O 1
ATOM 2854 N N . ASP B 1 66 ? -11.914 29.359 31.359 1 98.19 66 ASP B N 1
ATOM 2855 C CA . ASP B 1 66 ? -12.266 29.047 32.75 1 98.19 66 ASP B CA 1
ATOM 2856 C C . ASP B 1 66 ? -11.25 28.078 33.375 1 98.19 66 ASP B C 1
ATOM 2858 O O . ASP B 1 66 ? -10.945 28.188 34.562 1 98.19 66 ASP B O 1
ATOM 2862 N N . GLN B 1 67 ? -10.766 27.188 32.594 1 97 67 GLN B N 1
ATOM 2863 C CA . GLN B 1 67 ? -9.867 26.188 33.156 1 97 67 GLN B CA 1
ATOM 2864 C C . GLN B 1 67 ? -8.414 26.625 33.031 1 97 67 GLN B C 1
ATOM 2866 O O . GLN B 1 67 ? -7.578 26.25 33.875 1 97 67 GLN B O 1
ATOM 2871 N N . TYR B 1 68 ? -8.102 27.438 32 1 97.25 68 TYR B N 1
ATOM 2872 C CA . TYR B 1 68 ? -6.695 27.734 31.766 1 97.25 68 TYR B CA 1
ATOM 2873 C C . TYR B 1 68 ? -6.422 29.234 31.906 1 97.25 68 TYR B C 1
ATOM 2875 O O . TYR B 1 68 ? -5.301 29.688 31.688 1 97.25 68 TYR B O 1
ATOM 2883 N N . ASP B 1 69 ? -7.414 30.016 32.219 1 97.38 69 ASP B N 1
ATOM 2884 C CA . ASP B 1 69 ? -7.301 31.453 32.5 1 97.38 69 ASP B CA 1
ATOM 2885 C C . ASP B 1 69 ? -6.777 32.188 31.281 1 97.38 69 ASP B C 1
ATOM 2887 O O . ASP B 1 69 ? -5.91 33.062 31.406 1 97.38 69 ASP B O 1
ATOM 2891 N N . VAL B 1 70 ? -7.234 31.812 30.109 1 98.69 70 VAL B N 1
ATOM 2892 C CA . VAL B 1 70 ? -6.848 32.469 28.859 1 98.69 70 VAL B CA 1
ATOM 2893 C C . VAL B 1 70 ? -7.727 33.688 28.625 1 98.69 70 VAL B C 1
ATOM 2895 O O . VAL B 1 70 ? -8.953 33.625 28.766 1 98.69 70 VAL B O 1
ATOM 2898 N N . ASP B 1 71 ? -7.121 34.812 28.359 1 98.81 71 ASP B N 1
ATOM 2899 C CA . ASP B 1 71 ? -7.863 36.031 28 1 98.81 71 ASP B CA 1
ATOM 2900 C C . ASP B 1 71 ? -8.492 35.906 26.625 1 98.81 71 ASP B C 1
ATOM 2902 O O . ASP B 1 71 ? -7.789 35.656 25.641 1 98.81 71 ASP B O 1
ATOM 2906 N N . ILE B 1 72 ? -9.789 36.062 26.516 1 98.81 72 ILE B N 1
ATOM 2907 C CA . ILE B 1 72 ? -10.469 36 25.234 1 98.81 72 ILE B CA 1
ATOM 2908 C C . ILE B 1 72 ? -10.555 37.375 24.594 1 98.81 72 ILE B C 1
ATOM 2910 O O . ILE B 1 72 ? -11.25 38.25 25.109 1 98.81 72 ILE B O 1
ATOM 2914 N N . ALA B 1 73 ? -9.867 37.531 23.5 1 98.69 73 ALA B N 1
ATOM 2915 C CA . ALA B 1 73 ? -9.781 38.812 22.797 1 98.69 73 ALA B CA 1
ATOM 2916 C C . ALA B 1 73 ? -10.891 38.938 21.75 1 98.69 73 ALA B C 1
ATOM 2918 O O . ALA B 1 73 ? -11.57 37.969 21.438 1 98.69 73 ALA B O 1
ATOM 2919 N N . ASP B 1 74 ? -11.016 40.188 21.203 1 97.69 74 ASP B N 1
ATOM 2920 C CA . ASP B 1 74 ? -12.125 40.469 20.297 1 97.69 74 ASP B CA 1
ATOM 2921 C C . ASP B 1 74 ? -11.664 40.406 18.844 1 97.69 74 ASP B C 1
ATOM 2923 O O . ASP B 1 74 ? -12.477 40.531 17.922 1 97.69 74 ASP B O 1
ATOM 2927 N N . SER B 1 75 ? -10.336 40.188 18.656 1 98.56 75 SER B N 1
ATOM 2928 C CA . SER B 1 75 ? -9.82 40.125 17.297 1 98.56 75 SER B CA 1
ATOM 2929 C C . SER B 1 75 ? -8.5 39.375 17.234 1 98.56 75 SER B C 1
ATOM 2931 O O . SER B 1 75 ? -7.789 39.281 18.25 1 98.56 75 SER B O 1
ATOM 2933 N N . PRO B 1 76 ? -8.164 38.844 16.047 1 98.81 76 PRO B N 1
ATOM 2934 C CA . PRO B 1 76 ? -6.848 38.25 15.867 1 98.81 76 PRO B CA 1
ATOM 2935 C C . PRO B 1 76 ? -5.703 39.219 16.125 1 98.81 76 PRO B C 1
ATOM 2937 O O . PRO B 1 76 ? -4.676 38.844 16.688 1 98.81 76 PRO B O 1
ATOM 2940 N N . GLU B 1 77 ? -5.855 40.469 15.758 1 98.88 77 GLU B N 1
ATOM 2941 C CA . GLU B 1 77 ? -4.82 41.469 15.953 1 98.88 77 GLU B CA 1
ATOM 2942 C C . GLU B 1 77 ? -4.539 41.688 17.438 1 98.88 77 GLU B C 1
ATOM 2944 O O . GLU B 1 77 ? -3.387 41.875 17.828 1 98.88 77 GLU B O 1
ATOM 2949 N N . ALA B 1 78 ? -5.613 41.719 18.203 1 98.88 78 ALA B N 1
ATOM 2950 C CA . ALA B 1 78 ? -5.445 41.906 19.641 1 98.88 78 ALA B CA 1
ATOM 2951 C C . ALA B 1 78 ? -4.641 40.75 20.25 1 98.88 78 ALA B C 1
ATOM 2953 O O . ALA B 1 78 ? -3.824 40.969 21.141 1 98.88 78 ALA B O 1
ATOM 2954 N N . VAL B 1 79 ? -4.887 39.531 19.766 1 98.88 79 VAL B N 1
ATOM 2955 C CA . VAL B 1 79 ? -4.113 38.375 20.203 1 98.88 79 VAL B CA 1
ATOM 2956 C C . VAL B 1 79 ? -2.648 38.562 19.812 1 98.88 79 VAL B C 1
ATOM 2958 O O . VAL B 1 79 ? -1.755 38.375 20.656 1 98.88 79 VAL B O 1
ATOM 2961 N N . ALA B 1 80 ? -2.404 38.938 18.547 1 98.81 80 ALA B N 1
ATOM 2962 C CA . ALA B 1 80 ? -1.041 39.094 18.047 1 98.81 80 ALA B CA 1
ATOM 2963 C C . ALA B 1 80 ? -0.284 40.156 18.828 1 98.81 80 ALA B C 1
ATOM 2965 O O . ALA B 1 80 ? 0.911 40 19.109 1 98.81 80 ALA B O 1
ATOM 2966 N N . GLU B 1 81 ? -0.965 41.188 19.219 1 98.5 81 GLU B N 1
ATOM 2967 C CA . GLU B 1 81 ? -0.345 42.281 19.984 1 98.5 81 GLU B CA 1
ATOM 2968 C C . GLU B 1 81 ? 0.076 41.781 21.375 1 98.5 81 GLU B C 1
ATOM 2970 O O . GLU B 1 81 ? 1.109 42.219 21.891 1 98.5 81 GLU B O 1
ATOM 2975 N N . ALA B 1 82 ? -0.653 40.906 21.922 1 98.5 82 ALA B N 1
ATOM 2976 C CA . ALA B 1 82 ? -0.517 40.562 23.344 1 98.5 82 ALA B CA 1
ATOM 2977 C C . ALA B 1 82 ? 0.433 39.375 23.516 1 98.5 82 ALA B C 1
ATOM 2979 O O . ALA B 1 82 ? 0.784 39.031 24.641 1 98.5 82 ALA B O 1
ATOM 2980 N N . CYS B 1 83 ? 0.944 38.75 22.453 1 98.69 83 CYS B N 1
ATOM 2981 C CA . CYS B 1 83 ? 1.636 37.5 22.625 1 98.69 83 CYS B CA 1
ATOM 2982 C C . CYS B 1 83 ? 2.975 37.5 21.891 1 98.69 83 CYS B C 1
ATOM 2984 O O . CYS B 1 83 ? 3.285 38.438 21.172 1 98.69 83 CYS B O 1
ATOM 2986 N N . ASP B 1 84 ? 3.807 36.469 22.109 1 98.69 84 ASP B N 1
ATOM 2987 C CA . ASP B 1 84 ? 5.141 36.312 21.547 1 98.69 84 ASP B CA 1
ATOM 2988 C C . ASP B 1 84 ? 5.113 35.406 20.312 1 98.69 84 ASP B C 1
ATOM 2990 O O . ASP B 1 84 ? 5.996 35.5 19.453 1 98.69 84 ASP B O 1
ATOM 2994 N N . ALA B 1 85 ? 4.176 34.531 20.25 1 98.88 85 ALA B N 1
ATOM 2995 C CA . ALA B 1 85 ? 3.982 33.531 19.188 1 98.88 85 ALA B CA 1
ATOM 2996 C C . ALA B 1 85 ? 2.514 33.125 19.078 1 98.88 85 ALA B C 1
ATOM 2998 O O . ALA B 1 85 ? 1.72 33.406 19.984 1 98.88 85 ALA B O 1
ATOM 2999 N N . ILE B 1 86 ? 2.137 32.531 17.922 1 98.94 86 ILE B N 1
ATOM 3000 C CA . ILE B 1 86 ? 0.708 32.344 17.688 1 98.94 86 ILE B CA 1
ATOM 3001 C C . ILE B 1 86 ? 0.444 30.938 17.172 1 98.94 86 ILE B C 1
ATOM 3003 O O . ILE B 1 86 ? 1.143 30.469 16.266 1 98.94 86 ILE B O 1
ATOM 3007 N N . LEU B 1 87 ? -0.521 30.25 17.75 1 98.88 87 LEU B N 1
ATOM 3008 C CA . LEU B 1 87 ? -1.164 29.047 17.203 1 98.88 87 LEU B CA 1
ATOM 3009 C C . LEU B 1 87 ? -2.453 29.422 16.469 1 98.88 87 LEU B C 1
ATOM 3011 O O . LEU B 1 87 ? -3.434 29.828 17.109 1 98.88 87 LEU B O 1
ATOM 3015 N N . LEU B 1 88 ? -2.414 29.375 15.164 1 98.88 88 LEU B N 1
ATOM 3016 C CA . LEU B 1 88 ? -3.631 29.531 14.375 1 98.88 88 LEU B CA 1
ATOM 3017 C C . LEU B 1 88 ? -4.309 28.172 14.148 1 98.88 88 LEU B C 1
ATOM 3019 O O . LEU B 1 88 ? -3.904 27.422 13.266 1 98.88 88 LEU B O 1
ATOM 3023 N N . THR B 1 89 ? -5.469 27.875 14.883 1 98.5 89 THR B N 1
ATOM 3024 C CA . THR B 1 89 ? -5.965 26.516 15 1 98.5 89 THR B CA 1
ATOM 3025 C C . THR B 1 89 ? -7.418 26.438 14.539 1 98.5 89 THR B C 1
ATOM 3027 O O . THR B 1 89 ? -8.164 25.547 14.977 1 98.5 89 THR B O 1
ATOM 3030 N N . SER B 1 90 ? -7.855 27.453 13.711 1 98.38 90 SER B N 1
ATOM 3031 C CA . SER B 1 90 ? -9.188 27.281 13.141 1 98.38 90 SER B CA 1
ATOM 3032 C C . SER B 1 90 ? -9.305 25.969 12.391 1 98.38 90 SER B C 1
ATOM 3034 O O . SER B 1 90 ? -8.438 25.625 11.578 1 98.38 90 SER B O 1
ATOM 3036 N N . VAL B 1 91 ? -10.406 25.203 12.656 1 97.62 91 VAL B N 1
ATOM 3037 C CA . VAL B 1 91 ? -10.578 23.891 12.055 1 97.62 91 VAL B CA 1
ATOM 3038 C C . VAL B 1 91 ? -10.852 24.031 10.562 1 97.62 91 VAL B C 1
ATOM 3040 O O . VAL B 1 91 ? -10.492 23.141 9.773 1 97.62 91 VAL B O 1
ATOM 3043 N N . ASP B 1 92 ? -11.461 25.172 10.141 1 97.88 92 ASP B N 1
ATOM 3044 C CA . ASP B 1 92 ? -11.828 25.453 8.758 1 97.88 92 ASP B CA 1
ATOM 3045 C C . ASP B 1 92 ? -10.648 26.047 7.988 1 97.88 92 ASP B C 1
ATOM 3047 O O . ASP B 1 92 ? -10.312 27.219 8.164 1 97.88 92 ASP B O 1
ATOM 3051 N N . GLY B 1 93 ? -10.047 25.219 7.078 1 98 93 GLY B N 1
ATOM 3052 C CA . GLY B 1 93 ? -8.898 25.672 6.309 1 98 93 GLY B CA 1
ATOM 3053 C C . GLY B 1 93 ? -9.203 26.875 5.422 1 98 93 GLY B C 1
ATOM 3054 O O . GLY B 1 93 ? -8.297 27.594 5.004 1 98 93 GLY B O 1
ATOM 3055 N N . ARG B 1 94 ? -10.477 27.25 5.176 1 97.88 94 ARG B N 1
ATOM 3056 C CA . ARG B 1 94 ? -10.898 28.344 4.305 1 97.88 94 ARG B CA 1
ATOM 3057 C C . ARG B 1 94 ? -10.594 29.703 4.941 1 97.88 94 ARG B C 1
ATOM 3059 O O . ARG B 1 94 ? -10.43 30.703 4.238 1 97.88 94 ARG B O 1
ATOM 3066 N N . VAL B 1 95 ? -10.461 29.719 6.234 1 98.31 95 VAL B N 1
ATOM 3067 C CA . VAL B 1 95 ? -10.359 31.016 6.898 1 98.31 95 VAL B CA 1
ATOM 3068 C C . VAL B 1 95 ? -8.898 31.344 7.191 1 98.31 95 VAL B C 1
ATOM 3070 O O . VAL B 1 95 ? -8.562 32.469 7.555 1 98.31 95 VAL B O 1
ATOM 3073 N N . HIS B 1 96 ? -8.008 30.391 7.02 1 98.81 96 HIS B N 1
ATOM 3074 C CA . HIS B 1 96 ? -6.609 30.547 7.398 1 98.81 96 HIS B CA 1
ATOM 3075 C C . HIS B 1 96 ? -5.957 31.688 6.641 1 98.81 96 HIS B C 1
ATOM 3077 O O . HIS B 1 96 ? -5.242 32.5 7.23 1 98.81 96 HIS B O 1
ATOM 3083 N N . PRO B 1 97 ? -6.191 31.828 5.312 1 98.69 97 PRO B N 1
ATOM 3084 C CA . PRO B 1 97 ? -5.531 32.906 4.59 1 98.69 97 PRO B CA 1
ATOM 3085 C C . PRO B 1 97 ? -5.883 34.281 5.152 1 98.69 97 PRO B C 1
ATOM 3087 O O . PRO B 1 97 ? -4.996 35.125 5.367 1 98.69 97 PRO B O 1
ATOM 3090 N N . GLU B 1 98 ? -7.098 34.5 5.406 1 98.69 98 GLU B N 1
ATOM 3091 C CA . GLU B 1 98 ? -7.523 35.812 5.93 1 98.69 98 GLU B CA 1
ATOM 3092 C C . GLU B 1 98 ? -7.035 36 7.359 1 98.69 98 GLU B C 1
ATOM 3094 O O . GLU B 1 98 ? -6.59 37.094 7.719 1 98.69 98 GLU B O 1
ATOM 3099 N N . GLN B 1 99 ? -7.152 35 8.195 1 98.81 99 GLN B N 1
ATOM 3100 C CA . GLN B 1 99 ? -6.672 35.125 9.57 1 98.81 99 GLN B CA 1
ATOM 3101 C C . GLN B 1 99 ? -5.176 35.406 9.609 1 98.81 99 GLN B C 1
ATOM 3103 O O . GLN B 1 99 ? -4.723 36.25 10.391 1 98.81 99 GLN B O 1
ATOM 3108 N N . PHE B 1 100 ? -4.422 34.719 8.781 1 98.88 100 PHE B N 1
ATOM 3109 C CA . PHE B 1 100 ? -2.982 34.969 8.734 1 98.88 100 PHE B CA 1
ATOM 3110 C C . PHE B 1 100 ? -2.682 36.375 8.227 1 98.88 100 PHE B C 1
ATOM 3112 O O . PHE B 1 100 ? -1.798 37.062 8.758 1 98.88 100 PHE B O 1
ATOM 3119 N N . ARG B 1 101 ? -3.402 36.781 7.188 1 98.81 101 ARG B N 1
ATOM 3120 C CA . ARG B 1 101 ? -3.209 38.125 6.645 1 98.81 101 ARG B CA 1
ATOM 3121 C C . ARG B 1 101 ? -3.338 39.188 7.734 1 98.81 101 ARG B C 1
ATOM 3123 O O . ARG B 1 101 ? -2.582 40.156 7.754 1 98.81 101 ARG B O 1
ATOM 3130 N N . ARG B 1 102 ? -4.207 39 8.641 1 98.75 102 ARG B N 1
ATOM 3131 C CA . ARG B 1 102 ? -4.508 39.969 9.695 1 98.75 102 ARG B CA 1
ATOM 3132 C C . ARG B 1 102 ? -3.381 40.031 10.719 1 98.75 102 ARG B C 1
ATOM 3134 O O . ARG B 1 102 ? -3.266 41 11.461 1 98.75 102 ARG B O 1
ATOM 3141 N N . ILE B 1 103 ? -2.518 39 10.766 1 98.81 103 ILE B N 1
ATOM 3142 C CA . ILE B 1 103 ? -1.559 38.969 11.867 1 98.81 103 ILE B CA 1
ATOM 3143 C C . ILE B 1 103 ? -0.137 38.938 11.312 1 98.81 103 ILE B C 1
ATOM 3145 O O . ILE B 1 103 ? 0.832 39.125 12.055 1 98.81 103 ILE B O 1
ATOM 3149 N N . ALA B 1 104 ? 0.049 38.75 10.016 1 98.69 104 ALA B N 1
ATOM 3150 C CA . ALA B 1 104 ? 1.357 38.531 9.398 1 98.69 104 ALA B CA 1
ATOM 3151 C C . ALA B 1 104 ? 2.289 39.719 9.695 1 98.69 104 ALA B C 1
ATOM 3153 O O . ALA B 1 104 ? 3.48 39.531 9.953 1 98.69 104 ALA B O 1
ATOM 3154 N N . GLY B 1 105 ? 1.786 40.875 9.75 1 98.38 105 GLY B N 1
ATOM 3155 C CA . GLY B 1 105 ? 2.578 42.094 9.906 1 98.38 105 GLY B CA 1
ATOM 3156 C C . GLY B 1 105 ? 3.148 42.25 11.305 1 98.38 105 GLY B C 1
ATOM 3157 O O . GLY B 1 105 ? 4.047 43.062 11.523 1 98.38 105 GLY B O 1
ATOM 3158 N N . PHE B 1 106 ? 2.654 41.5 12.289 1 98.62 106 PHE B N 1
ATOM 3159 C CA . PHE B 1 106 ? 3.199 41.531 13.641 1 98.62 106 PHE B CA 1
ATOM 3160 C C . PHE B 1 106 ? 4.52 40.781 13.711 1 98.62 106 PHE B C 1
ATOM 3162 O O . PHE B 1 106 ? 5.246 40.875 14.695 1 98.62 106 PHE B O 1
ATOM 3169 N N . ARG B 1 107 ? 4.832 39.938 12.68 1 98.5 107 ARG B N 1
ATOM 3170 C CA . ARG B 1 107 ? 6.117 39.281 12.461 1 98.5 107 ARG B CA 1
ATOM 3171 C C . ARG B 1 107 ? 6.441 38.312 13.594 1 98.5 107 ARG B C 1
ATOM 3173 O O . ARG B 1 107 ? 7.609 38.125 13.938 1 98.5 107 ARG B O 1
ATOM 3180 N N . LYS B 1 108 ? 5.367 37.844 14.281 1 98.56 108 LYS B N 1
ATOM 3181 C CA . LYS B 1 108 ? 5.516 36.812 15.289 1 98.56 108 LYS B CA 1
ATOM 3182 C C . LYS B 1 108 ? 5.496 35.406 14.648 1 98.56 108 LYS B C 1
ATOM 3184 O O . LYS B 1 108 ? 4.797 35.188 13.656 1 98.56 108 LYS B O 1
ATOM 3189 N N . PRO B 1 109 ? 6.293 34.438 15.227 1 98.88 109 PRO B N 1
ATOM 3190 C CA . PRO B 1 109 ? 6.184 33.062 14.711 1 98.88 109 PRO B CA 1
ATOM 3191 C C . PRO B 1 109 ? 4.762 32.5 14.797 1 98.88 109 PRO B C 1
ATOM 3193 O O . PRO B 1 109 ? 4.078 32.719 15.805 1 98.88 109 PRO B O 1
ATOM 3196 N N . VAL B 1 110 ? 4.324 31.812 13.695 1 98.94 110 VAL B N 1
ATOM 3197 C CA . VAL B 1 110 ? 2.949 31.344 13.625 1 98.94 110 VAL B CA 1
ATOM 3198 C C . VAL B 1 110 ? 2.934 29.875 13.188 1 98.94 110 VAL B C 1
ATOM 3200 O O . VAL B 1 110 ? 3.559 29.516 12.188 1 98.94 110 VAL B O 1
ATOM 3203 N N . PHE B 1 111 ? 2.285 29.031 13.953 1 98.94 111 PHE B N 1
ATOM 3204 C CA . PHE B 1 111 ? 1.876 27.719 13.484 1 98.94 111 PHE B CA 1
ATOM 3205 C C . PHE B 1 111 ? 0.444 27.75 12.961 1 98.94 111 PHE B C 1
ATOM 3207 O O . PHE B 1 111 ? -0.463 28.219 13.648 1 98.94 111 PHE B O 1
ATOM 3214 N N . VAL B 1 112 ? 0.237 27.297 11.781 1 98.88 112 VAL B N 1
ATOM 3215 C CA . VAL B 1 112 ? -1.102 27.172 11.211 1 98.88 112 VAL B CA 1
ATOM 3216 C C . VAL B 1 112 ? -1.503 25.688 11.164 1 98.88 112 VAL B C 1
ATOM 3218 O O . VAL B 1 112 ? -0.823 24.875 10.531 1 98.88 112 VAL B O 1
ATOM 3221 N N . ASP B 1 113 ? -2.553 25.328 11.789 1 98.25 113 ASP B N 1
ATOM 3222 C CA . ASP B 1 113 ? -3.016 23.938 11.812 1 98.25 113 ASP B CA 1
ATOM 3223 C C . ASP B 1 113 ? -3.414 23.484 10.414 1 98.25 113 ASP B C 1
ATOM 3225 O O . ASP B 1 113 ? -3.689 24.297 9.531 1 98.25 113 ASP B O 1
ATOM 3229 N N . LYS B 1 114 ? -3.396 22.203 10.219 1 98.31 114 LYS B N 1
ATOM 3230 C CA . LYS B 1 114 ? -3.699 21.625 8.914 1 98.31 114 LYS B CA 1
ATOM 3231 C C . LYS B 1 114 ? -5.199 21.625 8.648 1 98.31 114 LYS B C 1
ATOM 3233 O O . LYS B 1 114 ? -6.004 21.547 9.578 1 98.31 114 LYS B O 1
ATOM 3238 N N . PRO B 1 115 ? -5.652 21.672 7.418 1 98.19 115 PRO B N 1
ATOM 3239 C CA . PRO B 1 115 ? -4.762 22 6.301 1 98.19 115 PRO B CA 1
ATOM 3240 C C . PRO B 1 115 ? -4.398 23.484 6.254 1 98.19 115 PRO B C 1
ATOM 3242 O O . PRO B 1 115 ? -5.168 24.328 6.727 1 98.19 115 PRO B O 1
ATOM 3245 N N . LEU B 1 116 ? -3.227 23.828 5.688 1 98.69 116 LEU B N 1
ATOM 3246 C CA . LEU B 1 116 ? -2.789 25.219 5.582 1 98.69 116 LEU B CA 1
ATOM 3247 C C . LEU B 1 116 ? -3.842 26.062 4.875 1 98.69 116 LEU B C 1
ATOM 3249 O O . LEU B 1 116 ? -4.133 27.188 5.301 1 98.69 116 LEU B O 1
ATOM 3253 N N . ALA B 1 117 ? -4.371 25.578 3.836 1 98.38 117 ALA B N 1
ATOM 3254 C CA . ALA B 1 117 ? -5.426 26.141 3.002 1 98.38 117 ALA B CA 1
ATOM 3255 C C . ALA B 1 117 ? -6.148 25.062 2.217 1 98.38 117 ALA B C 1
ATOM 3257 O O . ALA B 1 117 ? -5.742 23.891 2.24 1 98.38 117 ALA B O 1
ATOM 3258 N N . VAL B 1 118 ? -7.242 25.469 1.512 1 98.31 118 VAL B N 1
ATOM 3259 C CA . VAL B 1 118 ? -7.988 24.438 0.794 1 98.31 118 VAL B CA 1
ATOM 3260 C C . VAL B 1 118 ? -7.836 24.641 -0.711 1 98.31 118 VAL B C 1
ATOM 3262 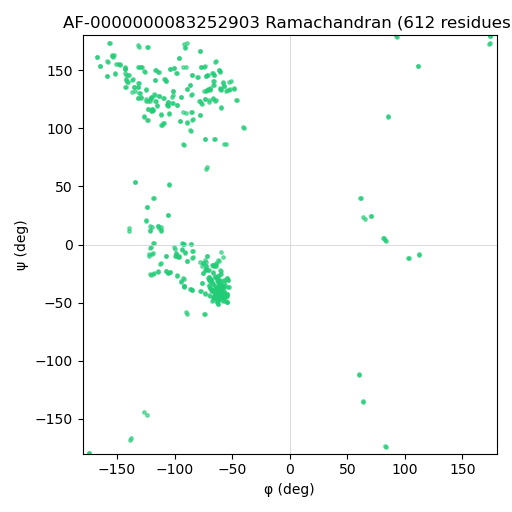O O . VAL B 1 118 ? -8.609 24.094 -1.501 1 98.31 118 VAL B O 1
ATOM 3265 N N . THR B 1 119 ? -6.926 25.484 -1.118 1 97.69 119 THR B N 1
ATOM 3266 C CA . THR B 1 119 ? -6.422 25.625 -2.48 1 97.69 119 THR B CA 1
ATOM 3267 C C . THR B 1 119 ? -4.93 25.938 -2.475 1 97.69 119 THR B C 1
ATOM 3269 O O . THR B 1 119 ? -4.414 26.516 -1.522 1 97.69 119 THR B O 1
ATOM 3272 N N . SER B 1 120 ? -4.262 25.547 -3.527 1 97 120 SER B N 1
ATOM 3273 C CA . SER B 1 120 ? -2.84 25.859 -3.627 1 97 120 SER B CA 1
ATOM 3274 C C . SER B 1 120 ? -2.611 27.359 -3.785 1 97 120 SER B C 1
ATOM 3276 O O . SER B 1 120 ? -1.611 27.891 -3.303 1 97 120 SER B O 1
ATOM 3278 N N . ALA B 1 121 ? -3.51 28.047 -4.418 1 97.56 121 ALA B N 1
ATOM 3279 C CA . ALA B 1 121 ? -3.41 29.5 -4.562 1 97.56 121 ALA B CA 1
ATOM 3280 C C . ALA B 1 121 ? -3.428 30.188 -3.201 1 97.56 121 ALA B C 1
ATOM 3282 O O . ALA B 1 121 ? -2.627 31.078 -2.945 1 97.56 121 ALA B O 1
ATOM 3283 N N . ASP B 1 122 ? -4.332 29.781 -2.34 1 98.38 122 ASP B N 1
ATOM 3284 C CA . ASP B 1 122 ? -4.414 30.344 -0.996 1 98.38 122 ASP B CA 1
ATOM 3285 C C . ASP B 1 122 ? -3.164 30 -0.184 1 98.38 122 ASP B C 1
ATOM 3287 O O . ASP B 1 122 ? -2.688 30.828 0.599 1 98.38 122 ASP B O 1
ATOM 3291 N N . ALA B 1 123 ? -2.697 28.812 -0.319 1 98.44 123 ALA B N 1
ATOM 3292 C CA . ALA B 1 123 ? -1.457 28.422 0.352 1 98.44 123 ALA B CA 1
ATOM 3293 C C . ALA B 1 123 ? -0.295 29.312 -0.1 1 98.44 123 ALA B C 1
ATOM 3295 O O . ALA B 1 123 ? 0.504 29.766 0.723 1 98.44 123 ALA B O 1
ATOM 3296 N N . GLU B 1 124 ? -0.222 29.547 -1.372 1 97.75 124 GLU B N 1
ATOM 3297 C CA . GLU B 1 124 ? 0.818 30.422 -1.923 1 97.75 124 GLU B CA 1
ATOM 3298 C C . GLU B 1 124 ? 0.685 31.844 -1.399 1 97.75 124 GLU B C 1
ATOM 3300 O O . GLU B 1 124 ? 1.688 32.531 -1.183 1 97.75 124 GLU B O 1
ATOM 3305 N N . ALA B 1 125 ? -0.495 32.25 -1.273 1 98.25 125 ALA B N 1
ATOM 3306 C CA . ALA B 1 125 ? -0.728 33.594 -0.726 1 98.25 125 ALA B CA 1
ATOM 3307 C C . ALA B 1 125 ? -0.187 33.719 0.697 1 98.25 125 ALA B C 1
ATOM 3309 O O . ALA B 1 125 ? 0.415 34.719 1.061 1 98.25 125 ALA B O 1
ATOM 3310 N N . ILE B 1 126 ? -0.409 32.688 1.487 1 98.75 126 ILE B N 1
ATOM 3311 C CA . ILE B 1 126 ? 0.125 32.688 2.844 1 98.75 126 ILE B CA 1
ATOM 3312 C C . ILE B 1 126 ? 1.651 32.719 2.799 1 98.75 126 ILE B C 1
ATOM 3314 O O . ILE B 1 126 ? 2.281 33.469 3.533 1 98.75 126 ILE B O 1
ATOM 3318 N N . LEU B 1 127 ? 2.223 31.891 1.93 1 98.56 127 LEU B N 1
ATOM 3319 C CA . LEU B 1 127 ? 3.674 31.859 1.778 1 98.56 127 LEU B CA 1
ATOM 3320 C C . LEU B 1 127 ? 4.211 33.25 1.383 1 98.56 127 LEU B C 1
ATOM 3322 O O . LEU B 1 127 ? 5.195 33.719 1.951 1 98.56 127 LEU B O 1
ATOM 3326 N N . SER B 1 128 ? 3.6 33.844 0.406 1 98.25 128 SER B N 1
ATOM 3327 C CA . SER B 1 128 ? 4.023 35.156 -0.073 1 98.25 128 SER B CA 1
ATOM 3328 C C . SER B 1 128 ? 3.982 36.188 1.043 1 98.25 128 SER B C 1
ATOM 3330 O O . SER B 1 128 ? 4.914 36.969 1.198 1 98.25 128 SER B O 1
ATOM 3332 N N . LEU B 1 129 ? 2.945 36.188 1.798 1 98.56 129 LEU B N 1
ATOM 3333 C CA . LEU B 1 129 ? 2.799 37.125 2.904 1 98.56 129 LEU B CA 1
ATOM 3334 C C . LEU B 1 129 ? 3.857 36.875 3.975 1 98.56 129 LEU B C 1
ATOM 3336 O O . LEU B 1 129 ? 4.414 37.812 4.535 1 98.56 129 LEU B O 1
ATOM 3340 N N . ALA B 1 130 ? 4.047 35.625 4.312 1 98.81 130 ALA B N 1
ATOM 3341 C CA . ALA B 1 130 ? 5.082 35.25 5.273 1 98.81 130 ALA B CA 1
ATOM 3342 C C . ALA B 1 130 ? 6.445 35.781 4.844 1 98.81 130 ALA B C 1
ATOM 3344 O O . ALA B 1 130 ? 7.191 36.344 5.664 1 98.81 130 ALA B O 1
ATOM 3345 N N . ARG B 1 131 ? 6.762 35.656 3.582 1 98.12 131 ARG B N 1
ATOM 3346 C CA . ARG B 1 131 ? 8.023 36.156 3.037 1 98.12 131 ARG B CA 1
ATOM 3347 C C . ARG B 1 131 ? 8.086 37.656 3.096 1 98.12 131 ARG B C 1
ATOM 3349 O O . ARG B 1 131 ? 9.117 38.25 3.473 1 98.12 131 ARG B O 1
ATOM 3356 N N . GLN B 1 132 ? 7.074 38.281 2.717 1 98.38 132 GLN B N 1
ATOM 3357 C CA . GLN B 1 132 ? 7.012 39.719 2.695 1 98.38 132 GLN B CA 1
ATOM 3358 C C . GLN B 1 132 ? 7.348 40.312 4.062 1 98.38 132 GLN B C 1
ATOM 3360 O O . GLN B 1 132 ? 8.117 41.281 4.164 1 98.38 132 GLN B O 1
ATOM 3365 N N . TYR B 1 133 ? 6.844 39.75 5.098 1 98.5 133 TYR B N 1
ATOM 3366 C CA . TYR B 1 133 ? 7 40.312 6.434 1 98.5 133 TYR B CA 1
ATOM 3367 C C . TYR B 1 133 ? 8.148 39.656 7.184 1 98.5 133 TYR B C 1
ATOM 3369 O O . TYR B 1 133 ? 8.523 40.094 8.273 1 98.5 133 TYR B O 1
ATOM 3377 N N . GLY B 1 134 ? 8.68 38.531 6.602 1 98.31 134 GLY B N 1
ATOM 3378 C CA . GLY B 1 134 ? 9.695 37.75 7.309 1 98.31 134 GLY B CA 1
ATOM 3379 C C . GLY B 1 134 ? 9.156 37 8.508 1 98.31 134 GLY B C 1
ATOM 3380 O O . GLY B 1 134 ? 9.859 36.812 9.5 1 98.31 134 GLY B O 1
ATOM 3381 N N . THR B 1 135 ? 7.875 36.719 8.5 1 98.62 135 THR B N 1
ATOM 3382 C CA . THR B 1 135 ? 7.219 36 9.594 1 98.62 135 THR B CA 1
ATOM 3383 C C . THR B 1 135 ? 7.492 34.5 9.5 1 98.62 135 THR B C 1
ATOM 3385 O O . THR B 1 135 ? 7.164 33.844 8.492 1 98.62 135 THR B O 1
ATOM 3388 N N . PRO B 1 136 ? 8.078 33.812 10.578 1 98.62 136 PRO B N 1
ATOM 3389 C CA . PRO B 1 136 ? 8.227 32.375 10.57 1 98.62 136 PRO B CA 1
ATOM 3390 C C . PRO B 1 136 ? 6.887 31.641 10.625 1 98.62 136 PRO B C 1
ATOM 3392 O O . PRO B 1 136 ? 6.047 31.953 11.469 1 98.62 136 PRO B O 1
ATOM 3395 N N . VAL B 1 137 ? 6.637 30.75 9.672 1 98.88 137 VAL B N 1
ATOM 3396 C CA . VAL B 1 137 ? 5.379 30.016 9.617 1 98.88 137 VAL B CA 1
ATOM 3397 C C . VAL B 1 137 ? 5.66 28.516 9.43 1 98.88 137 VAL B C 1
ATOM 3399 O O . VAL B 1 137 ? 6.535 28.141 8.648 1 98.88 137 VAL B O 1
ATOM 3402 N N . MET B 1 138 ? 4.953 27.719 10.195 1 98.81 138 MET B N 1
ATOM 3403 C CA . MET B 1 138 ? 4.977 26.266 10.055 1 98.81 138 MET B CA 1
ATOM 3404 C C . MET B 1 138 ? 3.559 25.703 10.016 1 98.81 138 MET B C 1
ATOM 3406 O O . MET B 1 138 ? 2.668 26.203 10.711 1 98.81 138 MET B O 1
ATOM 3410 N N . SER B 1 139 ? 3.303 24.766 9.188 1 98.88 139 SER B N 1
ATOM 3411 C CA . SER B 1 139 ? 2.062 24 9.117 1 98.88 139 SER B CA 1
ATOM 3412 C C . SER B 1 139 ? 2.334 22.531 8.781 1 98.88 139 SER B C 1
ATOM 3414 O O . SER B 1 139 ? 3.15 22.234 7.902 1 98.88 139 SER B O 1
ATOM 3416 N N . CYS B 1 140 ? 1.643 21.641 9.523 1 98.56 140 CYS B N 1
ATOM 3417 C CA . CYS B 1 140 ? 1.788 20.219 9.242 1 98.56 140 CYS B CA 1
ATOM 3418 C C . CYS B 1 140 ? 0.72 19.406 9.961 1 98.56 140 CYS B C 1
ATOM 3420 O O . CYS B 1 140 ? 0.044 19.922 10.852 1 98.56 140 CYS B O 1
ATOM 3422 N N . SER B 1 141 ? 0.526 18.219 9.484 1 98.5 141 SER B N 1
ATOM 3423 C CA . SER B 1 141 ? -0.2 17.203 10.25 1 98.5 141 SER B CA 1
ATOM 3424 C C . SER B 1 141 ? 0.64 16.688 11.414 1 98.5 141 SER B C 1
ATOM 3426 O O . SER B 1 141 ? 1.854 16.516 11.281 1 98.5 141 SER B O 1
ATOM 3428 N N . ALA B 1 142 ? -0.006 16.375 12.555 1 98.19 142 ALA B N 1
ATOM 3429 C CA . ALA B 1 142 ? 0.704 15.797 13.688 1 98.19 142 ALA B CA 1
ATOM 3430 C C . ALA B 1 142 ? 1.303 14.445 13.328 1 98.19 142 ALA B C 1
ATOM 3432 O O . ALA B 1 142 ? 2.33 14.039 13.875 1 98.19 142 ALA B O 1
ATOM 3433 N N . LEU B 1 143 ? 0.696 13.719 12.344 1 98.62 143 LEU B N 1
ATOM 3434 C CA . LEU B 1 143 ? 1.121 12.375 11.984 1 98.62 143 LEU B CA 1
ATOM 3435 C C . LEU B 1 143 ? 2.514 12.391 11.367 1 98.62 143 LEU B C 1
ATOM 3437 O O . LEU B 1 143 ? 3.225 11.383 11.391 1 98.62 143 LEU B O 1
ATOM 3441 N N . ARG B 1 144 ? 2.895 13.539 10.805 1 98.62 144 ARG B N 1
ATOM 3442 C CA . ARG B 1 144 ? 4.246 13.719 10.281 1 98.62 144 ARG B CA 1
ATOM 3443 C C . ARG B 1 144 ? 5.289 13.398 11.344 1 98.62 144 ARG B C 1
ATOM 3445 O O . ARG B 1 144 ? 6.383 12.93 11.023 1 98.62 144 ARG B O 1
ATOM 3452 N N . PHE B 1 145 ? 4.883 13.617 12.609 1 98.56 145 PHE B N 1
ATOM 3453 C CA . PHE B 1 145 ? 5.844 13.492 13.703 1 98.56 145 PHE B CA 1
ATOM 3454 C C . PHE B 1 145 ? 5.484 12.328 14.609 1 98.56 145 PHE B C 1
ATOM 3456 O O . PHE B 1 145 ? 5.895 12.289 15.773 1 98.56 145 PHE B O 1
ATOM 3463 N N . ALA B 1 146 ? 4.605 11.43 14.141 1 98.69 146 ALA B N 1
ATOM 3464 C CA . ALA B 1 146 ? 4.398 10.195 14.906 1 98.69 146 ALA B CA 1
ATOM 3465 C C . ALA B 1 146 ? 5.727 9.508 15.195 1 98.69 146 ALA B C 1
ATOM 3467 O O . ALA B 1 146 ? 6.551 9.328 14.297 1 98.69 146 ALA B O 1
ATOM 3468 N N . GLU B 1 147 ? 5.863 9.109 16.453 1 98.5 147 GLU B N 1
ATOM 3469 C CA . GLU B 1 147 ? 7.156 8.578 16.875 1 98.5 147 GLU B CA 1
ATOM 3470 C C . GLU B 1 147 ? 7.539 7.336 16.078 1 98.5 147 GLU B C 1
ATOM 3472 O O . GLU B 1 147 ? 8.703 7.16 15.719 1 98.5 147 GLU B O 1
ATOM 3477 N N . GLY B 1 148 ? 6.629 6.465 15.828 1 98.25 148 GLY B N 1
ATOM 3478 C CA . GLY B 1 148 ? 6.91 5.281 15.031 1 98.25 148 GLY B CA 1
ATOM 3479 C C . GLY B 1 148 ? 7.461 5.605 13.656 1 98.25 148 GLY B C 1
ATOM 3480 O O . GLY B 1 148 ? 8.383 4.945 13.18 1 98.25 148 GLY B O 1
ATOM 3481 N N . LEU B 1 149 ? 6.895 6.59 12.961 1 98.69 149 LEU B N 1
ATOM 3482 C CA . LEU B 1 149 ? 7.395 7.016 11.664 1 98.69 149 LEU B CA 1
ATOM 3483 C C . LEU B 1 149 ? 8.789 7.621 11.781 1 98.69 149 LEU B C 1
ATOM 3485 O O . LEU B 1 149 ? 9.68 7.297 11 1 98.69 149 LEU B O 1
ATOM 3489 N N . SER B 1 150 ? 8.93 8.492 12.812 1 98.44 150 SER B N 1
ATOM 3490 C CA . SER B 1 150 ? 10.234 9.109 13.039 1 98.44 150 SER B CA 1
ATOM 3491 C C . SER B 1 150 ? 11.312 8.055 13.258 1 98.44 150 SER B C 1
ATOM 3493 O O . SER B 1 150 ? 12.414 8.156 12.711 1 98.44 150 SER B O 1
ATOM 3495 N N . GLU B 1 151 ? 11 7.062 14.086 1 97.88 151 GLU B N 1
ATOM 3496 C CA . GLU B 1 151 ? 11.938 5.969 14.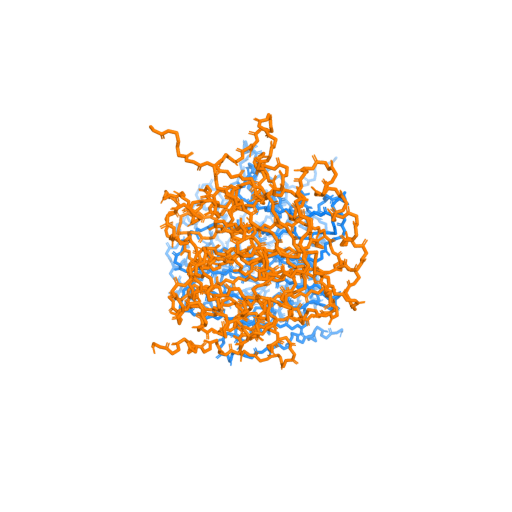336 1 97.88 151 GLU B CA 1
ATOM 3497 C C . GLU B 1 151 ? 12.273 5.227 13.047 1 97.88 151 GLU B C 1
ATOM 3499 O O . GLU B 1 151 ? 13.438 4.922 12.781 1 97.88 151 GLU B O 1
ATOM 3504 N N . ALA B 1 152 ? 11.281 4.918 12.242 1 98.06 152 ALA B N 1
ATOM 3505 C CA . ALA B 1 152 ? 11.484 4.219 10.977 1 98.06 152 ALA B CA 1
ATOM 3506 C C . ALA B 1 152 ? 12.375 5.035 10.039 1 98.06 152 ALA B C 1
ATOM 3508 O O . ALA B 1 152 ? 13.234 4.48 9.359 1 98.06 152 ALA B O 1
ATOM 3509 N N . LEU B 1 153 ? 12.211 6.32 10 1 98.12 153 LEU B N 1
ATOM 3510 C CA . LEU B 1 153 ? 12.945 7.195 9.094 1 98.12 153 LEU B CA 1
ATOM 3511 C C . LEU B 1 153 ? 14.398 7.336 9.523 1 98.12 153 LEU B C 1
ATOM 3513 O O . LEU B 1 153 ? 15.266 7.664 8.711 1 98.12 153 LEU B O 1
ATOM 3517 N N . ARG B 1 154 ? 14.664 7.062 10.781 1 97.12 154 ARG B N 1
ATOM 3518 C CA . ARG B 1 154 ? 16.016 7.207 11.297 1 97.12 154 ARG B CA 1
ATOM 3519 C C . ARG B 1 154 ? 16.797 5.898 11.164 1 97.12 154 ARG B C 1
ATOM 3521 O O . ARG B 1 154 ? 18 5.859 11.43 1 97.12 154 ARG B O 1
ATOM 3528 N N . ASP B 1 155 ? 16.094 4.844 10.75 1 96.19 155 ASP B N 1
ATOM 3529 C CA . ASP B 1 155 ? 16.75 3.545 10.641 1 96.19 155 ASP B CA 1
ATOM 3530 C C . ASP B 1 155 ? 17.688 3.498 9.438 1 96.19 155 ASP B C 1
ATOM 3532 O O . ASP B 1 155 ? 17.328 2.986 8.383 1 96.19 155 ASP B O 1
ATOM 3536 N N . GLU B 1 156 ? 18.859 3.822 9.602 1 93.31 156 GLU B N 1
ATOM 3537 C CA . GLU B 1 156 ? 19.844 3.906 8.531 1 93.31 156 GLU B CA 1
ATOM 3538 C C . GLU B 1 156 ? 20.219 2.52 8.008 1 93.31 156 GLU B C 1
ATOM 3540 O O . GLU B 1 156 ? 20.609 2.369 6.852 1 93.31 156 GLU B O 1
ATOM 3545 N N . ALA B 1 157 ? 20.141 1.591 8.844 1 96.06 157 ALA B N 1
ATOM 3546 C CA . ALA B 1 157 ? 20.516 0.23 8.469 1 96.06 157 ALA B CA 1
ATOM 3547 C C . ALA B 1 157 ? 19.594 -0.319 7.387 1 96.06 157 ALA B C 1
ATOM 3549 O O . ALA B 1 157 ? 19.984 -1.192 6.609 1 96.06 157 ALA B O 1
ATOM 3550 N N . ALA B 1 158 ? 18.438 0.289 7.238 1 95.75 158 ALA B N 1
ATOM 3551 C CA . ALA B 1 158 ? 17.453 -0.184 6.277 1 95.75 158 ALA B CA 1
ATOM 3552 C C . ALA B 1 158 ? 17.734 0.377 4.883 1 95.75 158 ALA B C 1
ATOM 3554 O O . ALA B 1 158 ? 17.062 0.013 3.916 1 95.75 158 ALA B O 1
ATOM 3555 N N . GLY B 1 159 ? 18.734 1.281 4.766 1 97.31 159 GLY B N 1
ATOM 3556 C CA . GLY B 1 159 ? 19.109 1.816 3.465 1 97.31 159 GLY B CA 1
ATOM 3557 C C . GLY B 1 159 ? 18.219 2.973 3.025 1 97.31 159 GLY B C 1
ATOM 3558 O O . GLY B 1 159 ? 17.406 3.467 3.803 1 97.31 159 GLY B O 1
ATOM 3559 N N . ARG B 1 160 ? 18.438 3.379 1.822 1 97.19 160 ARG B N 1
ATOM 3560 C CA . ARG B 1 160 ? 17.719 4.523 1.277 1 97.19 160 ARG B CA 1
ATOM 3561 C C . ARG B 1 160 ? 16.25 4.207 1.097 1 97.19 160 ARG B C 1
ATOM 3563 O O . ARG B 1 160 ? 15.875 3.057 0.84 1 97.19 160 ARG B O 1
ATOM 3570 N N . ILE B 1 161 ? 15.406 5.184 1.252 1 98.19 161 ILE B N 1
ATOM 3571 C CA . ILE B 1 161 ? 13.977 5.043 1 1 98.19 161 ILE B CA 1
ATOM 3572 C C . ILE B 1 161 ? 13.727 4.945 -0.503 1 98.19 161 ILE B C 1
ATOM 3574 O O . ILE B 1 161 ? 14.219 5.773 -1.274 1 98.19 161 ILE B O 1
ATOM 3578 N N . ILE B 1 162 ? 12.922 3.986 -0.95 1 97.88 162 ILE B N 1
ATOM 3579 C CA . ILE B 1 162 ? 12.688 3.82 -2.381 1 97.88 162 ILE B CA 1
ATOM 3580 C C . ILE B 1 162 ? 11.203 4.012 -2.689 1 97.88 162 ILE B C 1
ATOM 3582 O O . ILE B 1 162 ? 10.805 4.023 -3.855 1 97.88 162 ILE B O 1
ATOM 3586 N N . GLY B 1 163 ? 10.383 4.133 -1.721 1 98.44 163 GLY B N 1
ATOM 3587 C CA . GLY B 1 163 ? 8.953 4.363 -1.876 1 98.44 163 GLY B CA 1
ATOM 3588 C C . GLY B 1 163 ? 8.195 4.293 -0.566 1 98.44 163 GLY B C 1
ATOM 3589 O O . GLY B 1 163 ? 8.758 3.922 0.466 1 98.44 163 GLY B O 1
ATOM 3590 N N . MET B 1 164 ? 6.895 4.645 -0.609 1 98.81 164 MET B N 1
ATOM 3591 C CA . MET B 1 164 ? 6.055 4.574 0.583 1 98.81 164 MET B CA 1
ATOM 3592 C C . MET B 1 164 ? 4.578 4.496 0.204 1 98.81 164 MET B C 1
ATOM 3594 O O . MET B 1 164 ? 4.152 5.117 -0.771 1 98.81 164 MET B O 1
ATOM 3598 N N . ASP B 1 165 ? 3.84 3.752 0.991 1 98.88 165 ASP B N 1
ATOM 3599 C CA . ASP B 1 165 ? 2.385 3.691 0.895 1 98.88 165 ASP B CA 1
ATOM 3600 C C . ASP B 1 165 ? 1.728 4.141 2.197 1 98.88 165 ASP B C 1
ATOM 3602 O O . ASP B 1 165 ? 1.912 3.512 3.242 1 98.88 165 ASP B O 1
ATOM 3606 N N . SER B 1 166 ? 1.026 5.207 2.146 1 98.88 166 SER B N 1
ATOM 3607 C CA . SER B 1 166 ? 0.279 5.66 3.314 1 98.88 166 SER B CA 1
ATOM 3608 C C . SER B 1 166 ? -1.196 5.289 3.205 1 98.88 166 SER B C 1
ATOM 3610 O O . SER B 1 166 ? -1.711 5.086 2.102 1 98.88 166 SER B O 1
ATOM 3612 N N . TYR B 1 167 ? -1.832 5.105 4.359 1 98.81 167 TYR B N 1
ATOM 3613 C CA . TYR B 1 167 ? -3.248 4.758 4.352 1 98.81 167 TYR B CA 1
ATOM 3614 C C . TYR B 1 167 ? -3.963 5.348 5.559 1 98.81 167 TYR B C 1
ATOM 3616 O O . TYR B 1 167 ? -3.334 5.629 6.582 1 98.81 167 TYR B O 1
ATOM 3624 N N . GLY B 1 168 ? -5.25 5.551 5.426 1 98.56 168 GLY B N 1
ATOM 3625 C CA . GLY B 1 168 ? -6.082 6.027 6.516 1 98.56 168 GLY B CA 1
ATOM 3626 C C . GLY B 1 168 ? -7.508 6.32 6.094 1 98.56 168 GLY B C 1
ATOM 3627 O O . GLY B 1 168 ? -7.871 6.121 4.934 1 98.56 168 GLY B O 1
ATOM 3628 N N . PRO B 1 169 ? -8.297 6.75 7.098 1 98.06 169 PRO B N 1
ATOM 3629 C CA . PRO B 1 169 ? -9.641 7.215 6.758 1 98.06 169 PRO B CA 1
ATOM 3630 C C . PRO B 1 169 ? -9.625 8.43 5.828 1 98.06 169 PRO B C 1
ATOM 3632 O O . PRO B 1 169 ? -8.672 9.211 5.852 1 98.06 169 PRO B O 1
ATOM 3635 N N . MET B 1 170 ? -10.672 8.523 5.008 1 98.06 170 MET B N 1
ATOM 3636 C CA . MET B 1 170 ? -10.773 9.617 4.047 1 98.06 170 MET B CA 1
ATOM 3637 C C . MET B 1 170 ? -12.164 10.227 4.059 1 98.06 170 MET B C 1
ATOM 3639 O O . MET B 1 170 ? -12.805 10.359 3.012 1 98.06 170 MET B O 1
ATOM 3643 N N . ALA B 1 171 ? -12.531 10.586 5.238 1 95.81 171 ALA B N 1
ATOM 3644 C CA . ALA B 1 171 ? -13.82 11.266 5.352 1 95.81 171 ALA B CA 1
ATOM 3645 C C . ALA B 1 171 ? -13.828 12.562 4.543 1 95.81 171 ALA B C 1
ATOM 3647 O O . ALA B 1 171 ? -12.797 13.227 4.418 1 95.81 171 ALA B O 1
ATOM 3648 N N . GLN B 1 172 ? -15.016 12.859 4.07 1 94.31 172 GLN B N 1
ATOM 3649 C CA . GLN B 1 172 ? -15.195 14.094 3.312 1 94.31 172 GLN B CA 1
ATOM 3650 C C . GLN B 1 172 ? -16.016 15.109 4.109 1 94.31 172 GLN B C 1
ATOM 3652 O O . GLN B 1 172 ? -16.875 14.742 4.902 1 94.31 172 GLN B O 1
ATOM 3657 N N . GLN B 1 173 ? -15.602 16.297 3.941 1 94.5 173 GLN B N 1
ATOM 3658 C CA . GLN B 1 173 ? -16.328 17.438 4.5 1 94.5 173 GLN B CA 1
ATOM 3659 C C . GLN B 1 173 ? -16.766 18.406 3.402 1 94.5 173 GLN B C 1
ATOM 3661 O O . GLN B 1 173 ? -15.93 18.875 2.617 1 94.5 173 GLN B O 1
ATOM 3666 N N . PRO B 1 174 ? -18.016 18.719 3.342 1 92 174 PRO B N 1
ATOM 3667 C CA . PRO B 1 174 ? -18.531 19.562 2.256 1 92 174 PRO B CA 1
ATOM 3668 C C . PRO B 1 174 ? -17.766 20.875 2.113 1 92 174 PRO B C 1
ATOM 3670 O O . PRO B 1 174 ? -17.594 21.375 0.998 1 92 174 PRO B O 1
ATOM 3673 N N . THR B 1 175 ? -17.266 21.375 3.184 1 94.19 175 THR B N 1
ATOM 3674 C CA . THR B 1 175 ? -16.625 22.688 3.143 1 94.19 175 THR B CA 1
ATOM 3675 C C . THR B 1 175 ? -15.133 22.547 2.814 1 94.19 175 THR B C 1
ATOM 3677 O O . THR B 1 175 ? -14.453 23.547 2.576 1 94.19 175 THR B O 1
ATOM 3680 N N . GLN B 1 176 ? -14.594 21.406 2.889 1 95.19 176 GLN B N 1
ATOM 3681 C CA . GLN B 1 176 ? -13.203 21.109 2.564 1 95.19 176 GLN B CA 1
ATOM 3682 C C . GLN B 1 176 ? -13.102 20.25 1.308 1 95.19 176 GLN B C 1
ATOM 3684 O O . GLN B 1 176 ? -13.328 19.047 1.354 1 95.19 176 GLN B O 1
ATOM 3689 N N . PRO B 1 177 ? -12.766 20.812 0.246 1 94.94 177 PRO B N 1
ATOM 3690 C CA . PRO B 1 177 ? -12.844 20.125 -1.038 1 94.94 177 PRO B CA 1
ATOM 3691 C C . PRO B 1 177 ? -11.984 18.859 -1.078 1 94.94 177 PRO B C 1
ATOM 3693 O O . PRO B 1 177 ? -10.758 18.938 -0.957 1 94.94 177 PRO B O 1
ATOM 3696 N N . GLY B 1 178 ? -12.664 17.75 -1.262 1 96.44 178 GLY B N 1
ATOM 3697 C CA . GLY B 1 178 ? -12.016 16.484 -1.573 1 96.44 178 GLY B CA 1
ATOM 3698 C C . GLY B 1 178 ? -11.039 16.031 -0.507 1 96.44 178 GLY B C 1
ATOM 3699 O O . GLY B 1 178 ? -11.414 15.844 0.651 1 96.44 178 GLY B O 1
ATOM 3700 N N . LEU B 1 179 ? -9.719 16.047 -0.905 1 98.25 179 LEU B N 1
ATOM 3701 C CA . LEU B 1 179 ? -8.688 15.359 -0.132 1 98.25 179 LEU B CA 1
ATOM 3702 C C . LEU B 1 179 ? -8.039 16.312 0.875 1 98.25 179 LEU B C 1
ATOM 3704 O O . LEU B 1 179 ? -7.195 15.891 1.668 1 98.25 179 LEU B O 1
ATOM 3708 N N . PHE B 1 180 ? -8.438 17.562 0.951 1 98.38 180 PHE B N 1
ATOM 3709 C CA . PHE B 1 180 ? -7.781 18.516 1.83 1 98.38 180 PHE B CA 1
ATOM 3710 C C . PHE B 1 180 ? -8.039 18.172 3.293 1 98.38 180 PHE B C 1
ATOM 3712 O O . PHE B 1 180 ? -7.168 18.375 4.145 1 98.38 180 PHE B O 1
ATOM 3719 N N . TRP B 1 181 ? -9.188 17.578 3.627 1 96.25 181 TRP B N 1
ATOM 3720 C CA . TRP B 1 181 ? -9.609 17.359 5.008 1 96.25 181 TRP B CA 1
ATOM 3721 C C . TRP B 1 181 ? -8.812 16.219 5.648 1 96.25 181 TRP B C 1
ATOM 3723 O O . TRP B 1 181 ? -8.023 16.453 6.566 1 96.25 181 TRP B O 1
ATOM 3733 N N . TYR B 1 182 ? -8.891 15.023 5.07 1 97.38 182 TYR B N 1
ATOM 3734 C CA . TYR B 1 182 ? -8.195 13.898 5.684 1 97.38 182 TYR B CA 1
ATOM 3735 C C . TYR B 1 182 ? -6.977 13.5 4.859 1 97.38 182 TYR B C 1
ATOM 3737 O O . TYR B 1 182 ? -6.016 12.938 5.391 1 97.38 182 TYR B O 1
ATOM 3745 N N . GLY B 1 183 ? -6.965 13.82 3.604 1 98.38 183 GLY B N 1
ATOM 3746 C CA . GLY B 1 183 ? -5.852 13.461 2.742 1 98.38 183 GLY B CA 1
ATOM 3747 C C . GLY B 1 183 ? -4.551 14.141 3.131 1 98.38 183 GLY B C 1
ATOM 3748 O O . GLY B 1 183 ? -3.469 13.594 2.918 1 98.38 183 GLY B O 1
ATOM 3749 N N . VAL B 1 184 ? -4.691 15.266 3.719 1 98.56 184 VAL B N 1
ATOM 3750 C CA . VAL B 1 184 ? -3.514 16.031 4.105 1 98.56 184 VAL B CA 1
ATOM 3751 C C . VAL B 1 184 ? -2.674 15.234 5.098 1 98.56 184 VAL B C 1
ATOM 3753 O O . VAL B 1 184 ? -1.444 15.32 5.094 1 98.56 184 VAL B O 1
ATOM 3756 N N . HIS B 1 185 ? -3.305 14.383 6.004 1 98.75 185 HIS B N 1
ATOM 3757 C CA . HIS B 1 185 ? -2.572 13.539 6.945 1 98.75 185 HIS B CA 1
ATOM 3758 C C . HIS B 1 185 ? -1.681 12.539 6.215 1 98.75 185 HIS B C 1
ATOM 3760 O O . HIS B 1 185 ? -0.513 12.367 6.57 1 98.75 185 HIS B O 1
ATOM 3766 N N . LEU B 1 186 ? -2.182 11.977 5.215 1 98.88 186 LEU B N 1
ATOM 3767 C CA . LEU B 1 186 ? -1.446 10.984 4.445 1 98.88 186 LEU B CA 1
ATOM 3768 C C . LEU B 1 186 ? -0.355 11.641 3.605 1 98.88 186 LEU B C 1
ATOM 3770 O O . LEU B 1 186 ? 0.774 11.141 3.555 1 98.88 186 LEU B O 1
ATOM 3774 N N . ALA B 1 187 ? -0.716 12.742 3.002 1 98.88 187 ALA B N 1
ATOM 3775 C CA . ALA B 1 187 ? 0.236 13.453 2.152 1 98.88 187 ALA B CA 1
ATOM 3776 C C . ALA B 1 187 ? 1.429 13.953 2.963 1 98.88 187 ALA B C 1
ATOM 3778 O O . ALA B 1 187 ? 2.572 13.883 2.508 1 98.88 187 ALA B O 1
ATOM 3779 N N . ASP B 1 188 ? 1.146 14.453 4.105 1 98.81 188 ASP B N 1
ATOM 3780 C CA . ASP B 1 188 ? 2.215 14.992 4.941 1 98.81 188 ASP B CA 1
ATOM 3781 C C . ASP B 1 188 ? 3.23 13.914 5.297 1 98.81 188 ASP B C 1
ATOM 3783 O O . ASP B 1 188 ? 4.441 14.148 5.258 1 98.81 188 ASP B O 1
ATOM 3787 N N . MET B 1 189 ? 2.756 12.703 5.648 1 98.81 189 MET B N 1
ATOM 3788 C CA . MET B 1 189 ? 3.666 11.594 5.926 1 98.81 189 MET B CA 1
ATOM 3789 C C . MET B 1 189 ? 4.469 11.227 4.684 1 98.81 189 MET B C 1
ATOM 3791 O O . MET B 1 189 ? 5.668 10.961 4.773 1 98.81 189 MET B O 1
ATOM 3795 N N . LEU B 1 190 ? 3.867 11.258 3.553 1 98.69 190 LEU B N 1
ATOM 3796 C CA . LEU B 1 190 ? 4.531 10.945 2.291 1 98.69 190 LEU B CA 1
ATOM 3797 C C . LEU B 1 190 ? 5.645 11.938 1.995 1 98.69 190 LEU B C 1
ATOM 3799 O O . LEU B 1 190 ? 6.777 11.547 1.71 1 98.69 190 LEU B O 1
ATOM 3803 N N . PHE B 1 191 ? 5.348 13.227 2.094 1 98.69 191 PHE B N 1
ATOM 3804 C CA . PHE B 1 191 ? 6.305 14.266 1.74 1 98.69 191 PHE B CA 1
ATOM 3805 C C . PHE B 1 191 ? 7.445 14.32 2.75 1 98.69 191 PHE B C 1
ATOM 3807 O O . PHE B 1 191 ? 8.586 14.609 2.387 1 98.69 191 PHE B O 1
ATOM 3814 N N . ARG B 1 192 ? 7.105 14.062 4.023 1 98.69 192 ARG B N 1
ATOM 3815 C CA . ARG B 1 192 ? 8.18 13.953 5.004 1 98.69 192 ARG B CA 1
ATOM 3816 C C . ARG B 1 192 ? 9.18 12.875 4.598 1 98.69 192 ARG B C 1
ATOM 3818 O O . ARG B 1 192 ? 10.391 13.031 4.801 1 98.69 192 ARG B O 1
ATOM 3825 N N . SER B 1 193 ? 8.711 11.812 4.035 1 98.62 193 SER B N 1
ATOM 3826 C CA . SER B 1 193 ? 9.5 10.609 3.799 1 98.62 193 SER B CA 1
ATOM 3827 C C . SER B 1 193 ? 10.156 10.641 2.424 1 98.62 193 SER B C 1
ATOM 3829 O O . SER B 1 193 ? 11.305 10.203 2.268 1 98.62 193 SER B O 1
ATOM 3831 N N . LEU B 1 194 ? 9.445 11.211 1.397 1 98.44 194 LEU B N 1
ATOM 3832 C CA . LEU B 1 194 ? 9.922 11.086 0.023 1 98.44 194 LEU B CA 1
ATOM 3833 C C . LEU B 1 194 ? 10.469 12.414 -0.483 1 98.44 194 LEU B C 1
ATOM 3835 O O . LEU B 1 194 ? 11.094 12.469 -1.546 1 98.44 194 LEU B O 1
ATOM 3839 N N . GLY B 1 195 ? 10.25 13.508 0.292 1 97.56 195 GLY B N 1
ATOM 3840 C CA . GLY B 1 195 ? 10.68 14.828 -0.135 1 97.56 195 GLY B CA 1
ATOM 3841 C C . GLY B 1 195 ? 9.602 15.594 -0.869 1 97.56 195 GLY B C 1
ATOM 3842 O O . GLY B 1 195 ? 8.5 15.086 -1.075 1 97.56 195 GLY B O 1
ATOM 3843 N N . PRO B 1 196 ? 9.875 16.781 -1.262 1 96.56 196 PRO B N 1
ATOM 3844 C CA . PRO B 1 196 ? 8.844 17.703 -1.721 1 96.56 196 PRO B CA 1
ATOM 3845 C C . PRO B 1 196 ? 8.625 17.641 -3.23 1 96.56 196 PRO B C 1
ATOM 3847 O O . PRO B 1 196 ? 7.738 18.328 -3.756 1 96.56 196 PRO B O 1
ATOM 3850 N N . ASP B 1 197 ? 9.328 16.812 -3.979 1 96.62 197 ASP B N 1
ATOM 3851 C CA . ASP B 1 197 ? 9.398 16.984 -5.426 1 96.62 197 ASP B CA 1
ATOM 3852 C C . ASP B 1 197 ? 8.531 15.945 -6.145 1 96.62 197 ASP B C 1
ATOM 3854 O O . ASP B 1 197 ? 9.008 15.25 -7.047 1 96.62 197 ASP B O 1
ATOM 3858 N N . CYS B 1 198 ? 7.281 15.844 -5.746 1 98.12 198 CYS B N 1
ATOM 3859 C CA . CYS B 1 198 ? 6.324 15.078 -6.531 1 98.12 198 CYS B CA 1
ATOM 3860 C C . CYS B 1 198 ? 6.016 15.773 -7.852 1 98.12 198 CYS B C 1
ATOM 3862 O O . CYS B 1 198 ? 5.688 16.969 -7.867 1 98.12 198 CYS B O 1
ATOM 3864 N N . VAL B 1 199 ? 6.008 15.062 -8.969 1 97.94 199 VAL B N 1
ATOM 3865 C CA . VAL B 1 199 ? 5.945 15.742 -10.258 1 97.94 199 VAL B CA 1
ATOM 3866 C C . VAL B 1 199 ? 4.625 15.406 -10.953 1 97.94 199 VAL B C 1
ATOM 3868 O O . VAL B 1 199 ? 4.188 16.141 -11.844 1 97.94 199 VAL B O 1
ATOM 3871 N N . GLN B 1 200 ? 4.047 14.32 -10.594 1 98.19 200 GLN B N 1
ATOM 3872 C CA . GLN B 1 200 ? 2.803 13.891 -11.227 1 98.19 200 GLN B CA 1
ATOM 3873 C C . GLN B 1 200 ? 1.962 13.047 -10.266 1 98.19 200 GLN B C 1
ATOM 3875 O O . GLN B 1 200 ? 2.502 12.344 -9.414 1 98.19 200 GLN B O 1
ATOM 3880 N N . VAL B 1 201 ? 0.632 13.156 -10.414 1 98.62 201 VAL B N 1
ATOM 3881 C CA . VAL B 1 201 ? -0.268 12.383 -9.57 1 98.62 201 VAL B CA 1
ATOM 3882 C C . VAL B 1 201 ? -1.4 11.805 -10.406 1 98.62 201 VAL B C 1
ATOM 3884 O O . VAL B 1 201 ? -1.839 12.414 -11.383 1 98.62 201 VAL B O 1
ATOM 3887 N N . SER B 1 202 ? -1.814 10.617 -10.133 1 98.5 202 SER B N 1
ATOM 3888 C CA . SER B 1 202 ? -3.002 9.977 -10.688 1 98.5 202 SER B CA 1
ATOM 3889 C C . SER B 1 202 ? -3.863 9.359 -9.586 1 98.5 202 SER B C 1
ATOM 3891 O O . SER B 1 202 ? -3.367 9.055 -8.5 1 98.5 202 SER B O 1
ATOM 3893 N N . ALA B 1 203 ? -5.164 9.281 -9.883 1 98.44 203 ALA B N 1
ATOM 3894 C CA . ALA B 1 203 ? -6.074 8.812 -8.844 1 98.44 203 ALA B CA 1
ATOM 3895 C C . ALA B 1 203 ? -7.066 7.797 -9.398 1 98.44 203 ALA B C 1
ATOM 3897 O O . ALA B 1 203 ? -7.523 7.926 -10.539 1 98.44 203 ALA B O 1
ATOM 3898 N N . VAL B 1 204 ? -7.289 6.738 -8.695 1 98.44 204 VAL B N 1
ATOM 3899 C CA . VAL B 1 204 ? -8.461 5.883 -8.82 1 98.44 204 VAL B CA 1
ATOM 3900 C C . VAL B 1 204 ? -9.406 6.117 -7.637 1 98.44 204 VAL B C 1
ATOM 3902 O O . VAL B 1 204 ? -8.984 6.043 -6.48 1 98.44 204 VAL B O 1
ATOM 3905 N N . SER B 1 205 ? -10.617 6.477 -7.945 1 97.81 205 SER B N 1
ATOM 3906 C CA . SER B 1 205 ? -11.547 6.875 -6.887 1 97.81 205 SER B CA 1
ATOM 3907 C C . SER B 1 205 ? -12.945 6.348 -7.152 1 97.81 205 SER B C 1
ATOM 3909 O O . SER B 1 205 ? -13.383 6.266 -8.305 1 97.81 205 SER B O 1
ATOM 3911 N N . ASN B 1 206 ? -13.547 5.922 -6.121 1 97.38 206 ASN B N 1
ATOM 3912 C CA . ASN B 1 206 ? -14.984 5.652 -6.133 1 97.38 206 ASN B CA 1
ATOM 3913 C C . ASN B 1 206 ? -15.648 6.141 -4.852 1 97.38 206 ASN B C 1
ATOM 3915 O O . ASN B 1 206 ? -15.07 6.93 -4.105 1 97.38 206 ASN B O 1
ATOM 3919 N N . ASP B 1 207 ? -16.859 5.793 -4.562 1 96.31 207 ASP B N 1
ATOM 3920 C CA . ASP B 1 207 ? -17.625 6.344 -3.449 1 96.31 207 ASP B CA 1
ATOM 3921 C C . ASP B 1 207 ? -16.969 6 -2.111 1 96.31 207 ASP B C 1
ATOM 3923 O O . ASP B 1 207 ? -17.016 6.789 -1.167 1 96.31 207 ASP B O 1
ATOM 3927 N N . ALA B 1 208 ? -16.25 4.84 -2.064 1 97.44 208 ALA B N 1
ATOM 3928 C CA . ALA B 1 208 ? -15.812 4.336 -0.766 1 97.44 208 ALA B CA 1
ATOM 3929 C C . ALA B 1 208 ? -14.297 4.418 -0.633 1 97.44 208 ALA B C 1
ATOM 3931 O O . ALA B 1 208 ? -13.758 4.309 0.471 1 97.44 208 ALA B O 1
ATOM 3932 N N . HIS B 1 209 ? -13.625 4.598 -1.805 1 98 209 HIS B N 1
ATOM 3933 C CA . HIS B 1 209 ? -12.172 4.465 -1.759 1 98 209 HIS B CA 1
ATOM 3934 C C . HIS B 1 209 ? -11.492 5.512 -2.633 1 98 209 HIS B C 1
ATOM 3936 O O . HIS B 1 209 ? -12.047 5.922 -3.656 1 98 209 HIS B O 1
ATOM 3942 N N . ASP B 1 210 ? -10.398 5.93 -2.195 1 98.38 210 ASP B N 1
ATOM 3943 C CA . ASP B 1 210 ? -9.445 6.68 -3.008 1 98.38 210 ASP B CA 1
ATOM 3944 C C . ASP B 1 210 ? -8.07 6.012 -2.996 1 98.38 210 ASP B C 1
ATOM 3946 O O . ASP B 1 210 ? -7.613 5.539 -1.953 1 98.38 210 ASP B O 1
ATOM 3950 N N . LEU B 1 211 ? -7.496 5.879 -4.137 1 98.88 211 LEU B N 1
ATOM 3951 C CA . LEU B 1 211 ? -6.09 5.523 -4.273 1 98.88 211 LEU B CA 1
ATOM 3952 C C . LEU B 1 211 ? -5.352 6.531 -5.148 1 98.88 211 LEU B C 1
ATOM 3954 O O . LEU B 1 211 ? -5.609 6.621 -6.352 1 98.88 211 LEU B O 1
ATOM 3958 N N . ILE B 1 212 ? -4.488 7.305 -4.5 1 98.88 212 ILE B N 1
ATOM 3959 C CA . ILE B 1 212 ? -3.686 8.312 -5.188 1 98.88 212 ILE B CA 1
ATOM 3960 C C . ILE B 1 212 ? -2.268 7.785 -5.391 1 98.88 212 ILE B C 1
ATOM 3962 O O . ILE B 1 212 ? -1.662 7.234 -4.469 1 98.88 212 ILE B O 1
ATOM 3966 N N . VAL B 1 213 ? -1.736 7.91 -6.57 1 98.94 213 VAL B N 1
ATOM 3967 C CA . VAL B 1 213 ? -0.363 7.535 -6.895 1 98.94 213 VAL B CA 1
ATOM 3968 C C . VAL B 1 213 ? 0.434 8.781 -7.281 1 98.94 213 VAL B C 1
ATOM 3970 O O . VAL B 1 213 ? 0.088 9.469 -8.242 1 98.94 213 VAL B O 1
ATOM 3973 N N . GLY B 1 214 ? 1.467 9.031 -6.516 1 98.81 214 GLY B N 1
ATOM 3974 C CA . GLY B 1 214 ? 2.381 10.117 -6.832 1 98.81 214 GLY B CA 1
ATOM 3975 C C . GLY B 1 214 ? 3.723 9.641 -7.352 1 98.81 214 GLY B C 1
ATOM 3976 O O . GLY B 1 214 ? 4.258 8.633 -6.871 1 98.81 214 GLY B O 1
ATOM 3977 N N . GLU B 1 215 ? 4.227 10.336 -8.297 1 98.62 215 GLU B N 1
ATOM 3978 C CA . GLU B 1 215 ? 5.57 10.109 -8.82 1 98.62 215 GLU B CA 1
ATOM 3979 C C . GLU B 1 215 ? 6.508 11.25 -8.438 1 98.62 215 GLU B C 1
ATOM 3981 O O . GLU B 1 215 ? 6.199 12.422 -8.672 1 98.62 215 GLU B O 1
ATOM 3986 N N . TRP B 1 216 ? 7.59 10.891 -7.844 1 98.19 216 TRP B N 1
ATOM 3987 C CA . TRP B 1 216 ? 8.562 11.891 -7.43 1 98.19 216 TRP B CA 1
ATOM 3988 C C . TRP B 1 216 ? 9.672 12.039 -8.469 1 98.19 216 TRP B C 1
ATOM 3990 O O . TRP B 1 216 ? 9.914 11.125 -9.258 1 98.19 216 TRP B O 1
ATOM 4000 N N . ALA B 1 217 ? 10.383 13.133 -8.453 1 96.94 217 ALA B N 1
ATOM 4001 C CA . ALA B 1 217 ? 11.398 13.477 -9.445 1 96.94 217 ALA B CA 1
ATOM 4002 C C . ALA B 1 217 ? 12.539 12.453 -9.438 1 96.94 217 ALA B C 1
ATOM 4004 O O . ALA B 1 217 ? 13.133 12.172 -10.477 1 96.94 217 ALA B O 1
ATOM 4005 N N . ASN B 1 218 ? 12.82 11.867 -8.328 1 96 218 ASN B N 1
ATOM 4006 C CA . ASN B 1 218 ? 13.922 10.922 -8.211 1 96 218 ASN B CA 1
ATOM 4007 C C . ASN B 1 218 ? 13.492 9.508 -8.602 1 96 218 ASN B C 1
ATOM 4009 O O . ASN B 1 218 ? 14.25 8.547 -8.406 1 96 218 ASN B O 1
ATOM 4013 N N . GLY B 1 219 ? 12.273 9.344 -8.977 1 96.88 219 GLY B N 1
ATOM 4014 C CA . GLY B 1 219 ? 11.797 8.062 -9.461 1 96.88 219 GLY B CA 1
ATOM 4015 C C . GLY B 1 219 ? 10.961 7.309 -8.445 1 96.88 219 GLY B C 1
ATOM 4016 O O . GLY B 1 219 ? 10.289 6.332 -8.781 1 96.88 219 GLY B O 1
ATOM 4017 N N . ALA B 1 220 ? 10.945 7.738 -7.223 1 98.06 220 ALA B N 1
ATOM 4018 C CA . ALA B 1 220 ? 10.148 7.07 -6.195 1 98.06 220 ALA B CA 1
ATOM 4019 C C . ALA B 1 220 ? 8.656 7.203 -6.484 1 98.06 220 ALA B C 1
ATOM 4021 O O . ALA B 1 220 ? 8.219 8.195 -7.078 1 98.06 220 ALA B O 1
ATOM 4022 N N . ILE B 1 221 ? 7.941 6.203 -6.145 1 98.75 221 ILE B N 1
ATOM 4023 C CA . ILE B 1 221 ? 6.484 6.223 -6.215 1 98.75 221 ILE B CA 1
ATOM 4024 C C . ILE B 1 221 ? 5.898 6.156 -4.805 1 98.75 221 ILE B C 1
ATOM 4026 O O . ILE B 1 221 ? 6.355 5.371 -3.975 1 98.75 221 ILE B O 1
ATOM 4030 N N . GLY B 1 222 ? 5.047 7.027 -4.453 1 98.88 222 GLY B N 1
ATOM 4031 C CA . GLY B 1 222 ? 4.281 7.008 -3.217 1 98.88 222 GLY B CA 1
ATOM 4032 C C . GLY B 1 222 ? 2.787 6.883 -3.439 1 98.88 222 GLY B C 1
ATOM 4033 O O . GLY B 1 222 ? 2.268 7.324 -4.469 1 98.88 222 GLY B O 1
ATOM 4034 N N . THR B 1 223 ? 2.094 6.25 -2.453 1 98.94 223 THR B N 1
ATOM 4035 C CA . THR B 1 223 ? 0.646 6.133 -2.596 1 98.94 223 THR B CA 1
ATOM 4036 C C . THR B 1 223 ? -0.064 6.637 -1.343 1 98.94 223 THR B C 1
ATOM 4038 O O . THR B 1 223 ? 0.504 6.609 -0.249 1 98.94 223 THR B O 1
ATOM 4041 N N . MET B 1 224 ? -1.294 7.113 -1.522 1 98.81 224 MET B N 1
ATOM 4042 C CA . MET B 1 224 ? -2.266 7.387 -0.468 1 98.81 224 MET B CA 1
ATOM 4043 C C . MET B 1 224 ? -3.527 6.555 -0.661 1 98.81 224 MET B C 1
ATOM 4045 O O . MET B 1 224 ? -4.23 6.707 -1.662 1 98.81 224 MET B O 1
ATOM 4049 N N . ARG B 1 225 ? -3.754 5.727 0.278 1 98.88 225 ARG B N 1
ATOM 4050 C CA . ARG B 1 225 ? -4.988 4.945 0.264 1 98.88 225 ARG B CA 1
ATOM 4051 C C . ARG B 1 225 ? -5.973 5.465 1.306 1 98.88 225 ARG B C 1
ATOM 4053 O O . ARG B 1 225 ? -5.68 5.457 2.504 1 98.88 225 ARG B O 1
ATOM 4060 N N . GLY B 1 226 ? -7.113 5.891 0.842 1 98.69 226 GLY B N 1
ATOM 4061 C CA . GLY B 1 226 ? -8.164 6.375 1.724 1 98.69 226 GLY B CA 1
ATOM 4062 C C . GLY B 1 226 ? -9.422 5.535 1.669 1 98.69 226 GLY B C 1
ATOM 4063 O O . GLY B 1 226 ? -9.82 5.074 0.597 1 98.69 226 GLY B O 1
ATOM 4064 N N . ASN B 1 227 ? -10.023 5.348 2.795 1 97.81 227 ASN B N 1
ATOM 4065 C CA . ASN B 1 227 ? -11.273 4.598 2.824 1 97.81 227 ASN B CA 1
ATOM 4066 C C . ASN B 1 227 ? -12.375 5.383 3.527 1 97.81 227 ASN B C 1
ATOM 4068 O O . ASN B 1 227 ? -12.102 6.211 4.398 1 97.81 227 ASN B O 1
ATOM 4072 N N . ARG B 1 228 ? -13.562 5.16 3.098 1 98 228 ARG B N 1
ATOM 4073 C CA . ARG B 1 228 ? -14.75 5.734 3.719 1 98 228 ARG B CA 1
ATOM 4074 C C . ARG B 1 228 ? -15.703 4.637 4.195 1 98 228 ARG B C 1
ATOM 4076 O O . ARG B 1 228 ? -16.891 4.887 4.406 1 98 228 ARG B O 1
ATOM 4083 N N . MET B 1 229 ? -15.273 3.365 4.309 1 95.94 229 MET B N 1
ATOM 4084 C CA . MET B 1 229 ? -16.109 2.252 4.742 1 95.94 229 MET B CA 1
ATOM 4085 C C . MET B 1 229 ? -15.344 1.318 5.672 1 95.94 229 MET B C 1
ATOM 4087 O O . MET B 1 229 ? -15.789 0.199 5.938 1 95.94 229 MET B O 1
ATOM 4091 N N . GLY B 1 230 ? -14.281 1.67 6.109 1 95.19 230 GLY B N 1
ATOM 4092 C CA . GLY B 1 230 ? -13.445 0.815 6.938 1 95.19 230 GLY B CA 1
ATOM 4093 C C . GLY B 1 230 ? -13.094 1.437 8.273 1 95.19 230 GLY B C 1
ATOM 4094 O O . GLY B 1 230 ? -13.93 2.107 8.891 1 95.19 230 GLY B O 1
ATOM 4095 N N . ASN B 1 231 ? -11.922 1.126 8.734 1 95.31 231 ASN B N 1
ATOM 4096 C CA . ASN B 1 231 ? -11.469 1.536 10.055 1 95.31 231 ASN B CA 1
ATOM 4097 C C . ASN B 1 231 ? -10.773 2.895 10.016 1 95.31 231 ASN B C 1
ATOM 4099 O O . ASN B 1 231 ? -10.562 3.457 8.938 1 95.31 231 ASN B O 1
ATOM 4103 N N . ASP B 1 232 ? -10.438 3.424 11.164 1 95.94 232 ASP B N 1
ATOM 4104 C CA . ASP B 1 232 ? -9.922 4.785 11.289 1 95.94 232 ASP B CA 1
ATOM 4105 C C . ASP B 1 232 ? -8.422 4.785 11.57 1 95.94 232 ASP B C 1
ATOM 4107 O O . ASP B 1 232 ? -7.891 5.738 12.141 1 95.94 232 ASP B O 1
ATOM 4111 N N . ARG B 1 233 ? -7.785 3.756 11.156 1 95.5 233 ARG B N 1
ATOM 4112 C CA . ARG B 1 233 ? -6.363 3.646 11.469 1 95.5 233 ARG B CA 1
ATOM 4113 C C . ARG B 1 233 ? -5.512 4.297 10.391 1 95.5 233 ARG B C 1
ATOM 4115 O O . ARG B 1 233 ? -5.762 4.109 9.195 1 95.5 233 ARG B O 1
ATOM 4122 N N . PHE B 1 234 ? -4.555 5.074 10.891 1 98.19 234 PHE B N 1
ATOM 4123 C CA . PHE B 1 234 ? -3.537 5.609 9.992 1 98.19 234 PHE B CA 1
ATOM 4124 C C . PHE B 1 234 ? -2.266 4.773 10.055 1 98.19 234 PHE B C 1
ATOM 4126 O O . PHE B 1 234 ? -1.93 4.223 11.109 1 98.19 234 PHE B O 1
ATOM 4133 N N . GLY B 1 235 ? -1.591 4.711 8.93 1 98.44 235 GLY B N 1
ATOM 4134 C CA . GLY B 1 235 ? -0.285 4.074 8.922 1 98.44 235 GLY B CA 1
ATOM 4135 C C . GLY B 1 235 ? 0.433 4.199 7.59 1 98.44 235 GLY B C 1
ATOM 4136 O O . GLY B 1 235 ? -0.041 4.895 6.684 1 98.44 235 GLY B O 1
ATOM 4137 N N . VAL B 1 236 ? 1.644 3.59 7.574 1 98.69 236 VAL B N 1
ATOM 4138 C CA . VAL B 1 236 ? 2.43 3.613 6.348 1 98.69 236 VAL B CA 1
ATOM 4139 C C . VAL B 1 236 ? 3.162 2.285 6.172 1 98.69 236 VAL B C 1
ATOM 4141 O O . VAL B 1 236 ? 3.355 1.545 7.141 1 98.69 236 VAL B O 1
ATOM 4144 N N . MET B 1 237 ? 3.387 1.933 4.996 1 98.69 237 MET B N 1
ATOM 4145 C CA . MET B 1 237 ? 4.41 0.967 4.602 1 98.69 237 MET B CA 1
ATOM 4146 C C . MET B 1 237 ? 5.605 1.669 3.969 1 98.69 237 MET B C 1
ATOM 4148 O O . MET B 1 237 ? 5.48 2.289 2.912 1 98.69 237 MET B O 1
ATOM 4152 N N . LEU B 1 238 ? 6.711 1.619 4.652 1 98.62 238 LEU B N 1
ATOM 4153 C CA . LEU B 1 238 ? 7.934 2.268 4.191 1 98.62 238 LEU B CA 1
ATOM 4154 C C . LEU B 1 238 ? 8.852 1.265 3.502 1 98.62 238 LEU B C 1
ATOM 4156 O O . LEU B 1 238 ? 9.258 0.267 4.105 1 98.62 238 LEU B O 1
ATOM 4160 N N . HIS B 1 239 ? 9.141 1.523 2.25 1 98.56 239 HIS B N 1
ATOM 4161 C CA . HIS B 1 239 ? 9.992 0.646 1.456 1 98.56 239 HIS B CA 1
ATOM 4162 C C . HIS B 1 239 ? 11.398 1.213 1.331 1 98.56 239 HIS B C 1
ATOM 4164 O O . HIS B 1 239 ? 11.586 2.336 0.857 1 98.56 239 HIS B O 1
ATOM 4170 N N . ARG B 1 240 ? 12.336 0.461 1.771 1 98.19 240 ARG B N 1
ATOM 4171 C CA . ARG B 1 240 ? 13.742 0.836 1.692 1 98.19 240 ARG B CA 1
ATOM 4172 C C . ARG B 1 240 ? 14.555 -0.218 0.942 1 98.19 240 ARG B C 1
ATOM 4174 O O . ARG B 1 240 ? 14.023 -1.274 0.587 1 98.19 240 ARG B O 1
ATOM 4181 N N . GLU B 1 241 ? 15.781 0.092 0.636 1 97.62 241 GLU B N 1
ATOM 4182 C CA . GLU B 1 241 ? 16.672 -0.772 -0.135 1 97.62 241 GLU B CA 1
ATOM 4183 C C . GLU B 1 241 ? 16.828 -2.137 0.528 1 97.62 241 GLU B C 1
ATOM 4185 O O . GLU B 1 241 ? 16.953 -3.154 -0.156 1 97.62 241 GLU B O 1
ATOM 4190 N N . ASN B 1 242 ? 16.719 -2.129 1.859 1 97.44 242 ASN B N 1
ATOM 4191 C CA . ASN B 1 242 ? 17.078 -3.377 2.527 1 97.44 242 ASN B CA 1
ATOM 4192 C C . ASN B 1 242 ? 15.922 -3.93 3.346 1 97.44 242 ASN B C 1
ATOM 4194 O O . ASN B 1 242 ? 16.016 -5.027 3.9 1 97.44 242 ASN B O 1
ATOM 4198 N N . ASP B 1 243 ? 14.836 -3.176 3.361 1 96.12 243 ASP B N 1
ATOM 4199 C CA . ASP B 1 243 ? 13.734 -3.635 4.203 1 96.12 243 ASP B CA 1
ATOM 4200 C C . ASP B 1 243 ? 12.438 -2.91 3.855 1 96.12 243 ASP B C 1
ATOM 4202 O O . ASP B 1 243 ? 12.461 -1.85 3.225 1 96.12 243 ASP B O 1
ATOM 4206 N N . THR B 1 244 ? 11.352 -3.494 4.09 1 97.69 244 THR B N 1
ATOM 4207 C CA . THR B 1 244 ? 10.023 -2.887 4.094 1 97.69 244 THR B CA 1
ATOM 4208 C C . THR B 1 244 ? 9.391 -2.967 5.48 1 97.69 244 THR B C 1
ATOM 4210 O O . THR B 1 244 ? 9.273 -4.055 6.051 1 97.69 244 THR B O 1
ATOM 4213 N N . ARG B 1 245 ? 8.914 -1.817 5.965 1 96.94 245 ARG B N 1
ATOM 4214 C CA . ARG B 1 245 ? 8.445 -1.752 7.348 1 96.94 245 ARG B CA 1
ATOM 4215 C C . ARG B 1 245 ? 7.062 -1.113 7.426 1 96.94 245 ARG B C 1
ATOM 4217 O O . ARG B 1 245 ? 6.828 -0.06 6.832 1 96.94 245 ARG B O 1
ATOM 4224 N N . SER B 1 246 ? 6.172 -1.798 8.133 1 98 246 SER B N 1
ATOM 4225 C CA . SER B 1 246 ? 4.875 -1.201 8.445 1 98 246 SER B CA 1
ATOM 4226 C C . SER B 1 246 ? 4.945 -0.361 9.719 1 98 246 SER B C 1
ATOM 4228 O O . SER B 1 246 ? 5.582 -0.756 10.695 1 98 246 SER B O 1
ATOM 4230 N N . VAL B 1 247 ? 4.32 0.803 9.68 1 98.12 247 VAL B N 1
ATOM 4231 C CA . VAL B 1 247 ? 4.285 1.687 10.844 1 98.12 247 VAL B CA 1
ATOM 4232 C C . VAL B 1 247 ? 2.838 1.989 11.219 1 98.12 247 VAL B C 1
ATOM 4234 O O . VAL B 1 247 ? 2.09 2.564 10.422 1 98.12 247 VAL B O 1
ATOM 4237 N N . ASP B 1 248 ? 2.432 1.577 12.383 1 96.25 248 ASP B N 1
ATOM 4238 C CA . ASP B 1 248 ? 1.207 2.027 13.039 1 96.25 248 ASP B CA 1
ATOM 4239 C C . ASP B 1 248 ? 1.443 3.318 13.812 1 96.25 248 ASP B C 1
ATOM 4241 O O . ASP B 1 248 ? 2.115 3.312 14.852 1 96.25 248 ASP B O 1
ATOM 4245 N N . VAL B 1 249 ? 0.838 4.379 13.398 1 96.88 249 VAL B N 1
ATOM 4246 C CA . VAL B 1 249 ? 1.191 5.68 13.961 1 96.88 249 VAL B CA 1
ATOM 4247 C C . VAL B 1 249 ? 0.677 5.785 15.391 1 96.88 249 VAL B C 1
ATOM 4249 O O . VAL B 1 249 ? 1.062 6.695 16.125 1 96.88 249 VAL B O 1
ATOM 4252 N N . TYR B 1 250 ? -0.155 4.836 15.836 1 96.5 250 TYR B N 1
ATOM 4253 C CA . TYR B 1 250 ? -0.751 4.867 17.172 1 96.5 250 TYR B CA 1
ATOM 4254 C C . TYR B 1 250 ? 0.053 4.02 18.141 1 96.5 250 TYR B C 1
ATOM 4256 O O . TYR B 1 250 ? -0.197 4.051 19.359 1 96.5 250 TYR B O 1
ATOM 4264 N N . ALA B 1 251 ? 0.985 3.256 17.641 1 95.81 251 ALA B N 1
ATOM 4265 C CA . ALA B 1 251 ? 1.604 2.197 18.438 1 95.81 251 ALA B CA 1
ATOM 4266 C C . ALA B 1 251 ? 2.48 2.779 19.531 1 95.81 251 ALA B C 1
ATOM 4268 O O . ALA B 1 251 ? 2.648 2.166 20.594 1 95.81 251 ALA B O 1
ATOM 4269 N N . HIS B 1 252 ? 3.076 3.914 19.359 1 97.12 252 HIS B N 1
ATOM 4270 C CA . HIS B 1 252 ? 3.963 4.512 20.359 1 97.12 252 HIS B CA 1
ATOM 4271 C C . HIS B 1 252 ? 3.17 5.195 21.469 1 97.12 252 HIS B C 1
ATOM 4273 O O . HIS B 1 252 ? 2.158 5.848 21.188 1 97.12 252 HIS B O 1
ATOM 4279 N N . PRO B 1 253 ? 3.613 5.148 22.672 1 97.12 253 PRO B N 1
ATOM 4280 C CA . PRO B 1 253 ? 2.871 5.75 23.781 1 97.12 253 PRO B CA 1
ATOM 4281 C C . PRO B 1 253 ? 2.844 7.277 23.703 1 97.12 253 PRO B C 1
ATOM 4283 O O . PRO B 1 253 ? 1.888 7.898 24.172 1 97.12 253 PRO B O 1
ATOM 4286 N N . LYS B 1 254 ? 3.842 7.895 23.141 1 97.75 254 LYS B N 1
ATOM 4287 C CA . LYS B 1 254 ? 3.844 9.352 23.031 1 97.75 254 LYS B CA 1
ATOM 4288 C C . LYS B 1 254 ? 2.857 9.828 21.969 1 97.75 254 LYS B C 1
ATOM 4290 O O . LYS B 1 254 ? 2.949 9.422 20.812 1 97.75 254 LYS B O 1
ATOM 4295 N N . PRO B 1 255 ? 1.964 10.695 22.359 1 96.44 255 PRO B N 1
ATOM 4296 C CA . PRO B 1 255 ? 1.035 11.227 21.359 1 96.44 255 PRO B CA 1
ATOM 4297 C C . PRO B 1 255 ? 1.732 12.078 20.312 1 96.44 255 PRO B C 1
ATOM 4299 O O . PRO B 1 255 ? 2.654 12.836 20.625 1 96.44 255 PRO B O 1
ATOM 4302 N N . TYR B 1 256 ? 1.272 11.914 19.078 1 96.88 256 TYR B N 1
ATOM 4303 C CA . TYR B 1 256 ? 1.914 12.656 18 1 96.88 256 TYR B CA 1
ATOM 4304 C C . TYR B 1 256 ? 1.647 14.148 18.141 1 96.88 256 TYR B C 1
ATOM 4306 O O . TYR B 1 256 ? 2.41 14.977 17.625 1 96.88 256 TYR B O 1
ATOM 4314 N N . TYR B 1 257 ? 0.64 14.594 18.922 1 96.56 257 TYR B N 1
ATOM 4315 C CA . TYR B 1 257 ? 0.408 16 19.188 1 96.56 257 TYR B CA 1
ATOM 4316 C C . TYR B 1 257 ? 1.539 16.594 20.031 1 96.56 257 TYR B C 1
ATOM 4318 O O . TYR B 1 257 ? 1.909 17.766 19.844 1 96.56 257 TYR B O 1
ATOM 4326 N N . ALA B 1 258 ? 1.984 15.789 20.953 1 98.12 258 ALA B N 1
ATOM 4327 C CA . ALA B 1 258 ? 3.1 16.25 21.781 1 98.12 258 ALA B CA 1
ATOM 4328 C C . ALA B 1 258 ? 4.367 16.422 20.953 1 98.12 258 ALA B C 1
ATOM 4330 O O . ALA B 1 258 ? 5.066 17.422 21.062 1 98.12 258 ALA B O 1
ATOM 4331 N N . SER B 1 259 ? 4.629 15.438 20.094 1 98.56 259 SER B N 1
ATOM 4332 C CA . SER B 1 259 ? 5.789 15.516 19.203 1 98.56 259 SER B CA 1
ATOM 4333 C C . SER B 1 259 ? 5.707 16.734 18.297 1 98.56 259 SER B C 1
ATOM 4335 O O . SER B 1 259 ? 6.703 17.438 18.094 1 98.56 259 SER B O 1
ATOM 4337 N N . MET B 1 260 ? 4.547 16.984 17.734 1 98.56 260 MET B N 1
ATOM 4338 C CA . MET B 1 260 ? 4.352 18.156 16.859 1 98.56 260 MET B CA 1
ATOM 4339 C C . MET B 1 260 ? 4.547 19.438 17.641 1 98.56 260 MET B C 1
ATOM 4341 O O . MET B 1 260 ? 5.215 20.359 17.172 1 98.56 260 MET B O 1
ATOM 4345 N N . LEU B 1 261 ? 3.951 19.516 18.859 1 98.69 261 LEU B N 1
ATOM 4346 C CA . LEU B 1 261 ? 4.039 20.719 19.688 1 98.69 261 LEU B CA 1
ATOM 4347 C C . LEU B 1 261 ? 5.492 21.031 20.047 1 98.69 261 LEU B C 1
ATOM 4349 O O . LEU B 1 261 ? 5.887 22.203 20.094 1 98.69 261 LEU B O 1
ATOM 4353 N N . GLU B 1 262 ? 6.289 20 20.266 1 98.75 262 GLU B N 1
ATOM 4354 C CA . GLU B 1 262 ? 7.711 20.203 20.516 1 98.75 262 GLU B CA 1
ATOM 4355 C C . GLU B 1 262 ? 8.391 20.906 19.344 1 98.75 262 GLU B C 1
ATOM 4357 O O . GLU B 1 262 ? 9.227 21.797 19.531 1 98.75 262 GLU B O 1
ATOM 4362 N N . GLN B 1 263 ? 8.023 20.5 18.141 1 98.75 263 GLN B N 1
ATOM 4363 C CA . GLN B 1 263 ? 8.586 21.156 16.953 1 98.75 263 GLN B CA 1
ATOM 4364 C C . GLN B 1 263 ? 8.086 22.594 16.828 1 98.75 263 GLN B C 1
ATOM 4366 O O . GLN B 1 263 ? 8.852 23.484 16.438 1 98.75 263 GLN B O 1
ATOM 4371 N N . ILE B 1 264 ? 6.844 22.797 17.141 1 98.81 264 ILE B N 1
ATOM 4372 C CA . ILE B 1 264 ? 6.262 24.141 17.109 1 98.81 264 ILE B CA 1
ATOM 4373 C C . ILE B 1 264 ? 6.992 25.047 18.094 1 98.81 264 ILE B C 1
ATOM 4375 O O . ILE B 1 264 ? 7.402 26.156 17.75 1 98.81 264 ILE B O 1
ATOM 4379 N N . MET B 1 265 ? 7.215 24.578 19.312 1 98.62 265 MET B N 1
ATOM 4380 C CA . MET B 1 265 ? 7.895 25.359 20.344 1 98.62 265 MET B CA 1
ATOM 4381 C C . MET B 1 265 ? 9.328 25.656 19.938 1 98.62 265 MET B C 1
ATOM 4383 O O . MET B 1 265 ? 9.852 26.734 20.234 1 98.62 265 MET B O 1
ATOM 4387 N N . GLY B 1 266 ? 9.953 24.688 19.312 1 98.56 266 GLY B N 1
ATOM 4388 C CA . GLY B 1 266 ? 11.266 24.969 18.75 1 98.56 266 GLY B CA 1
ATOM 4389 C C . GLY B 1 266 ? 11.289 26.156 17.812 1 98.56 266 GLY B C 1
ATOM 4390 O O . GLY B 1 266 ? 12.141 27.031 17.938 1 98.56 266 GLY B O 1
ATOM 4391 N N . MET B 1 267 ? 10.367 26.188 16.875 1 98.69 267 MET B N 1
ATOM 4392 C CA . MET B 1 267 ? 10.281 27.312 15.953 1 98.69 267 MET B CA 1
ATOM 4393 C C . MET B 1 267 ? 9.945 28.609 16.688 1 98.69 267 MET B C 1
ATOM 4395 O O . MET B 1 267 ? 10.469 29.672 16.359 1 98.69 267 MET B O 1
ATOM 4399 N N . PHE B 1 268 ? 9.008 28.516 17.672 1 98.69 268 PHE B N 1
ATOM 4400 C CA . PHE B 1 268 ? 8.641 29.703 18.453 1 98.69 268 PHE B CA 1
ATOM 4401 C C . PHE B 1 268 ? 9.867 30.312 19.109 1 98.69 268 PHE B C 1
ATOM 4403 O O . PHE B 1 268 ? 9.969 31.547 19.219 1 98.69 268 PHE B O 1
ATOM 4410 N N . ARG B 1 269 ? 10.797 29.531 19.516 1 97.69 269 ARG B N 1
ATOM 4411 C CA . ARG B 1 269 ? 11.977 29.984 20.234 1 97.69 269 ARG B CA 1
ATOM 4412 C C . ARG B 1 269 ? 13.062 30.453 19.281 1 97.69 269 ARG B C 1
ATOM 4414 O O . ARG B 1 269 ? 13.727 31.453 19.516 1 97.69 269 ARG B O 1
ATOM 4421 N N . THR B 1 270 ? 13.211 29.734 18.156 1 97.44 270 THR B N 1
ATOM 4422 C CA . THR B 1 270 ? 14.391 29.953 17.312 1 97.44 270 THR B CA 1
ATOM 4423 C C . THR B 1 270 ? 14.031 30.766 16.078 1 97.44 270 THR B C 1
ATOM 4425 O O . THR B 1 270 ? 14.914 31.328 15.414 1 97.44 270 THR B O 1
ATOM 4428 N N . GLY B 1 271 ? 12.742 30.703 15.727 1 98.06 271 GLY B N 1
ATOM 4429 C CA . GLY B 1 271 ? 12.32 31.328 14.484 1 98.06 271 GLY B CA 1
ATOM 4430 C C . GLY B 1 271 ? 12.539 30.453 13.266 1 98.06 271 GLY B C 1
ATOM 4431 O O . GLY B 1 271 ? 12.281 30.875 12.133 1 98.06 271 GLY B O 1
ATOM 4432 N N . VAL B 1 272 ? 13.016 29.25 13.5 1 98.31 272 VAL B N 1
ATOM 4433 C CA . VAL B 1 272 ? 13.328 28.359 12.391 1 98.31 272 VAL B CA 1
ATOM 4434 C C . VAL B 1 272 ? 12.344 27.188 12.383 1 98.31 272 VAL B C 1
ATOM 4436 O O . VAL B 1 272 ? 12.375 26.328 13.266 1 98.31 272 VAL B O 1
ATOM 4439 N N . PRO B 1 273 ? 11.5 27.141 11.375 1 98.62 273 PRO B N 1
ATOM 4440 C CA . PRO B 1 273 ? 10.531 26.047 11.32 1 98.62 273 PRO B CA 1
ATOM 4441 C C . PRO B 1 273 ? 11.18 24.703 10.977 1 98.62 273 PRO B C 1
ATOM 4443 O O . PRO B 1 273 ? 12.117 24.656 10.18 1 98.62 273 PRO B O 1
ATOM 4446 N N . ALA B 1 274 ? 10.641 23.641 11.555 1 98.12 274 ALA B N 1
ATOM 4447 C CA . ALA B 1 274 ? 11.094 22.297 11.25 1 98.12 274 ALA B CA 1
ATOM 4448 C C . ALA B 1 274 ? 10.586 21.828 9.883 1 98.12 274 ALA B C 1
ATOM 4450 O O . ALA B 1 274 ? 11.148 20.922 9.281 1 98.12 274 ALA B O 1
ATOM 4451 N N . VAL B 1 275 ? 9.492 22.391 9.398 1 98.44 275 VAL B N 1
ATOM 4452 C CA . VAL B 1 275 ? 8.906 22.141 8.078 1 98.44 275 VAL B CA 1
ATOM 4453 C C . VAL B 1 275 ? 8.883 23.438 7.273 1 98.44 275 VAL B C 1
ATOM 4455 O O . VAL B 1 275 ? 8.188 24.391 7.641 1 98.44 275 VAL B O 1
ATOM 4458 N N . ALA B 1 276 ? 9.617 23.453 6.211 1 97.88 276 ALA B N 1
ATOM 4459 C CA . ALA B 1 276 ? 9.602 24.641 5.355 1 97.88 276 ALA B CA 1
ATOM 4460 C C . ALA B 1 276 ? 8.195 24.906 4.816 1 97.88 276 ALA B C 1
ATOM 4462 O O . ALA B 1 276 ? 7.52 23.984 4.352 1 97.88 276 ALA B O 1
ATOM 4463 N N . LEU B 1 277 ? 7.789 26.125 4.887 1 98.31 277 LEU B N 1
ATOM 4464 C CA . LEU B 1 277 ? 6.445 26.469 4.43 1 98.31 277 LEU B CA 1
ATOM 4465 C C . LEU B 1 277 ? 6.27 26.141 2.953 1 98.31 277 LEU B C 1
ATOM 4467 O O . LEU B 1 277 ? 5.184 25.734 2.529 1 98.31 277 LEU B O 1
ATOM 4471 N N . GLU B 1 278 ? 7.332 26.219 2.174 1 97.5 278 GLU B N 1
ATOM 4472 C CA . GLU B 1 278 ? 7.301 25.875 0.757 1 97.5 278 GLU B CA 1
ATOM 4473 C C . GLU B 1 278 ? 6.883 24.422 0.555 1 97.5 278 GLU B C 1
ATOM 4475 O O . GLU B 1 278 ? 6.164 24.094 -0.394 1 97.5 278 GLU B O 1
ATOM 4480 N N . GLU B 1 279 ? 7.383 23.562 1.406 1 97.56 279 GLU B N 1
ATOM 4481 C CA . GLU B 1 279 ? 7.004 22.156 1.314 1 97.56 279 GLU B CA 1
ATOM 4482 C C . GLU B 1 279 ? 5.508 21.984 1.552 1 97.56 279 GLU B C 1
ATOM 4484 O O . GLU B 1 279 ? 4.855 21.188 0.86 1 97.56 279 GLU B O 1
ATOM 4489 N N . THR B 1 280 ? 4.977 22.672 2.527 1 98.38 280 THR B N 1
ATOM 4490 C CA . THR B 1 280 ? 3.549 22.578 2.822 1 98.38 280 THR B CA 1
ATOM 4491 C C . THR B 1 280 ? 2.721 23.109 1.654 1 98.38 280 THR B C 1
ATOM 4493 O O . THR B 1 280 ? 1.666 22.547 1.335 1 98.38 280 THR B O 1
ATOM 4496 N N . VAL B 1 281 ? 3.172 24.141 1.016 1 98 281 VAL B N 1
ATOM 4497 C CA . VAL B 1 281 ? 2.496 24.672 -0.167 1 98 281 VAL B CA 1
ATOM 4498 C C . VAL B 1 281 ? 2.484 23.609 -1.268 1 98 281 VAL B C 1
ATOM 4500 O O . VAL B 1 281 ? 1.473 23.422 -1.945 1 98 281 VAL B O 1
ATOM 4503 N N . ARG B 1 282 ? 3.57 22.906 -1.422 1 97.88 282 ARG B N 1
ATOM 4504 C CA . ARG B 1 282 ? 3.643 21.844 -2.41 1 97.88 282 ARG B CA 1
ATOM 4505 C C . ARG B 1 282 ? 2.674 20.703 -2.066 1 97.88 282 ARG B C 1
ATOM 4507 O O . ARG B 1 282 ? 2.105 20.078 -2.961 1 97.88 282 ARG B O 1
ATOM 4514 N N . ILE B 1 283 ? 2.508 20.438 -0.815 1 98.5 283 ILE B N 1
ATOM 4515 C CA . ILE B 1 283 ? 1.544 19.438 -0.385 1 98.5 283 ILE B CA 1
ATOM 4516 C C . ILE B 1 283 ? 0.135 19.859 -0.79 1 98.5 283 ILE B C 1
ATOM 4518 O O . ILE B 1 283 ? -0.652 19.047 -1.276 1 98.5 283 ILE B O 1
ATOM 4522 N N . MET B 1 284 ? -0.212 21.188 -0.625 1 98.19 284 MET B N 1
ATOM 4523 C CA . MET B 1 284 ? -1.525 21.672 -1.042 1 98.19 284 MET B CA 1
ATOM 4524 C C . MET B 1 284 ? -1.71 21.516 -2.547 1 98.19 284 MET B C 1
ATOM 4526 O O . MET B 1 284 ? -2.789 21.141 -3.012 1 98.19 284 MET B O 1
ATOM 4530 N N . ARG B 1 285 ? -0.688 21.797 -3.266 1 98 285 ARG B N 1
ATOM 4531 C CA . ARG B 1 285 ? -0.751 21.641 -4.715 1 98 285 ARG B CA 1
ATOM 4532 C C . ARG B 1 285 ? -0.951 20.188 -5.102 1 98 285 ARG B C 1
ATOM 4534 O O . ARG B 1 285 ? -1.731 19.875 -6.004 1 98 285 ARG B O 1
ATOM 4541 N N . PHE B 1 286 ? -0.202 19.359 -4.441 1 98.56 286 PHE B N 1
ATOM 4542 C CA . PHE B 1 286 ? -0.342 17.922 -4.648 1 98.56 286 PHE B CA 1
ATOM 4543 C C . PHE B 1 286 ? -1.785 17.484 -4.43 1 98.56 286 PHE B C 1
ATOM 4545 O O . PHE B 1 286 ? -2.357 16.781 -5.266 1 98.56 286 PHE B O 1
ATOM 4552 N N . LEU B 1 287 ? -2.4 17.875 -3.336 1 98.62 287 LEU B N 1
ATOM 4553 C CA . LEU B 1 287 ? -3.773 17.5 -3.016 1 98.62 287 LEU B CA 1
ATOM 4554 C C . LEU B 1 287 ? -4.742 18.062 -4.051 1 98.62 287 LEU B C 1
ATOM 4556 O O . LEU B 1 287 ? -5.703 17.391 -4.438 1 98.62 287 LEU B O 1
ATOM 4560 N N . GLU B 1 288 ? -4.5 19.281 -4.441 1 98.12 288 GLU B N 1
ATOM 4561 C CA . GLU B 1 288 ? -5.344 19.891 -5.461 1 98.12 288 GLU B CA 1
ATOM 4562 C C . GLU B 1 288 ? -5.266 19.125 -6.777 1 98.12 288 GLU B C 1
ATOM 4564 O O . GLU B 1 288 ? -6.289 18.859 -7.406 1 98.12 288 GLU B O 1
ATOM 4569 N N . ALA B 1 289 ? -4.059 18.766 -7.164 1 98.5 289 ALA B N 1
ATOM 4570 C CA . ALA B 1 289 ? -3.854 17.969 -8.375 1 98.5 289 ALA B CA 1
ATOM 4571 C C . ALA B 1 289 ? -4.516 16.609 -8.25 1 98.5 289 ALA B C 1
ATOM 4573 O O . ALA B 1 289 ? -5.113 16.109 -9.211 1 98.5 289 ALA B O 1
ATOM 4574 N N . ALA B 1 290 ? -4.398 16 -7.129 1 98.69 290 ALA B N 1
ATOM 4575 C CA . ALA B 1 290 ? -5.035 14.711 -6.887 1 98.69 290 ALA B CA 1
ATOM 4576 C C . ALA B 1 290 ? -6.551 14.812 -7.004 1 98.69 290 ALA B C 1
ATOM 4578 O O . ALA B 1 290 ? -7.203 13.93 -7.559 1 98.69 290 ALA B O 1
ATOM 4579 N N . ASN B 1 291 ? -7.117 15.906 -6.438 1 98.38 291 ASN B N 1
ATOM 4580 C CA . ASN B 1 291 ? -8.547 16.141 -6.59 1 98.38 291 ASN B CA 1
ATOM 4581 C C . ASN B 1 291 ? -8.945 16.25 -8.055 1 98.38 291 ASN B C 1
ATOM 4583 O O . ASN B 1 291 ? -9.977 15.719 -8.461 1 98.38 291 ASN B O 1
ATOM 4587 N N . GLU B 1 292 ? -8.125 16.984 -8.797 1 98.12 292 GLU B N 1
ATOM 4588 C CA . GLU B 1 292 ? -8.383 17.078 -10.234 1 98.12 292 GLU B CA 1
ATOM 4589 C C . GLU B 1 292 ? -8.328 15.719 -10.906 1 98.12 292 GLU B C 1
ATOM 4591 O O . GLU B 1 292 ? -9.18 15.391 -11.734 1 98.12 292 GLU B O 1
ATOM 4596 N N . SER B 1 293 ? -7.324 14.938 -10.586 1 98.25 293 SER B N 1
ATOM 4597 C CA . SER B 1 293 ? -7.195 13.594 -11.141 1 98.25 293 SER B CA 1
ATOM 4598 C C . SER B 1 293 ? -8.406 12.727 -10.789 1 98.25 293 SER B C 1
ATOM 4600 O O . SER B 1 293 ? -8.906 11.984 -11.633 1 98.25 293 SER B O 1
ATOM 4602 N N . ARG B 1 294 ? -8.883 12.789 -9.586 1 97.62 294 ARG B N 1
ATOM 4603 C CA . ARG B 1 294 ? -10.062 12.062 -9.141 1 97.62 294 ARG B CA 1
ATOM 4604 C C . ARG B 1 294 ? -11.266 12.391 -10.016 1 97.62 294 ARG B C 1
ATOM 4606 O O . ARG B 1 294 ? -12.062 11.508 -10.352 1 97.62 294 ARG B O 1
ATOM 4613 N N . ALA B 1 295 ? -11.391 13.609 -10.32 1 97 295 ALA B N 1
ATOM 4614 C CA . ALA B 1 295 ? -12.547 14.094 -11.062 1 97 295 ALA B CA 1
ATOM 4615 C C . ALA B 1 295 ? -12.445 13.727 -12.539 1 97 295 ALA B C 1
ATOM 4617 O O . ALA B 1 295 ? -13.445 13.414 -13.18 1 97 295 ALA B O 1
ATOM 4618 N N . THR B 1 296 ? -11.211 13.695 -13.094 1 96.12 296 THR B N 1
ATOM 4619 C CA . THR B 1 296 ? -11.055 13.594 -14.539 1 96.12 296 THR B CA 1
ATOM 4620 C C . THR B 1 296 ? -10.594 12.188 -14.93 1 96.12 296 THR B C 1
ATOM 4622 O O . THR B 1 296 ? -10.711 11.797 -16.094 1 96.12 296 THR B O 1
ATOM 4625 N N . GLY B 1 297 ? -9.953 11.5 -14.031 1 94.25 297 GLY B N 1
ATOM 4626 C CA . GLY B 1 297 ? -9.383 10.195 -14.336 1 94.25 297 GLY B CA 1
ATOM 4627 C C . GLY B 1 297 ? -8.039 10.281 -15.031 1 94.25 297 GLY B C 1
ATOM 4628 O O . GLY B 1 297 ? -7.473 9.258 -15.43 1 94.25 297 GLY B O 1
ATOM 4629 N N . ARG B 1 298 ? -7.551 11.477 -15.141 1 95.25 298 ARG B N 1
ATOM 4630 C CA . ARG B 1 298 ? -6.297 11.68 -15.859 1 95.25 298 ARG B CA 1
ATOM 4631 C C . ARG B 1 298 ? -5.145 11.922 -14.891 1 95.25 298 ARG B C 1
ATOM 4633 O O . ARG B 1 298 ? -5.359 12.398 -13.773 1 95.25 298 ARG B O 1
ATOM 4640 N N . ALA B 1 299 ? -3.986 11.531 -15.352 1 97.12 299 ALA B N 1
ATOM 4641 C CA . ALA B 1 299 ? -2.799 11.953 -14.609 1 97.12 299 ALA B CA 1
ATOM 4642 C C . ALA B 1 299 ? -2.611 13.461 -14.68 1 97.12 299 ALA B C 1
ATOM 4644 O O . ALA B 1 299 ? -2.814 14.07 -15.734 1 97.12 299 ALA B O 1
ATOM 4645 N N . ILE B 1 300 ? -2.252 14.094 -13.531 1 98.12 300 ILE B N 1
ATOM 4646 C CA . ILE B 1 300 ? -2.105 15.539 -13.461 1 98.12 300 ILE B CA 1
ATOM 4647 C C . ILE B 1 300 ? -0.676 15.898 -13.055 1 98.12 300 ILE B C 1
ATOM 4649 O O . ILE B 1 300 ? -0.159 15.375 -12.062 1 98.12 300 ILE B O 1
ATOM 4653 N N . ARG B 1 301 ? 0.012 16.719 -13.781 1 97.31 301 ARG B N 1
ATOM 4654 C CA . ARG B 1 301 ? 1.33 17.234 -13.406 1 97.31 301 ARG B CA 1
ATOM 4655 C C . ARG B 1 301 ? 1.237 18.188 -12.227 1 97.31 301 ARG B C 1
ATOM 4657 O O . ARG B 1 301 ? 0.351 19.047 -12.18 1 97.31 301 ARG B O 1
ATOM 4664 N N . VAL B 1 302 ? 2.107 17.953 -11.32 1 96.25 302 VAL B N 1
ATOM 4665 C CA . VAL B 1 302 ? 2.172 18.828 -10.148 1 96.25 302 VAL B CA 1
ATOM 4666 C C . VAL B 1 302 ? 3.176 19.938 -10.398 1 96.25 302 VAL B C 1
ATOM 4668 O O . VAL B 1 302 ? 4.387 19.703 -10.43 1 96.25 302 VAL B O 1
ATOM 4671 N N . LYS B 1 303 ? 2.764 21.047 -11.023 1 81.31 303 LYS B N 1
ATOM 4672 C CA . LYS B 1 303 ? 3.633 22.156 -11.414 1 81.31 303 LYS B CA 1
ATOM 4673 C C . LYS B 1 303 ? 4.328 22.75 -10.195 1 81.31 303 LYS B C 1
ATOM 4675 O O . LYS B 1 303 ? 3.732 22.859 -9.117 1 81.31 303 LYS B O 1
ATOM 4680 N N . ALA B 1 304 ? 5.652 22.984 -10.297 1 63.31 304 ALA B N 1
ATOM 4681 C CA . ALA B 1 304 ? 6.387 23.703 -9.266 1 63.31 304 ALA B CA 1
ATOM 4682 C C . ALA B 1 304 ? 6.035 25.203 -9.281 1 63.31 304 ALA B C 1
ATOM 4684 O O . ALA B 1 304 ? 6.039 25.828 -10.344 1 63.31 304 ALA B O 1
ATOM 4685 N N . HIS B 1 305 ? 4.879 25.625 -8.977 1 58.34 305 HIS B N 1
ATOM 4686 C CA . HIS B 1 305 ? 4.668 27.062 -9.102 1 58.34 305 HIS B CA 1
ATOM 4687 C C . HIS B 1 305 ? 5.648 27.844 -8.234 1 58.34 305 HIS B C 1
ATOM 4689 O O . HIS B 1 305 ? 5.555 29.062 -8.125 1 58.34 305 HIS B O 1
ATOM 4695 N N . ILE B 1 306 ? 6.449 27.391 -7.324 1 51.53 306 ILE B N 1
ATOM 4696 C CA . ILE B 1 306 ? 7.035 28.375 -6.422 1 51.53 306 ILE B CA 1
ATOM 4697 C C . ILE B 1 306 ? 7.961 29.297 -7.203 1 51.53 306 ILE B C 1
ATOM 4699 O O . ILE B 1 306 ? 8.93 28.844 -7.824 1 51.53 306 ILE B O 1
ATOM 4703 N N . ALA B 1 307 ? 7.324 30.422 -7.699 1 46.09 307 ALA B N 1
ATOM 4704 C CA . ALA B 1 307 ? 8.164 31.484 -8.234 1 46.09 307 ALA B CA 1
ATOM 4705 C C . ALA B 1 307 ? 9.406 31.703 -7.375 1 46.09 307 ALA B C 1
ATOM 4707 O O . ALA B 1 307 ? 9.297 31.859 -6.156 1 46.09 307 ALA B O 1
ATOM 4708 N N . GLU B 1 308 ? 10.664 31.172 -7.785 1 38.56 308 GLU B N 1
ATOM 4709 C CA . GLU B 1 308 ? 11.844 31.766 -7.156 1 38.56 308 GLU B CA 1
ATOM 4710 C C . GLU B 1 308 ? 11.648 33.25 -6.926 1 38.56 308 GLU B C 1
ATOM 4712 O O . GLU B 1 308 ? 11.023 33.938 -7.734 1 38.56 308 GLU B O 1
#

Nearest PDB structures (foldseek):
  4iq0-assembly2_B  TM=7.308E-01  e=8.240E-15  Streptococcus pneumoniae
  4iq0-assembly1_A  TM=6.950E-01  e=3.591E-15  Streptococcus pneumoniae
  4iq0-assembly1_C  TM=6.941E-01  e=4.291E-15  Streptococcus pneumoniae
  4iq0-assembly2_D  TM=6.601E-01  e=1.565E-15  Streptococcus pneumoniae
  2ho5-assembly1_B  TM=6.582E-01  e=1.248E-14  Streptococcus pneumoniae